Protein AF-0000000080273052 (afdb_homodimer)

Radius of gyration: 24.32 Å; Cα contacts (8 Å, |Δi|>4): 1524; chains: 2; bounding box: 43×72×58 Å

Organism: NCBI:txid1552

Secondary structure (DSSP, 8-state):
----HHHHHTT-SS-EEE---TTT--HHHHHHHHHTTSBEEEE-TT--HHHHHHHHHHHHHH-SS-EEEEEETTSTTHHHHHHHHHHTT-SEEEEESS-THHHHHHHHHTT-EEEEEESSHHHHHHHHHHT-S-EEEE-TTSSEE--SS-HHHHHHHHHHH-SS-EEEESS--SHHHHHHHHHTT-SEEEE-GGGGGBTT--S-HHHHHHHHT--TT-EEEE-GGGT--EEEE-SHHHHHHHHHHHTT--HHHHHHHHTTHHHIIIII--TTTS--B--GGGGG--S-B-HHHHHHHHHHHHHHHHHHT-/----HHHHHTT-SS-EEE---TTT--HHHHHHHHHTTSBEEEE-TT--HHHHHHHHHHHHHH-SS-EEEEEETTSTTHHHHHHHHHHTT-SEEEEESS-THHHHHHHHHTT-EEEEEESSHHHHHHHHHHT-S-EEEE-TTSSEE--SS-HHHHHHHHHHH-SS-EEEESS--SHHHHHHHHHTT-SEEEE-GGGGGBTT--S-HHHHHHHHT--TT-EEEE-GGGT--EEEE-SHHHHHHHHHHHTT--HHHHHHHHTTHHHIIIII---SSS--B--GGGGG--S-B-HHHHHHHHHHHHHHHHHHT-

Nearest PDB structures (foldseek):
  2z6i-assembly1_A  TM=9.873E-01  e=8.878E-44  Streptococcus pneumoniae
  2z6i-assembly1_B  TM=9.823E-01  e=1.501E-43  Streptococcus pneumoniae
  2z6j-assembly1_A  TM=9.842E-01  e=2.850E-43  Streptococcus pneumoniae
  7l00-assembly1_B  TM=9.793E-01  e=3.708E-42  Clostridioides difficile
  5gvh-assembly1_A-2  TM=9.802E-01  e=1.463E-38  Thermotoga maritima MSB8

pLDDT: mean 97.06, std 3.65, range [62.43, 98.93]

InterPro domains:
  IPR004136 Nitronate monooxygenase [cd04730] (13-233)
  IPR013785 Aldolase-type TIM barrel [G3DSA:3.20.20.70] (5-309)
  IPR017569 Enoyl-(acyl-carrier-protein) reductase II, putative [TIGR03151] (10-308)

Solvent-accessible surface area (backbone atoms only — not comparable to full-atom values): 30052 Å² total; per-residue (Å²): 116,75,81,29,72,68,37,48,75,55,68,27,66,44,45,37,31,42,46,56,34,63,97,48,21,36,32,58,31,15,24,42,27,14,71,50,24,22,34,9,16,28,31,38,52,88,52,57,64,67,56,48,53,51,34,54,55,50,20,57,72,67,27,93,54,49,41,28,38,25,42,34,55,70,37,93,56,32,68,60,46,61,51,46,40,56,77,69,64,43,47,33,36,33,35,35,70,68,76,62,55,85,48,34,65,65,39,48,75,65,66,26,44,36,35,37,56,28,56,47,50,70,50,43,44,50,40,49,75,50,62,39,58,29,35,31,38,37,10,35,41,25,41,30,74,43,53,81,39,40,36,61,30,43,40,43,53,36,48,73,64,45,88,56,52,34,22,42,21,34,27,49,65,45,12,34,38,51,38,15,47,46,35,37,62,37,54,34,36,36,36,49,59,63,51,58,37,17,68,54,32,75,50,22,66,53,45,36,49,51,39,48,67,33,48,66,77,37,43,43,74,32,52,59,92,66,74,60,23,30,21,20,45,67,36,57,38,52,52,49,45,50,52,37,56,75,67,62,53,53,59,66,58,53,52,60,69,53,58,65,16,44,56,36,11,35,72,70,30,35,68,48,66,21,47,45,65,26,20,38,30,34,41,72,41,71,71,74,39,43,47,42,55,51,53,52,48,25,53,51,42,15,51,50,48,58,57,65,52,101,116,73,80,32,71,72,38,48,74,55,68,27,68,45,45,38,31,42,46,56,34,63,95,46,20,38,32,58,32,14,23,42,26,17,71,49,23,21,34,8,16,28,31,40,52,87,53,56,65,68,57,47,52,49,34,53,54,51,21,58,74,68,26,94,54,49,41,29,38,23,42,36,55,70,36,94,56,32,69,59,46,61,49,46,40,58,76,70,62,46,47,31,36,33,36,36,71,66,75,61,58,87,48,34,64,64,38,49,77,65,66,28,43,37,35,38,57,27,57,47,51,70,50,43,42,51,41,49,74,49,61,40,59,27,35,31,38,37,11,34,40,25,41,29,73,43,52,81,40,40,35,61,31,43,40,42,52,35,50,74,63,45,89,55,52,34,22,40,21,35,27,49,65,43,11,34,36,52,38,14,48,48,33,37,62,38,55,33,36,36,36,49,58,62,50,58,38,17,68,52,32,76,48,24,67,54,47,36,49,51,40,48,67,33,47,66,77,36,42,44,75,32,51,60,91,67,74,60,23,30,21,20,44,68,36,58,38,49,52,49,45,50,51,38,55,75,67,64,54,54,59,66,57,55,53,59,69,53,59,66,16,45,56,36,12,35,71,70,31,34,68,48,66,21,46,44,65,25,21,38,31,34,41,72,42,73,70,73,39,44,47,44,55,51,53,54,49,24,54,52,42,14,51,49,46,58,57,65,51,100

Structure (mmCIF, N/CA/C/O backbone):
data_AF-0000000080273052-model_v1
#
loop_
_entity.id
_entity.type
_entity.pdbx_description
1 polymer 'Probable nitronate monooxygenase'
#
loop_
_atom_site.group_PDB
_atom_site.id
_atom_site.type_symbol
_atom_site.label_atom_id
_atom_site.label_alt_id
_atom_site.label_comp_id
_atom_site.label_asym_id
_atom_site.label_entity_id
_atom_site.label_seq_id
_atom_site.pdbx_PDB_ins_code
_atom_site.Cartn_x
_atom_site.Cartn_y
_atom_site.Cartn_z
_atom_site.occupancy
_atom_site.B_iso_or_equiv
_atom_site.auth_seq_id
_atom_site.auth_comp_id
_atom_site.auth_asym_id
_atom_site.auth_atom_id
_atom_site.pdbx_PDB_model_num
ATOM 1 N N . MET A 1 1 ? 2.718 1.117 -25.533 1 81.5 1 MET A N 1
ATOM 2 C CA . MET A 1 1 ? 3.193 1.775 -24.32 1 81.5 1 MET A CA 1
ATOM 3 C C . MET A 1 1 ? 3.686 0.75 -23.303 1 81.5 1 MET A C 1
ATOM 5 O O . MET A 1 1 ? 4.758 0.916 -22.718 1 81.5 1 MET A O 1
ATOM 9 N N . PHE A 1 2 ? 3.051 -0.313 -23.123 1 89.74 2 PHE A N 1
ATOM 10 C CA . PHE A 1 2 ? 3.394 -1.327 -22.133 1 89.74 2 PHE A CA 1
ATOM 11 C C . PHE A 1 2 ? 4.191 -2.459 -22.77 1 89.74 2 PHE A C 1
ATOM 13 O O . PHE A 1 2 ? 3.768 -3.617 -22.74 1 89.74 2 PHE A O 1
ATOM 20 N N . ASN A 1 3 ? 5.314 -2.135 -23.306 1 83.7 3 ASN A N 1
ATOM 21 C CA . ASN A 1 3 ? 6.174 -3.117 -23.957 1 83.7 3 ASN A CA 1
ATOM 22 C C . ASN A 1 3 ? 7.228 -3.662 -22.997 1 83.7 3 ASN A C 1
ATOM 24 O O . ASN A 1 3 ? 8.013 -2.899 -22.432 1 83.7 3 ASN A O 1
ATOM 28 N N . SER A 1 4 ? 7.126 -4.88 -22.66 1 89.64 4 SER A N 1
ATOM 29 C CA . SER A 1 4 ? 8.089 -5.594 -21.829 1 89.64 4 SER A CA 1
ATOM 30 C C . SER A 1 4 ? 8.789 -6.696 -22.616 1 89.64 4 SER A C 1
ATOM 32 O O . SER A 1 4 ? 8.141 -7.625 -23.104 1 89.64 4 SER A O 1
ATOM 34 N N . VAL A 1 5 ? 10.112 -6.608 -22.675 1 92.64 5 VAL A N 1
ATOM 35 C CA . VAL A 1 5 ? 10.897 -7.609 -23.389 1 92.64 5 VAL A CA 1
ATOM 36 C C . VAL A 1 5 ? 10.666 -8.985 -22.769 1 92.64 5 VAL A C 1
ATOM 38 O O . VAL A 1 5 ? 10.527 -9.98 -23.485 1 92.64 5 VAL A O 1
ATOM 41 N N . PHE A 1 6 ? 10.553 -8.977 -21.538 1 96.3 6 PHE A N 1
ATOM 42 C CA . PHE A 1 6 ? 10.377 -10.228 -20.811 1 96.3 6 PHE A CA 1
ATOM 43 C C . PHE A 1 6 ? 9.074 -10.908 -21.211 1 96.3 6 PHE A C 1
ATOM 45 O O . PHE A 1 6 ? 9.067 -12.09 -21.563 1 96.3 6 PHE A O 1
ATOM 52 N N . PHE A 1 7 ? 7.972 -10.174 -21.192 1 97.41 7 PHE A N 1
ATOM 53 C CA . PHE A 1 7 ? 6.667 -10.74 -21.512 1 97.41 7 PHE A CA 1
ATOM 54 C C . PHE A 1 7 ? 6.559 -11.043 -23.002 1 97.41 7 PHE A C 1
ATOM 56 O O . PHE A 1 7 ? 5.916 -12.018 -23.397 1 97.41 7 PHE A O 1
ATOM 63 N N . LYS A 1 8 ? 7.198 -10.227 -23.804 1 95.57 8 LYS A N 1
ATOM 64 C CA . LYS A 1 8 ? 7.214 -10.49 -25.24 1 95.57 8 LYS A CA 1
ATOM 65 C C . LYS A 1 8 ? 7.877 -11.83 -25.546 1 95.57 8 LYS A C 1
ATOM 67 O O . LYS A 1 8 ? 7.409 -12.578 -26.407 1 95.57 8 LYS A O 1
ATOM 72 N N . GLU A 1 9 ? 8.897 -12.093 -24.825 1 95.73 9 GLU A N 1
ATOM 73 C CA . GLU A 1 9 ? 9.616 -13.349 -25.018 1 95.73 9 GLU A CA 1
ATOM 74 C C . GLU A 1 9 ? 8.744 -14.547 -24.653 1 95.73 9 GLU A C 1
ATOM 76 O O . GLU A 1 9 ? 8.955 -15.652 -25.157 1 95.73 9 GLU A O 1
ATOM 81 N N . LEU A 1 10 ? 7.778 -14.316 -23.822 1 96.24 10 LEU A N 1
ATOM 82 C CA . LEU A 1 10 ? 6.874 -15.381 -23.402 1 96.24 10 LEU A CA 1
ATOM 83 C C . LEU A 1 10 ? 5.659 -15.456 -24.32 1 96.24 10 LEU A C 1
ATOM 85 O O . LEU A 1 10 ? 4.769 -16.285 -24.114 1 96.24 10 LEU A O 1
ATOM 89 N N . GLY A 1 11 ? 5.596 -14.515 -25.301 1 95.53 11 GLY A N 1
ATOM 90 C CA . GLY A 1 11 ? 4.462 -14.468 -26.211 1 95.53 11 GLY A CA 1
ATOM 91 C C . GLY A 1 11 ? 3.222 -13.855 -25.587 1 95.53 11 GLY A C 1
ATOM 92 O O . GLY A 1 11 ? 2.099 -14.178 -25.98 1 95.53 11 GLY A O 1
ATOM 93 N N . VAL A 1 12 ? 3.354 -13.054 -24.653 1 97.05 12 VAL A N 1
ATOM 94 C CA . VAL A 1 12 ? 2.266 -12.423 -23.912 1 97.05 12 VAL A CA 1
ATOM 95 C C . VAL A 1 12 ? 2.037 -11.008 -24.437 1 97.05 12 VAL A C 1
ATOM 97 O O . VAL A 1 12 ? 2.98 -10.221 -24.551 1 97.05 12 VAL A O 1
ATOM 100 N N . LYS A 1 13 ? 0.857 -10.693 -24.784 1 97.23 13 LYS A N 1
ATOM 101 C CA . LYS A 1 13 ? 0.513 -9.4 -25.368 1 97.23 13 LYS A CA 1
ATOM 102 C C . LYS A 1 13 ? 0.475 -8.308 -24.303 1 97.23 13 LYS A C 1
ATOM 104 O O . LYS A 1 13 ? 1.085 -7.25 -24.469 1 97.23 13 LYS A O 1
ATOM 109 N N . TYR A 1 14 ? -0.314 -8.515 -23.287 1 98.32 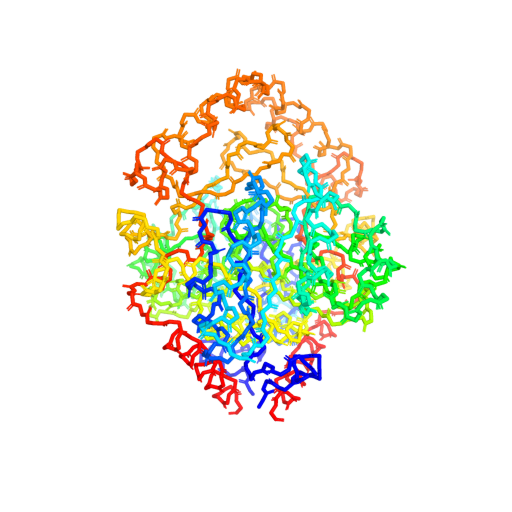14 TYR A N 1
ATOM 110 C CA . TYR A 1 14 ? -0.38 -7.605 -22.149 1 98.32 14 TYR A CA 1
ATOM 111 C C . TYR A 1 14 ? 0.483 -8.109 -20.998 1 98.32 14 TYR A C 1
ATOM 113 O O . TYR A 1 14 ? 0.401 -9.28 -20.618 1 98.32 14 TYR A O 1
ATOM 121 N N . PRO A 1 15 ? 1.35 -7.321 -20.426 1 98.51 15 PRO A N 1
ATOM 122 C CA . PRO A 1 15 ? 2.211 -7.774 -19.331 1 98.51 15 PRO A CA 1
ATOM 123 C C . PRO A 1 15 ? 1.454 -7.946 -18.016 1 98.51 15 PRO A C 1
ATOM 125 O O . PRO A 1 15 ? 1.73 -7.241 -17.043 1 98.51 15 PRO A O 1
ATOM 128 N N . ILE A 1 16 ? 0.56 -8.886 -18.027 1 98.81 16 ILE A N 1
ATOM 129 C CA . ILE A 1 16 ? -0.271 -9.172 -16.862 1 98.81 16 ILE A CA 1
ATOM 130 C C . ILE A 1 16 ? -0.278 -10.674 -16.59 1 98.81 16 ILE A C 1
ATOM 132 O O . ILE A 1 16 ? -0.372 -11.479 -17.519 1 98.81 16 ILE A O 1
ATOM 136 N N . ILE A 1 17 ? -0.093 -10.997 -15.321 1 98.87 17 ILE A N 1
ATOM 137 C CA . ILE A 1 17 ? -0.196 -12.36 -14.811 1 98.87 17 ILE A CA 1
ATOM 138 C C . ILE A 1 17 ? -1.46 -12.501 -13.967 1 98.87 17 ILE A C 1
ATOM 140 O O . ILE A 1 17 ? -1.745 -11.654 -13.118 1 98.87 17 ILE A O 1
ATOM 144 N N . GLN A 1 18 ? -2.248 -13.473 -14.262 1 98.73 18 GLN A N 1
ATOM 145 C CA . GLN A 1 18 ? -3.282 -13.879 -13.316 1 98.73 18 GLN A CA 1
ATOM 146 C C . GLN A 1 18 ? -2.69 -14.697 -12.172 1 98.73 18 GLN A C 1
ATOM 148 O O . GLN A 1 18 ? -2.032 -15.713 -12.404 1 98.73 18 GLN A O 1
ATOM 153 N N . GLY A 1 19 ? -2.791 -14.23 -10.978 1 97.24 19 GLY A N 1
ATOM 154 C CA . GLY A 1 19 ? -2.166 -14.872 -9.832 1 97.24 19 GLY A CA 1
ATOM 155 C C . GLY A 1 19 ? -2.571 -16.325 -9.668 1 97.24 19 GLY A C 1
ATOM 156 O O . GLY A 1 19 ? -3.696 -16.702 -10 1 97.24 19 GLY A O 1
ATOM 157 N N . GLY A 1 20 ? -1.647 -17.173 -9.185 1 96.78 20 GLY A N 1
ATOM 158 C CA . GLY A 1 20 ? -1.974 -18.543 -8.82 1 96.78 20 GLY A CA 1
ATOM 159 C C . GLY A 1 20 ? -2.764 -18.643 -7.528 1 96.78 20 GLY A C 1
ATOM 160 O O . GLY A 1 20 ? -2.203 -18.503 -6.439 1 96.78 20 GLY A O 1
ATOM 161 N N . MET A 1 21 ? -4.051 -18.891 -7.658 1 96.68 21 MET A N 1
ATOM 162 C CA . MET A 1 21 ? -4.959 -18.932 -6.515 1 96.68 21 MET A CA 1
ATOM 163 C C . MET A 1 21 ? -5.478 -20.347 -6.282 1 96.68 21 MET A C 1
ATOM 165 O O . MET A 1 21 ? -6.245 -20.872 -7.092 1 96.68 21 MET A O 1
ATOM 169 N N . ALA A 1 22 ? -5.018 -20.897 -5.186 1 95.05 22 ALA A N 1
ATOM 170 C CA . ALA A 1 22 ? -5.393 -22.273 -4.87 1 95.05 22 ALA A CA 1
ATOM 171 C C . ALA A 1 22 ? -6.907 -22.456 -4.929 1 95.05 22 ALA A C 1
ATOM 173 O O . ALA A 1 22 ? -7.66 -21.599 -4.46 1 95.05 22 ALA A O 1
ATOM 174 N N . TRP A 1 23 ? -7.388 -23.561 -5.522 1 95.72 23 TRP A N 1
ATOM 175 C CA . TRP A 1 23 ? -8.786 -23.952 -5.67 1 95.72 23 TRP A CA 1
ATOM 176 C C . TRP A 1 23 ? -9.483 -23.094 -6.72 1 95.72 23 TRP A C 1
ATOM 178 O O . TRP A 1 23 ? -10.61 -23.391 -7.126 1 95.72 23 TRP A O 1
ATOM 188 N N . VAL A 1 24 ? -8.822 -22.043 -7.164 1 97.86 24 VAL A N 1
ATOM 189 C CA . VAL A 1 24 ? -9.478 -21.06 -8.02 1 97.86 24 VAL A CA 1
ATOM 190 C C . VAL A 1 24 ? -8.882 -21.117 -9.424 1 97.86 24 VAL A C 1
ATOM 192 O O . VAL A 1 24 ? -9.611 -21.265 -10.409 1 97.86 24 VAL A O 1
ATOM 195 N N . ALA A 1 25 ? -7.576 -20.996 -9.502 1 98.27 25 ALA A N 1
ATOM 196 C CA . ALA A 1 25 ? -6.887 -20.9 -10.786 1 98.27 25 ALA A CA 1
ATOM 197 C C . ALA A 1 25 ? -6.704 -22.278 -11.415 1 98.27 25 ALA A C 1
ATOM 199 O O . ALA A 1 25 ? -5.681 -22.933 -11.203 1 98.27 25 ALA A O 1
ATOM 200 N N . ASP A 1 26 ? -7.645 -22.726 -12.134 1 98.21 26 ASP A N 1
ATOM 201 C CA . ASP A 1 26 ? -7.586 -23.975 -12.887 1 98.21 26 ASP A CA 1
ATOM 202 C C . ASP A 1 26 ? -7.39 -23.708 -14.378 1 98.21 26 ASP A C 1
ATOM 204 O O . ASP A 1 26 ? -7.081 -22.584 -14.778 1 98.21 26 ASP A O 1
ATOM 208 N N . SER A 1 27 ? -7.498 -24.765 -15.176 1 98.73 27 SER A N 1
ATOM 209 C CA . SER A 1 27 ? -7.253 -24.668 -16.612 1 98.73 27 SER A CA 1
ATOM 210 C C . SER A 1 27 ? -8.215 -23.685 -17.271 1 98.73 27 SER A C 1
ATOM 212 O O . SER A 1 27 ? -7.85 -22.998 -18.227 1 98.73 27 SER A O 1
ATOM 214 N N . SER A 1 28 ? -9.46 -23.567 -16.755 1 98.69 28 SER A N 1
ATOM 215 C CA . SER A 1 28 ? -10.455 -22.669 -17.334 1 98.69 28 SER A CA 1
ATOM 216 C C . SER A 1 28 ? -10.024 -21.212 -17.208 1 98.69 28 SER A C 1
ATOM 218 O O . SER A 1 28 ? -10.01 -20.475 -18.197 1 98.69 28 SER A O 1
ATOM 220 N N . LEU A 1 29 ? -9.649 -20.817 -16.063 1 98.86 29 LEU A N 1
A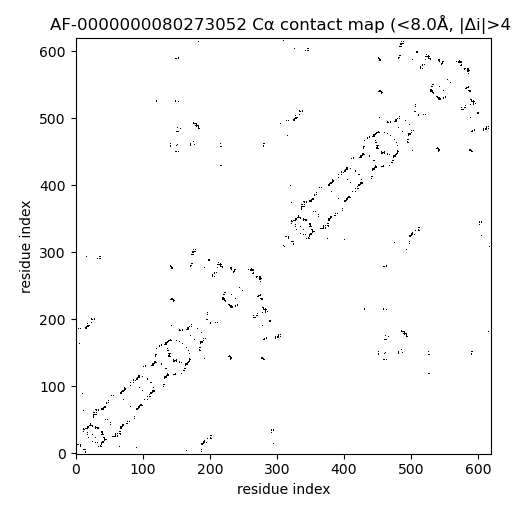TOM 221 C CA . LEU A 1 29 ? -9.229 -19.439 -15.832 1 98.86 29 LEU A CA 1
ATOM 222 C C . LEU A 1 29 ? -7.896 -19.155 -16.517 1 98.86 29 LEU A C 1
ATOM 224 O O . LEU A 1 29 ? -7.752 -18.147 -17.211 1 98.86 29 LEU A O 1
ATOM 228 N N . ALA A 1 30 ? -6.935 -20.019 -16.33 1 98.88 30 ALA A N 1
ATOM 229 C CA . ALA A 1 30 ? -5.592 -19.819 -16.868 1 98.88 30 ALA A CA 1
ATOM 230 C C . ALA A 1 30 ? -5.623 -19.701 -18.389 1 98.88 30 ALA A C 1
ATOM 232 O O . ALA A 1 30 ? -5.006 -18.799 -18.961 1 98.88 30 ALA A O 1
ATOM 233 N N . SER A 1 31 ? -6.348 -20.626 -19.058 1 98.88 31 SER A N 1
ATOM 234 C CA . SER A 1 31 ? -6.414 -20.59 -20.515 1 98.88 31 SER A CA 1
ATOM 235 C C . SER A 1 31 ? -7.128 -19.335 -21.005 1 98.88 31 SER A C 1
ATOM 237 O O . SER A 1 31 ? -6.741 -18.75 -22.019 1 98.88 31 SER A O 1
ATOM 239 N N . ALA A 1 32 ? -8.182 -18.901 -20.267 1 98.93 32 ALA A N 1
ATOM 240 C CA . ALA A 1 32 ? -8.924 -17.702 -20.648 1 98.93 32 ALA A CA 1
ATOM 241 C C . ALA A 1 32 ? -8.039 -16.462 -20.571 1 98.93 32 ALA A C 1
ATOM 243 O O . ALA A 1 32 ? -8.092 -15.598 -21.45 1 98.93 32 ALA A O 1
ATOM 244 N N . VAL A 1 33 ? -7.258 -16.357 -19.568 1 98.93 33 VAL A N 1
ATOM 245 C CA . VAL A 1 33 ? -6.34 -15.234 -19.409 1 98.93 33 VAL A CA 1
ATOM 246 C C . VAL A 1 33 ? -5.297 -15.258 -20.523 1 98.93 33 VAL A C 1
ATOM 248 O O . VAL A 1 33 ? -5.011 -14.227 -21.137 1 98.93 33 VAL A O 1
ATOM 251 N N . SER A 1 34 ? -4.724 -16.43 -20.78 1 98.87 34 SER A N 1
ATOM 252 C CA . SER A 1 34 ? -3.733 -16.561 -21.844 1 98.87 34 SER A CA 1
ATOM 253 C C . SER A 1 34 ? -4.326 -16.191 -23.2 1 98.87 34 SER A C 1
ATOM 255 O O . SER A 1 34 ? -3.703 -15.465 -23.978 1 98.87 34 SER A O 1
ATOM 257 N N . ASN A 1 35 ? -5.533 -16.689 -23.44 1 98.87 35 ASN A N 1
ATOM 258 C CA . ASN A 1 35 ? -6.207 -16.376 -24.696 1 98.87 35 ASN A CA 1
ATOM 259 C C . ASN A 1 35 ? -6.476 -14.88 -24.83 1 98.87 35 ASN A C 1
ATOM 261 O O . ASN A 1 35 ? -6.526 -14.352 -25.942 1 98.87 35 ASN A O 1
ATOM 265 N N . ALA A 1 36 ? -6.648 -14.219 -23.7 1 98.79 36 ALA A N 1
ATOM 266 C CA . ALA A 1 36 ? -6.935 -12.787 -23.689 1 98.79 36 ALA A CA 1
ATOM 267 C C . ALA A 1 36 ? -5.654 -11.969 -23.825 1 98.79 36 ALA A C 1
ATOM 269 O O . ALA A 1 36 ? -5.7 -10.738 -23.889 1 98.79 36 ALA A O 1
ATOM 270 N N . GLY A 1 37 ? -4.512 -12.662 -23.863 1 98.43 37 GLY A N 1
ATOM 271 C CA . GLY A 1 37 ? -3.258 -11.972 -24.122 1 98.43 37 GLY A CA 1
ATOM 272 C C . GLY A 1 37 ? -2.396 -11.817 -22.883 1 98.43 37 GLY A C 1
ATOM 273 O O . GLY A 1 37 ? -1.313 -11.232 -22.944 1 98.43 37 GLY A O 1
ATOM 274 N N . GLY A 1 38 ? -2.881 -12.272 -21.728 1 98.7 38 GLY A N 1
ATOM 275 C CA . GLY A 1 38 ? -2.082 -12.299 -20.514 1 98.7 38 GLY A CA 1
ATOM 276 C C . GLY A 1 38 ? -1.398 -13.633 -20.279 1 98.7 38 GLY A C 1
ATOM 277 O O . GLY A 1 38 ? -1.323 -14.466 -21.185 1 98.7 38 GLY A O 1
ATOM 278 N N . LEU A 1 39 ? -0.82 -13.795 -19.142 1 98.84 39 LEU A N 1
ATOM 279 C CA . LEU A 1 39 ? -0.217 -15.054 -18.72 1 98.84 39 LEU A CA 1
ATOM 280 C C . LEU A 1 39 ? -1.077 -15.741 -17.664 1 98.84 39 LEU A C 1
ATOM 282 O O . LEU A 1 39 ? -1.137 -15.291 -16.518 1 98.84 39 LEU A O 1
ATOM 286 N N . GLY A 1 40 ? -1.716 -16.795 -18.066 1 98.84 40 GLY A N 1
ATOM 287 C CA . GLY A 1 40 ? -2.5 -17.575 -17.122 1 98.84 40 GLY A CA 1
ATOM 288 C C . GLY A 1 40 ? -1.655 -18.49 -16.256 1 98.84 40 GLY A C 1
ATOM 289 O O . GLY A 1 40 ? -0.669 -19.062 -16.727 1 98.84 40 GLY A O 1
ATOM 290 N N . ILE A 1 41 ? -2.062 -18.689 -15.004 1 98.9 41 ILE A N 1
ATOM 291 C CA . ILE A 1 41 ? -1.338 -19.54 -14.065 1 98.9 41 ILE A CA 1
ATOM 292 C C . ILE A 1 41 ? -2.291 -20.571 -13.464 1 98.9 41 ILE A C 1
ATOM 294 O O . ILE A 1 41 ? -3.358 -20.218 -12.956 1 98.9 41 ILE A O 1
ATOM 298 N N . ILE A 1 42 ? -1.936 -21.789 -13.505 1 98.81 42 ILE A N 1
ATOM 299 C CA . ILE A 1 42 ? -2.615 -22.852 -12.773 1 98.81 42 ILE A CA 1
ATOM 300 C C . ILE A 1 42 ? -2.009 -22.987 -11.378 1 98.81 42 ILE A C 1
ATOM 302 O O . ILE A 1 42 ? -0.786 -23.032 -11.228 1 98.81 42 ILE A O 1
ATOM 306 N N . ALA A 1 43 ? -2.812 -23.014 -10.39 1 98.05 43 ALA A N 1
ATOM 307 C CA . ALA A 1 43 ? -2.324 -23.133 -9.019 1 98.05 43 ALA A CA 1
ATOM 308 C C . ALA A 1 43 ? -2.183 -24.597 -8.611 1 98.05 43 ALA A C 1
ATOM 310 O O . ALA A 1 43 ? -3.16 -25.35 -8.63 1 98.05 43 ALA A O 1
ATOM 311 N N . ALA A 1 44 ? -1.025 -24.982 -8.134 1 96.8 44 ALA A N 1
ATOM 312 C CA . ALA A 1 44 ? -0.78 -26.381 -7.793 1 96.8 44 ALA A CA 1
ATOM 313 C C . ALA A 1 44 ? -0.894 -26.606 -6.288 1 96.8 44 ALA A C 1
ATOM 315 O O . ALA A 1 44 ? -0.946 -27.749 -5.827 1 96.8 44 ALA A O 1
ATOM 316 N N . ALA A 1 45 ? -0.946 -25.52 -5.509 1 88.23 45 ALA A N 1
ATOM 317 C CA . ALA A 1 45 ? -0.782 -25.63 -4.061 1 88.23 45 ALA A CA 1
ATOM 318 C C . ALA A 1 45 ? -1.755 -26.65 -3.475 1 88.23 45 ALA A C 1
ATOM 320 O O . ALA A 1 45 ? -2.972 -26.506 -3.613 1 88.23 45 ALA A O 1
ATOM 321 N N . ASN A 1 46 ? -1.19 -27.667 -2.854 1 84.27 46 ASN A N 1
ATOM 322 C CA . ASN A 1 46 ? -1.82 -28.689 -2.026 1 84.27 46 ASN A CA 1
ATOM 323 C C . ASN A 1 46 ? -2.728 -29.597 -2.851 1 84.27 46 ASN A C 1
ATOM 325 O O . ASN A 1 46 ? -3.505 -30.376 -2.295 1 84.27 46 ASN A O 1
ATOM 329 N N . ALA A 1 47 ? -2.783 -29.443 -4.194 1 93.46 47 ALA A N 1
ATOM 330 C CA . ALA A 1 47 ? -3.557 -30.326 -5.063 1 93.46 47 ALA A CA 1
ATOM 331 C C . ALA A 1 47 ? -2.76 -31.576 -5.424 1 93.46 47 ALA A C 1
ATOM 333 O O . ALA A 1 47 ? -1.53 -31.532 -5.512 1 93.46 47 ALA A O 1
ATOM 334 N N . PRO A 1 48 ? -3.445 -32.66 -5.63 1 96.36 48 PRO A N 1
ATOM 335 C CA . PRO A 1 48 ? -2.745 -33.876 -6.049 1 96.36 48 PRO A CA 1
ATOM 336 C C . PRO A 1 48 ? -2.033 -33.715 -7.39 1 96.36 48 PRO A C 1
ATOM 338 O O . PRO A 1 48 ? -2.548 -33.048 -8.291 1 96.36 48 PRO A O 1
ATOM 341 N N . THR A 1 49 ? -0.912 -34.412 -7.494 1 97.74 49 THR A N 1
ATOM 342 C CA . THR A 1 49 ? -0.073 -34.311 -8.683 1 97.74 49 THR A CA 1
ATOM 343 C C . THR A 1 49 ? -0.863 -34.676 -9.936 1 97.74 49 THR A C 1
ATOM 345 O O . THR A 1 49 ? -0.76 -34 -10.961 1 97.74 49 THR A O 1
ATOM 348 N N . ASP A 1 50 ? -1.684 -35.704 -9.839 1 98.14 50 ASP A N 1
ATOM 349 C CA . ASP A 1 50 ? -2.455 -36.147 -10.997 1 98.14 50 ASP A CA 1
ATOM 350 C C . ASP A 1 50 ? -3.481 -35.094 -11.409 1 98.14 50 ASP A C 1
ATOM 352 O O . ASP A 1 50 ? -3.75 -34.914 -12.599 1 98.14 50 ASP A O 1
ATOM 356 N N . TYR A 1 51 ? -4.052 -34.494 -10.49 1 97.96 51 TYR A N 1
ATOM 357 C CA . TYR A 1 51 ? -4.985 -33.412 -10.781 1 97.96 51 TYR A CA 1
ATOM 358 C C . TYR A 1 51 ? -4.297 -32.29 -11.55 1 97.96 51 TYR A C 1
ATOM 360 O O . TYR A 1 51 ? -4.848 -31.767 -12.522 1 97.96 51 TYR A O 1
ATOM 368 N N . ILE A 1 52 ? -3.1 -31.948 -11.114 1 98.53 52 ILE A N 1
ATOM 369 C CA . ILE A 1 52 ? -2.358 -30.868 -11.756 1 98.53 52 ILE A CA 1
ATOM 370 C C . ILE A 1 52 ? -1.969 -31.282 -13.173 1 98.53 52 ILE A C 1
ATOM 372 O O . ILE A 1 52 ? -2.048 -30.478 -14.105 1 98.53 52 ILE A O 1
ATOM 376 N N . ARG A 1 53 ? -1.541 -32.54 -13.325 1 98.56 53 ARG A N 1
ATOM 377 C CA . ARG A 1 53 ? -1.265 -33.05 -14.664 1 98.56 53 ARG A CA 1
ATOM 378 C C . ARG A 1 53 ? -2.473 -32.87 -15.578 1 98.56 53 ARG A C 1
ATOM 380 O O . ARG A 1 53 ? -2.338 -32.393 -16.706 1 98.56 53 ARG A O 1
ATOM 387 N N . ASP A 1 54 ? -3.622 -33.268 -15.078 1 98.72 54 ASP A N 1
ATOM 388 C CA . ASP A 1 54 ? -4.853 -33.165 -15.855 1 98.72 54 ASP A CA 1
ATOM 389 C C . ASP A 1 54 ? -5.164 -31.711 -16.203 1 98.72 54 ASP A C 1
ATOM 391 O O . ASP A 1 54 ? -5.596 -31.413 -17.318 1 98.72 54 ASP A O 1
ATOM 395 N N . GLU A 1 55 ? -5.009 -30.806 -15.285 1 98.72 55 GLU A N 1
ATOM 396 C CA . GLU A 1 55 ? -5.273 -29.39 -15.523 1 98.72 55 GLU A CA 1
ATOM 397 C C . GLU A 1 55 ? -4.33 -28.823 -16.58 1 98.72 55 GLU A C 1
ATOM 399 O O . GLU A 1 55 ? -4.739 -28.013 -17.414 1 98.72 55 GLU A O 1
ATOM 404 N N . ILE A 1 56 ? -3.036 -29.218 -16.526 1 98.83 56 ILE A N 1
ATOM 405 C CA . ILE A 1 56 ? -2.065 -28.772 -17.52 1 98.83 56 ILE A CA 1
ATOM 406 C C . ILE A 1 56 ? -2.488 -29.252 -18.906 1 98.83 56 ILE A C 1
ATOM 408 O O . ILE A 1 56 ? -2.507 -28.471 -19.861 1 98.83 56 ILE A O 1
ATOM 412 N N . ARG A 1 57 ? -2.881 -30.449 -19.032 1 98.8 57 ARG A N 1
ATOM 413 C CA . ARG A 1 57 ? -3.265 -31.03 -20.315 1 98.8 57 ARG A CA 1
ATOM 414 C C . ARG A 1 57 ? -4.563 -30.415 -20.828 1 98.8 57 ARG A C 1
ATOM 416 O O . ARG A 1 57 ? -4.712 -30.179 -22.029 1 98.8 57 ARG A O 1
ATOM 423 N N . LYS A 1 58 ? -5.528 -30.184 -19.925 1 98.79 58 LYS A N 1
ATOM 424 C CA . LYS A 1 58 ? -6.745 -29.471 -20.303 1 98.79 58 LYS A CA 1
ATOM 425 C C . LYS A 1 58 ? -6.423 -28.075 -20.83 1 98.79 58 LYS A C 1
ATOM 427 O O . LYS A 1 58 ? -6.992 -27.638 -21.832 1 98.79 58 LYS A O 1
ATOM 432 N N . ALA A 1 59 ? -5.55 -27.359 -20.149 1 98.79 59 ALA A N 1
ATOM 433 C CA . ALA A 1 59 ? -5.162 -26.018 -20.58 1 98.79 59 ALA A CA 1
ATOM 434 C C . ALA A 1 59 ? -4.564 -26.045 -21.984 1 98.79 59 ALA A C 1
ATOM 436 O O . ALA A 1 59 ? -4.848 -25.169 -22.803 1 98.79 59 ALA A O 1
ATOM 437 N N . LYS A 1 60 ? -3.742 -27.032 -22.287 1 98.56 60 LYS A N 1
ATOM 438 C CA . LYS A 1 60 ? -3.11 -27.162 -23.597 1 98.56 60 LYS A CA 1
ATOM 439 C C . LYS A 1 60 ? -4.153 -27.355 -24.694 1 98.56 60 LYS A C 1
ATOM 441 O O . LYS A 1 60 ? -3.934 -26.963 -25.842 1 98.56 60 LYS A O 1
ATOM 446 N N . LYS A 1 61 ? -5.264 -27.926 -24.308 1 98.66 61 LYS A N 1
ATOM 447 C CA . LYS A 1 61 ? -6.353 -28.105 -25.263 1 98.66 61 LYS A CA 1
ATOM 448 C C . LYS A 1 61 ? -7.138 -26.81 -25.451 1 98.66 61 LYS A C 1
ATOM 450 O O . LYS A 1 61 ? -7.714 -26.576 -26.515 1 98.66 61 LYS A O 1
ATOM 455 N N . LEU A 1 62 ? -7.126 -25.991 -24.484 1 98.65 62 LEU A N 1
ATOM 456 C CA . LEU A 1 62 ? -7.979 -24.807 -24.471 1 98.65 62 LEU A CA 1
ATOM 457 C C . LEU A 1 62 ? -7.238 -23.598 -25.031 1 98.65 62 LEU A C 1
ATOM 459 O O . LEU A 1 62 ? -7.858 -22.587 -25.371 1 98.65 62 LEU A O 1
ATOM 463 N N . THR A 1 63 ? -5.891 -23.682 -25.092 1 98.58 63 THR A N 1
ATOM 464 C CA . THR A 1 63 ? -5.125 -22.541 -25.58 1 98.58 63 THR A CA 1
ATOM 465 C C . THR A 1 63 ? -3.813 -23 -26.211 1 98.58 63 THR A C 1
ATOM 467 O O . THR A 1 63 ? -3.229 -23.998 -25.785 1 98.58 63 THR A O 1
ATOM 470 N N . ASP A 1 64 ? -3.333 -22.299 -27.124 1 97.89 64 ASP A N 1
ATOM 471 C CA . ASP A 1 64 ? -2.014 -22.507 -27.712 1 97.89 64 ASP A CA 1
ATOM 472 C C . ASP A 1 64 ? -1.011 -21.482 -27.187 1 97.89 64 ASP A C 1
ATOM 474 O O . ASP A 1 64 ? 0.148 -21.467 -27.609 1 97.89 64 ASP A O 1
ATOM 478 N N . LYS A 1 65 ? -1.518 -20.631 -26.291 1 98.26 65 LYS A N 1
ATOM 479 C CA . LYS A 1 65 ? -0.676 -19.584 -25.721 1 98.26 65 LYS A CA 1
ATOM 480 C C . LYS A 1 65 ? 0.049 -20.079 -24.473 1 98.26 65 LYS A C 1
ATOM 482 O O . LYS A 1 65 ? -0.315 -21.112 -23.906 1 98.26 65 LYS A O 1
ATOM 487 N N . SER A 1 66 ? 1.019 -19.342 -24.108 1 97.54 66 SER A N 1
ATOM 488 C CA . SER A 1 66 ? 1.806 -19.682 -22.927 1 97.54 66 SER A CA 1
ATOM 489 C C . SER A 1 66 ? 0.97 -19.574 -21.656 1 97.54 66 SER A C 1
ATOM 491 O O . SER A 1 66 ? 0.141 -18.67 -21.527 1 97.54 66 SER A O 1
ATOM 493 N N . PHE A 1 67 ? 1.178 -20.483 -20.781 1 98.66 67 PHE A N 1
ATOM 494 C CA . PHE A 1 67 ? 0.664 -20.421 -19.417 1 98.66 67 PHE A CA 1
ATOM 495 C C . PHE A 1 67 ? 1.67 -21.003 -18.432 1 98.66 67 PHE A C 1
ATOM 497 O O . PHE A 1 67 ? 2.704 -21.54 -18.837 1 98.66 67 PHE A O 1
ATOM 504 N N . GLY A 1 68 ? 1.432 -20.778 -17.113 1 98.78 68 GLY A N 1
ATOM 505 C CA . GLY A 1 68 ? 2.35 -21.252 -16.09 1 98.78 68 GLY A CA 1
ATOM 506 C C . GLY A 1 68 ? 1.662 -22.036 -14.988 1 98.78 68 GLY A C 1
ATOM 507 O O . GLY A 1 68 ? 0.456 -22.285 -15.056 1 98.78 68 GLY A O 1
ATOM 508 N N . VAL A 1 69 ? 2.488 -22.518 -14.095 1 98.83 69 VAL A N 1
ATOM 509 C CA . VAL A 1 69 ? 2.029 -23.223 -12.902 1 98.83 69 VAL A CA 1
ATOM 510 C C . VAL A 1 69 ? 2.665 -22.604 -11.66 1 98.83 69 VAL A C 1
ATOM 512 O O . VAL A 1 69 ? 3.863 -22.312 -11.648 1 98.83 69 VAL A O 1
ATOM 515 N N . ASN A 1 70 ? 1.869 -22.315 -10.709 1 98.63 70 ASN A N 1
ATOM 516 C CA . ASN A 1 70 ? 2.374 -21.868 -9.415 1 98.63 70 ASN A CA 1
ATOM 517 C C . ASN A 1 70 ? 2.63 -23.043 -8.476 1 98.63 70 ASN A C 1
ATOM 519 O O . ASN A 1 70 ? 1.743 -23.867 -8.249 1 98.63 70 ASN A O 1
ATOM 523 N N . ILE A 1 71 ? 3.79 -23.098 -7.921 1 97.77 71 ILE A N 1
ATOM 524 C CA . ILE A 1 71 ? 4.189 -24.195 -7.046 1 97.77 71 ILE A CA 1
ATOM 525 C C . ILE A 1 71 ? 4.505 -23.655 -5.653 1 97.77 71 ILE A C 1
ATOM 527 O O . ILE A 1 71 ? 5.381 -22.801 -5.496 1 97.77 71 ILE A O 1
ATOM 531 N N . MET A 1 72 ? 3.784 -24.104 -4.681 1 94.62 72 MET A N 1
ATOM 532 C CA . MET A 1 72 ? 4.137 -23.848 -3.288 1 94.62 72 MET A CA 1
ATOM 533 C C . MET A 1 72 ? 5.229 -24.804 -2.819 1 94.62 72 MET A C 1
ATOM 535 O O . MET A 1 72 ? 4.988 -26.004 -2.672 1 94.62 72 MET A O 1
ATOM 539 N N . LEU A 1 73 ? 6.309 -24.326 -2.457 1 93.44 73 LEU A N 1
ATOM 540 C CA . LEU A 1 73 ? 7.5 -25.154 -2.309 1 93.44 73 LEU A CA 1
ATOM 541 C C . LEU A 1 73 ? 7.495 -25.879 -0.967 1 93.44 73 LEU A C 1
ATOM 543 O O . LEU A 1 73 ? 8.245 -26.838 -0.772 1 93.44 73 LEU A O 1
ATOM 547 N N . LEU A 1 74 ? 6.613 -25.486 -0.058 1 89.2 74 LEU A N 1
ATOM 548 C CA . LEU A 1 74 ? 6.502 -26.169 1.227 1 89.2 74 LEU A CA 1
ATOM 549 C C . LEU A 1 74 ? 5.472 -27.292 1.158 1 89.2 74 LEU A C 1
ATOM 551 O O . LEU A 1 74 ? 5.297 -28.038 2.124 1 89.2 74 LEU A O 1
ATOM 555 N N . SER A 1 75 ? 4.817 -27.412 0.023 1 90.51 75 SER A N 1
ATOM 556 C CA . SER A 1 75 ? 3.87 -28.509 -0.151 1 90.51 75 SER A CA 1
ATOM 557 C C . SER A 1 75 ? 4.579 -29.859 -0.136 1 90.51 75 SER A C 1
ATOM 559 O O . SER A 1 75 ? 5.715 -29.975 -0.602 1 90.51 75 SER A O 1
ATOM 561 N N . ASP A 1 76 ? 3.853 -30.865 0.279 1 91.86 76 ASP A N 1
ATOM 562 C CA . ASP A 1 76 ? 4.418 -32.205 0.408 1 91.86 76 ASP A CA 1
ATOM 563 C C . ASP A 1 76 ? 4.824 -32.762 -0.955 1 91.86 76 ASP A C 1
ATOM 565 O O . ASP A 1 76 ? 5.776 -33.54 -1.054 1 91.86 76 ASP A O 1
ATOM 569 N N . ASN A 1 77 ? 4.159 -32.394 -1.995 1 94.83 77 ASN A N 1
ATOM 570 C CA . ASN A 1 77 ? 4.422 -32.959 -3.314 1 94.83 77 ASN A CA 1
ATOM 571 C C . ASN A 1 77 ? 5.134 -31.96 -4.22 1 94.83 77 ASN A C 1
ATOM 573 O O . ASN A 1 77 ? 5.054 -32.06 -5.446 1 94.83 77 ASN A O 1
ATOM 577 N N . ALA A 1 78 ? 5.726 -30.944 -3.642 1 95.48 78 ALA A N 1
ATOM 578 C CA . ALA A 1 78 ? 6.409 -29.914 -4.419 1 95.48 78 ALA A CA 1
ATOM 579 C C . ALA A 1 78 ? 7.432 -30.53 -5.368 1 95.48 78 ALA A C 1
ATOM 581 O O . ALA A 1 78 ? 7.582 -30.081 -6.507 1 95.48 78 ALA A O 1
ATOM 582 N N . GLU A 1 79 ? 8.169 -31.526 -4.934 1 96.03 79 GLU A N 1
ATOM 583 C CA . GLU A 1 79 ? 9.174 -32.186 -5.763 1 96.03 79 GLU A CA 1
ATOM 584 C C . GLU A 1 79 ? 8.537 -32.841 -6.985 1 96.03 79 GLU A C 1
ATOM 586 O O . GLU A 1 79 ? 9.044 -32.708 -8.101 1 96.03 79 GLU A O 1
ATOM 591 N N . GLU A 1 80 ? 7.481 -33.531 -6.755 1 97.71 80 GLU A N 1
ATOM 592 C CA . GLU A 1 80 ? 6.781 -34.183 -7.858 1 97.71 80 GLU A CA 1
ATOM 593 C C . GLU A 1 80 ? 6.27 -33.16 -8.868 1 97.71 80 GLU A C 1
ATOM 595 O O . GLU A 1 80 ? 6.382 -33.366 -10.079 1 97.71 80 GLU A O 1
ATOM 600 N N . ILE A 1 81 ? 5.703 -32.098 -8.4 1 98.16 81 ILE A N 1
ATOM 601 C CA . ILE A 1 81 ? 5.171 -31.059 -9.275 1 98.16 81 ILE A CA 1
ATOM 602 C C . ILE A 1 81 ? 6.313 -30.403 -10.049 1 98.16 81 ILE A C 1
ATOM 604 O O . ILE A 1 81 ? 6.159 -30.062 -11.224 1 98.16 81 ILE A O 1
ATOM 608 N N . ALA A 1 82 ? 7.464 -30.214 -9.325 1 98.01 82 ALA A N 1
ATOM 609 C CA . ALA A 1 82 ? 8.63 -29.61 -9.965 1 98.01 82 ALA A CA 1
ATOM 610 C C . ALA A 1 82 ? 9.058 -30.41 -11.192 1 98.01 82 ALA A C 1
ATOM 612 O O . ALA A 1 82 ? 9.445 -29.834 -12.212 1 98.01 82 ALA A O 1
ATOM 613 N N . HIS A 1 83 ? 8.971 -31.681 -11.075 1 98.26 83 HIS A N 1
ATOM 614 C CA . HIS A 1 83 ? 9.335 -32.538 -12.198 1 98.26 83 HIS A CA 1
ATOM 615 C C . HIS A 1 83 ? 8.217 -32.592 -13.234 1 98.26 83 HIS A C 1
ATOM 617 O O . HIS A 1 83 ? 8.482 -32.637 -14.438 1 98.26 83 HIS A O 1
ATOM 623 N N . LEU A 1 84 ? 6.999 -32.616 -12.771 1 98.65 84 LEU A N 1
ATOM 624 C CA . LEU A 1 84 ? 5.83 -32.709 -13.639 1 98.65 84 LEU A CA 1
ATOM 625 C C . LEU A 1 84 ? 5.807 -31.562 -14.644 1 98.65 84 LEU A C 1
ATOM 627 O O . LEU A 1 84 ? 5.49 -31.766 -15.818 1 98.65 84 LEU A O 1
ATOM 631 N N . VAL A 1 85 ? 6.105 -30.343 -14.213 1 98.63 85 VAL A N 1
ATOM 632 C CA . VAL A 1 85 ? 6.042 -29.182 -15.095 1 98.63 85 VAL A CA 1
ATOM 633 C C . VAL A 1 85 ? 7.079 -29.321 -16.207 1 98.63 85 VAL A C 1
ATOM 635 O O . VAL A 1 85 ? 6.869 -28.843 -17.324 1 98.63 85 VAL A O 1
ATOM 638 N N . CYS A 1 86 ? 8.22 -29.942 -15.934 1 98.58 86 CYS A N 1
ATOM 639 C CA . CYS A 1 86 ? 9.222 -30.218 -16.958 1 98.58 86 CYS A CA 1
ATOM 640 C C . CYS A 1 86 ? 8.702 -31.229 -17.972 1 98.58 86 CYS A C 1
ATOM 642 O O . CYS A 1 86 ? 8.798 -31.008 -19.181 1 98.58 86 CYS A O 1
ATOM 644 N N . GLU A 1 87 ? 8.133 -32.275 -17.425 1 98.38 87 GLU A N 1
ATOM 645 C CA . GLU A 1 87 ? 7.601 -33.344 -18.265 1 98.38 87 GLU A CA 1
ATOM 646 C C . GLU A 1 87 ? 6.542 -32.815 -19.227 1 98.38 87 GLU A C 1
ATOM 648 O O . GLU A 1 87 ? 6.483 -33.234 -20.385 1 98.38 87 GLU A O 1
ATOM 653 N N . GLU A 1 88 ? 5.743 -31.913 -18.747 1 98.45 88 GLU A N 1
ATOM 654 C CA . GLU A 1 88 ? 4.593 -31.437 -19.51 1 98.45 88 GLU A CA 1
ATOM 655 C C . GLU A 1 88 ? 4.953 -30.21 -20.343 1 98.45 88 GLU A C 1
ATOM 657 O O . GLU A 1 88 ? 4.112 -29.679 -21.071 1 98.45 88 GLU A O 1
ATOM 662 N N . GLY A 1 89 ? 6.141 -29.718 -20.226 1 97.93 89 GLY A N 1
ATOM 663 C CA . GLY A 1 89 ? 6.608 -28.629 -21.068 1 97.93 89 GLY A CA 1
ATOM 664 C C . GLY A 1 89 ? 5.979 -27.293 -20.719 1 97.93 89 GLY A C 1
ATOM 665 O O . GLY A 1 89 ? 5.654 -26.503 -21.608 1 97.93 89 GLY A O 1
ATOM 666 N N . VAL A 1 90 ? 5.698 -27.08 -19.463 1 98.24 90 VAL A N 1
ATOM 667 C CA . VAL A 1 90 ? 5.197 -25.792 -18.996 1 98.24 90 VAL A CA 1
ATOM 668 C C . VAL A 1 90 ? 6.261 -24.717 -19.202 1 98.24 90 VAL A C 1
ATOM 670 O O . VAL A 1 90 ? 7.454 -24.973 -19.021 1 98.24 90 VAL A O 1
ATOM 673 N N . LYS A 1 91 ? 5.852 -23.535 -19.462 1 97.19 91 LYS A N 1
ATOM 674 C CA . LYS A 1 91 ? 6.805 -22.508 -19.873 1 97.19 91 LYS A CA 1
ATOM 675 C C . LYS A 1 91 ? 7.227 -21.644 -18.687 1 97.19 91 LYS A C 1
ATOM 677 O O . LYS A 1 91 ? 8.336 -21.108 -18.667 1 97.19 91 LYS A O 1
ATOM 682 N N . VAL A 1 92 ? 6.361 -21.495 -17.764 1 98.72 92 VAL A N 1
ATOM 683 C CA . VAL A 1 92 ? 6.6 -20.568 -16.662 1 98.72 92 VAL A CA 1
ATOM 684 C C . VAL A 1 92 ? 6.226 -21.233 -15.338 1 98.72 92 VAL A C 1
ATOM 686 O O . VAL A 1 92 ? 5.21 -21.925 -15.249 1 98.72 92 VAL A O 1
ATOM 689 N N . VAL A 1 93 ? 7.049 -21.022 -14.362 1 98.6 93 VAL A N 1
ATOM 690 C CA . VAL A 1 93 ? 6.74 -21.434 -12.997 1 98.6 93 VAL A CA 1
ATOM 691 C C . VAL A 1 93 ? 6.826 -20.229 -12.062 1 98.6 93 VAL A C 1
ATOM 693 O O . VAL A 1 93 ? 7.8 -19.473 -12.1 1 98.6 93 VAL A O 1
ATOM 696 N N . THR A 1 94 ? 5.777 -19.987 -11.361 1 98.62 94 THR A N 1
ATOM 697 C CA . THR A 1 94 ? 5.841 -19.088 -10.214 1 98.62 94 THR A CA 1
ATOM 698 C C . THR A 1 94 ? 5.942 -19.879 -8.912 1 98.62 94 THR A C 1
ATOM 700 O O . THR A 1 94 ? 5.503 -21.029 -8.843 1 98.62 94 THR A O 1
ATOM 703 N N . THR A 1 95 ? 6.59 -19.283 -7.928 1 97.44 95 THR A N 1
ATOM 704 C CA . THR A 1 95 ? 6.753 -20 -6.668 1 97.44 95 THR A CA 1
ATOM 705 C C . THR A 1 95 ? 6.47 -19.081 -5.483 1 97.44 95 THR A C 1
ATOM 707 O O . THR A 1 95 ? 6.566 -17.857 -5.602 1 97.44 95 THR A O 1
ATOM 710 N N . GLY A 1 96 ? 6.076 -19.725 -4.453 1 90.52 96 GLY A N 1
ATOM 711 C CA . GLY A 1 96 ? 5.921 -19.089 -3.155 1 90.52 96 GLY A CA 1
ATOM 712 C C . GLY A 1 96 ? 6.25 -20.01 -1.995 1 90.52 96 GLY A C 1
ATOM 713 O O . GLY A 1 96 ? 6.466 -21.208 -2.189 1 90.52 96 GLY A O 1
ATOM 714 N N . ALA A 1 97 ? 6.376 -19.475 -0.843 1 81.48 97 ALA A N 1
ATOM 715 C CA . ALA A 1 97 ? 6.519 -20.197 0.419 1 81.48 97 ALA A CA 1
ATOM 716 C C . ALA A 1 97 ? 7.732 -21.121 0.389 1 81.48 97 ALA A C 1
ATOM 718 O O . ALA A 1 97 ? 7.632 -22.299 0.739 1 81.48 97 ALA A O 1
ATOM 719 N N . GLY A 1 98 ? 8.858 -20.543 0.054 1 82.32 98 GLY A N 1
ATOM 720 C CA . GLY A 1 98 ? 10.059 -21.363 0.043 1 82.32 98 GLY A CA 1
ATOM 721 C C . GLY A 1 98 ? 11.111 -20.867 -0.93 1 82.32 98 GLY A C 1
ATOM 722 O O . GLY A 1 98 ? 10.94 -19.819 -1.557 1 82.32 98 GLY A O 1
ATOM 723 N N . ASN A 1 99 ? 12.167 -21.689 -1.008 1 87.78 99 ASN A N 1
ATOM 724 C CA . ASN A 1 99 ? 13.306 -21.352 -1.855 1 87.78 99 ASN A CA 1
ATOM 725 C C . ASN A 1 99 ? 13.35 -22.223 -3.107 1 87.78 99 ASN A C 1
ATOM 727 O O . ASN A 1 99 ? 13.518 -23.441 -3.016 1 87.78 99 ASN A O 1
ATOM 731 N N . PRO A 1 100 ? 13.258 -21.555 -4.216 1 94 100 PRO A N 1
ATOM 732 C CA . PRO A 1 100 ? 13.259 -22.326 -5.461 1 94 100 PRO A CA 1
ATOM 733 C C . PRO A 1 100 ? 14.653 -22.807 -5.857 1 94 100 PRO A C 1
ATOM 735 O O . PRO A 1 100 ? 14.805 -23.514 -6.856 1 94 100 PRO A O 1
ATOM 738 N N . GLY A 1 101 ? 15.68 -22.474 -5.14 1 92.87 101 GLY A N 1
ATOM 739 C CA . GLY A 1 101 ? 17.057 -22.807 -5.468 1 92.87 101 GLY A CA 1
ATOM 740 C C . GLY A 1 101 ? 17.26 -24.281 -5.764 1 92.87 101 GLY A C 1
ATOM 741 O O . GLY A 1 101 ? 17.984 -24.638 -6.696 1 92.87 101 GLY A O 1
ATOM 742 N N . LYS A 1 102 ? 16.563 -25.093 -5.075 1 93.15 102 LYS A N 1
ATOM 743 C CA . LYS A 1 102 ? 16.694 -26.543 -5.189 1 93.15 102 LYS A CA 1
ATOM 744 C C . LYS A 1 102 ? 16.291 -27.023 -6.58 1 93.15 102 LYS A C 1
ATOM 746 O O . LYS A 1 102 ? 16.795 -28.04 -7.062 1 93.15 102 LYS A O 1
ATOM 751 N N . TYR A 1 103 ? 15.403 -26.294 -7.189 1 97.2 103 TYR A N 1
ATOM 752 C CA . TYR A 1 103 ? 14.833 -26.77 -8.444 1 97.2 103 TYR A CA 1
ATOM 753 C C . TYR A 1 103 ? 15.264 -25.886 -9.608 1 97.2 103 TYR A C 1
ATOM 755 O O . TYR A 1 103 ? 14.889 -26.134 -10.757 1 97.2 103 TYR A O 1
ATOM 763 N N . MET A 1 104 ? 16.05 -24.906 -9.398 1 97.99 104 MET A N 1
ATOM 764 C CA . MET A 1 104 ? 16.373 -23.879 -10.385 1 97.99 104 MET A CA 1
ATOM 765 C C . MET A 1 104 ? 17.075 -24.487 -11.594 1 97.99 104 MET A C 1
ATOM 767 O O . MET A 1 104 ? 16.675 -24.249 -12.735 1 97.99 104 MET A O 1
ATOM 771 N N . GLU A 1 105 ? 18.092 -25.265 -11.346 1 97.68 105 GLU A N 1
ATOM 772 C CA . GLU A 1 105 ? 18.831 -25.89 -12.439 1 97.68 105 GLU A CA 1
ATOM 773 C C . GLU A 1 105 ? 17.922 -26.783 -13.28 1 97.68 105 GLU A C 1
ATOM 775 O O . GLU A 1 105 ? 17.993 -26.766 -14.51 1 97.68 105 GLU A O 1
ATOM 780 N N . LEU A 1 106 ? 17.104 -27.556 -12.552 1 98.23 106 LEU A N 1
ATOM 781 C CA . LEU A 1 106 ? 16.153 -28.432 -13.229 1 98.23 106 LEU A CA 1
ATOM 782 C C . LEU A 1 106 ? 15.256 -27.635 -14.17 1 98.23 106 LEU A C 1
ATOM 784 O O . LEU A 1 106 ? 15.134 -27.97 -15.35 1 98.23 106 LEU A O 1
ATOM 788 N N . TRP A 1 107 ? 14.624 -26.555 -13.726 1 98.64 107 TRP A N 1
ATOM 789 C CA . TRP A 1 107 ? 13.681 -25.749 -14.495 1 98.64 107 TRP A CA 1
ATOM 790 C C . TRP A 1 107 ? 14.389 -25.016 -15.629 1 98.64 107 TRP A C 1
ATOM 792 O O . TRP A 1 107 ? 13.904 -24.996 -16.762 1 98.64 107 TRP A O 1
ATOM 802 N N . LYS A 1 108 ? 15.535 -24.511 -15.362 1 97.65 108 LYS A N 1
ATOM 803 C CA . LYS A 1 108 ? 16.284 -23.766 -16.37 1 97.65 108 LYS A CA 1
ATOM 804 C C . LYS A 1 108 ? 16.739 -24.681 -17.504 1 97.65 108 LYS A C 1
ATOM 806 O O . LYS A 1 108 ? 16.71 -24.29 -18.673 1 97.65 108 LYS A O 1
ATOM 811 N N . SER A 1 109 ? 17.185 -25.857 -17.158 1 97.89 109 SER A N 1
ATOM 812 C CA . SER A 1 109 ? 17.643 -26.807 -18.166 1 97.89 109 SER A CA 1
ATOM 813 C C . SER A 1 109 ? 16.504 -27.227 -19.089 1 97.89 109 SER A C 1
ATOM 815 O O . SER A 1 109 ? 16.743 -27.713 -20.197 1 97.89 109 SER A O 1
ATOM 817 N N . HIS A 1 110 ? 15.294 -27.037 -18.69 1 98.31 110 HIS A N 1
ATOM 818 C CA . HIS A 1 110 ? 14.134 -27.375 -19.507 1 98.31 110 HIS A CA 1
ATOM 819 C C . HIS A 1 110 ? 13.526 -26.13 -20.144 1 98.31 110 HIS A C 1
ATOM 821 O O . HIS A 1 110 ? 12.412 -26.177 -20.67 1 98.31 110 HIS A O 1
ATOM 827 N N . GLY A 1 111 ? 14.238 -24.979 -19.962 1 97.57 111 GLY A N 1
ATOM 828 C CA . GLY A 1 111 ? 13.812 -23.75 -20.614 1 97.57 111 GLY A CA 1
ATOM 829 C C . GLY A 1 111 ? 12.656 -23.069 -19.906 1 97.57 111 GLY A C 1
ATOM 830 O O . GLY A 1 111 ? 11.988 -22.21 -20.484 1 97.57 111 GLY A O 1
ATOM 831 N N . ILE A 1 112 ? 12.335 -23.446 -18.697 1 98.49 112 ILE A N 1
ATOM 832 C CA . ILE A 1 112 ? 11.233 -22.878 -17.928 1 98.49 112 ILE A CA 1
ATOM 833 C C . ILE A 1 112 ? 11.663 -21.547 -17.316 1 98.49 112 ILE A C 1
ATOM 835 O O . ILE A 1 112 ? 12.755 -21.439 -16.753 1 98.49 112 ILE A O 1
ATOM 839 N N . LYS A 1 113 ? 10.872 -20.525 -17.478 1 98.62 113 LYS A N 1
ATOM 840 C CA . LYS A 1 113 ? 11.084 -19.26 -16.78 1 98.62 113 LYS A CA 1
ATOM 841 C C . LYS A 1 113 ? 10.567 -19.33 -15.346 1 98.62 113 LYS A C 1
ATOM 843 O O . LYS 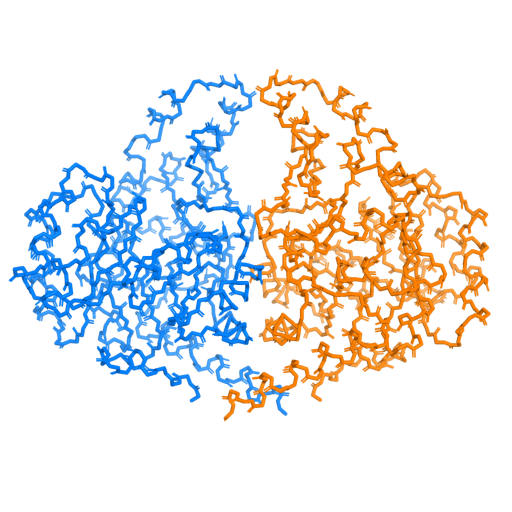A 1 113 ? 9.461 -19.817 -15.103 1 98.62 113 LYS A O 1
ATOM 848 N N . VAL A 1 114 ? 11.376 -18.84 -14.406 1 98.67 114 VAL A N 1
ATOM 849 C CA . VAL A 1 114 ? 11.045 -18.939 -12.989 1 98.67 114 VAL A CA 1
ATOM 850 C C . VAL A 1 114 ? 10.809 -17.545 -12.414 1 98.67 114 VAL A C 1
ATOM 852 O O . VAL A 1 114 ? 11.686 -16.68 -12.485 1 98.67 114 VAL A O 1
ATOM 855 N N . ILE A 1 115 ? 9.634 -17.35 -11.828 1 98.73 115 ILE A N 1
ATOM 856 C CA . ILE A 1 115 ? 9.236 -16.042 -11.318 1 98.73 115 ILE A CA 1
ATOM 857 C C . ILE A 1 115 ? 8.725 -16.181 -9.886 1 98.73 115 ILE A C 1
ATOM 859 O O . ILE A 1 115 ? 7.521 -16.328 -9.661 1 98.73 115 ILE A O 1
ATOM 863 N N . PRO A 1 116 ? 9.562 -16.079 -8.882 1 98.59 116 PRO A N 1
ATOM 864 C CA . PRO A 1 116 ? 9.147 -16.207 -7.483 1 98.59 116 PRO A CA 1
ATOM 865 C C . PRO A 1 116 ? 8.452 -14.954 -6.956 1 98.59 116 PRO A C 1
ATOM 867 O O . PRO A 1 116 ? 8.776 -13.841 -7.377 1 98.59 116 PRO A O 1
ATOM 870 N N . VAL A 1 117 ? 7.53 -15.187 -6.06 1 98.42 117 VAL A N 1
ATOM 871 C CA . VAL A 1 117 ? 6.901 -14.094 -5.326 1 98.42 117 VAL A CA 1
ATOM 872 C C . VAL A 1 117 ? 7.793 -13.673 -4.161 1 98.42 117 VAL A C 1
ATOM 874 O O . VAL A 1 117 ? 8.297 -14.52 -3.419 1 98.42 117 VAL A O 1
ATOM 877 N N . VAL A 1 118 ? 8.026 -12.378 -4.021 1 98.43 118 VAL A N 1
ATOM 878 C CA . VAL A 1 118 ? 8.871 -11.862 -2.95 1 98.43 118 VAL A CA 1
ATOM 879 C C . VAL A 1 118 ? 8.137 -10.752 -2.202 1 98.43 118 VAL A C 1
ATOM 881 O O . VAL A 1 118 ? 7.345 -10.014 -2.793 1 98.43 118 VAL A O 1
ATOM 884 N N . ALA A 1 119 ? 8.472 -10.575 -0.925 1 97.72 119 ALA A N 1
ATOM 885 C CA . ALA A 1 119 ? 7.804 -9.579 -0.091 1 97.72 119 ALA A CA 1
ATOM 886 C C . ALA A 1 119 ? 8.813 -8.622 0.536 1 97.72 119 ALA A C 1
ATOM 888 O O . ALA A 1 119 ? 8.493 -7.91 1.491 1 97.72 119 ALA A O 1
ATOM 889 N N . SER A 1 120 ? 10.083 -8.657 0.064 1 98.13 120 SER A N 1
ATOM 890 C CA . SER A 1 120 ? 11.13 -7.79 0.595 1 98.13 120 SER A CA 1
ATOM 891 C C . SER A 1 120 ? 12.297 -7.673 -0.38 1 98.13 120 SER A C 1
ATOM 893 O O . SER A 1 120 ? 12.417 -8.471 -1.312 1 98.13 120 SER A O 1
ATOM 895 N N . VAL A 1 121 ? 13.076 -6.698 -0.152 1 98.69 121 VAL A N 1
ATOM 896 C CA . VAL A 1 121 ? 14.268 -6.47 -0.963 1 98.69 121 VAL A CA 1
ATOM 897 C C . VAL A 1 121 ? 15.238 -7.637 -0.797 1 98.69 121 VAL A C 1
ATOM 899 O O . VAL A 1 121 ? 15.791 -8.137 -1.779 1 98.69 121 VAL A O 1
ATOM 902 N N . ALA A 1 122 ? 15.441 -8.047 0.415 1 98.38 122 ALA A N 1
ATOM 903 C CA . ALA A 1 122 ? 16.376 -9.135 0.692 1 98.38 122 ALA A CA 1
ATOM 904 C C . ALA A 1 122 ? 15.973 -10.406 -0.049 1 98.38 122 ALA A C 1
ATOM 906 O O . ALA A 1 122 ? 16.822 -11.093 -0.624 1 98.38 122 ALA A O 1
ATOM 907 N N . LEU A 1 123 ? 14.725 -10.716 -0.041 1 98.12 123 LEU A N 1
ATOM 908 C CA . LEU A 1 123 ? 14.237 -11.902 -0.735 1 98.12 123 LEU A CA 1
ATOM 909 C C . LEU A 1 123 ? 14.407 -11.758 -2.244 1 98.12 123 LEU A C 1
ATOM 911 O O . LEU A 1 123 ? 14.763 -12.721 -2.928 1 98.12 123 LEU A O 1
ATOM 915 N N . ALA A 1 124 ? 14.12 -10.598 -2.743 1 98.67 124 ALA A N 1
ATOM 916 C CA . ALA A 1 124 ? 14.297 -10.352 -4.171 1 98.67 124 ALA A CA 1
ATOM 917 C C . ALA A 1 124 ? 15.739 -10.612 -4.598 1 98.67 124 ALA A C 1
ATOM 919 O O . ALA A 1 124 ? 15.984 -11.296 -5.595 1 98.67 124 ALA A O 1
ATOM 920 N N . LYS A 1 125 ? 16.647 -10.04 -3.864 1 98.64 125 LYS A N 1
ATOM 921 C CA . LYS A 1 125 ? 18.062 -10.245 -4.16 1 98.64 125 LYS A CA 1
ATOM 922 C C . LYS A 1 125 ? 18.427 -11.725 -4.103 1 98.64 125 LYS A C 1
ATOM 924 O O . LYS A 1 125 ? 19.185 -12.216 -4.942 1 98.64 125 LYS A O 1
ATOM 929 N N . ARG A 1 126 ? 17.939 -12.398 -3.14 1 97.99 126 ARG A N 1
ATOM 930 C CA . ARG A 1 126 ? 18.201 -13.827 -2.997 1 97.99 126 ARG A CA 1
ATOM 931 C C . ARG A 1 126 ? 17.684 -14.602 -4.204 1 97.99 126 ARG A C 1
ATOM 933 O O . ARG A 1 126 ? 18.352 -15.513 -4.697 1 97.99 126 ARG A O 1
ATOM 940 N N . MET A 1 127 ? 16.475 -14.29 -4.648 1 98.31 127 MET A N 1
ATOM 941 C CA . MET A 1 127 ? 15.894 -14.972 -5.801 1 98.31 127 MET A CA 1
ATOM 942 C C . MET A 1 127 ? 16.707 -14.7 -7.062 1 98.31 127 MET A C 1
ATOM 944 O O . MET A 1 127 ? 16.905 -15.596 -7.884 1 98.31 127 MET A O 1
ATOM 948 N N . GLU A 1 128 ? 17.088 -13.449 -7.205 1 98.36 128 GLU A N 1
ATOM 949 C CA . GLU A 1 128 ? 17.931 -13.134 -8.354 1 98.36 128 GLU A CA 1
ATOM 950 C C . GLU A 1 128 ? 19.21 -13.967 -8.346 1 98.36 128 GLU A C 1
ATOM 952 O O . GLU A 1 128 ? 19.595 -14.532 -9.372 1 98.36 128 GLU A O 1
ATOM 957 N N . ARG A 1 129 ? 19.854 -14.066 -7.169 1 97.69 129 ARG A N 1
ATOM 958 C CA . ARG A 1 129 ? 21.081 -14.845 -7.036 1 97.69 129 ARG A CA 1
ATOM 959 C C . ARG A 1 129 ? 20.828 -16.319 -7.334 1 97.69 129 ARG A C 1
ATOM 961 O O . ARG A 1 129 ? 21.699 -17.008 -7.868 1 97.69 129 ARG A O 1
ATOM 968 N N . ALA A 1 130 ? 19.643 -16.751 -7.078 1 97.29 130 ALA A N 1
ATOM 969 C CA . ALA A 1 130 ? 19.286 -18.153 -7.278 1 97.29 130 ALA A CA 1
ATOM 970 C C . ALA A 1 130 ? 18.999 -18.442 -8.748 1 97.29 130 ALA A C 1
ATOM 972 O O . ALA A 1 130 ? 18.837 -19.6 -9.14 1 97.29 130 ALA A O 1
ATOM 973 N N . GLY A 1 131 ? 18.845 -17.362 -9.533 1 97.61 131 GLY A N 1
ATOM 974 C CA . GLY A 1 131 ? 18.696 -17.575 -10.964 1 97.61 131 GLY A CA 1
ATOM 975 C C . GLY A 1 131 ? 17.299 -17.272 -11.47 1 97.61 131 GLY A C 1
ATOM 976 O O . GLY A 1 131 ? 16.954 -17.621 -12.601 1 97.61 131 GLY A O 1
ATOM 977 N N . ALA A 1 132 ? 16.486 -16.619 -10.698 1 98.41 132 ALA A N 1
ATOM 978 C CA . ALA A 1 132 ? 15.14 -16.253 -11.132 1 98.41 132 ALA A CA 1
ATOM 979 C C . ALA A 1 132 ? 15.186 -15.372 -12.377 1 98.41 132 ALA A C 1
ATOM 981 O O . ALA A 1 132 ? 16.1 -14.561 -12.538 1 98.41 132 ALA A O 1
ATOM 982 N N . ASP A 1 133 ? 14.226 -15.535 -13.224 1 98.61 133 ASP A N 1
ATOM 983 C CA . ASP A 1 133 ? 14.162 -14.752 -14.454 1 98.61 133 ASP A CA 1
ATOM 984 C C . ASP A 1 133 ? 13.482 -13.406 -14.212 1 98.61 133 ASP A C 1
ATOM 986 O O . ASP A 1 133 ? 13.691 -12.454 -14.968 1 98.61 133 ASP A O 1
ATOM 990 N N . ALA A 1 134 ? 12.649 -13.313 -13.27 1 98.75 134 ALA A N 1
ATOM 991 C CA . ALA A 1 134 ? 11.907 -12.156 -12.775 1 98.75 134 ALA A CA 1
ATOM 992 C C . ALA A 1 134 ? 11.404 -12.394 -11.354 1 98.75 134 ALA A C 1
ATOM 994 O O . ALA A 1 134 ? 11.501 -13.507 -10.833 1 98.75 134 ALA A O 1
ATOM 995 N N . VAL A 1 135 ? 10.905 -11.361 -10.701 1 98.82 135 VAL A N 1
ATOM 996 C CA . VAL A 1 135 ? 10.288 -11.533 -9.39 1 98.82 135 VAL A CA 1
ATOM 997 C C . VAL A 1 135 ? 8.949 -10.801 -9.349 1 98.82 135 VAL A C 1
ATOM 999 O O . VAL A 1 135 ? 8.768 -9.786 -10.025 1 98.82 135 VAL A O 1
ATOM 1002 N N . ILE A 1 136 ? 8.028 -11.352 -8.635 1 98.87 136 ILE A N 1
ATOM 1003 C CA . ILE A 1 136 ? 6.76 -10.697 -8.333 1 98.87 136 ILE A CA 1
ATOM 1004 C C . ILE A 1 136 ? 6.83 -10.052 -6.95 1 98.87 136 ILE A C 1
ATOM 1006 O O . ILE A 1 136 ? 6.815 -10.749 -5.932 1 98.87 136 ILE A O 1
ATOM 1010 N N . ALA A 1 137 ? 6.939 -8.763 -6.887 1 98.86 137 ALA A N 1
ATOM 1011 C CA . ALA A 1 137 ? 6.896 -8.034 -5.622 1 98.86 137 ALA A CA 1
ATOM 1012 C C . ALA A 1 137 ? 5.457 -7.8 -5.172 1 98.86 137 ALA A C 1
ATOM 1014 O O . ALA A 1 137 ? 4.747 -6.97 -5.746 1 98.86 137 ALA A O 1
ATOM 1015 N N . GLU A 1 138 ? 5.104 -8.474 -4.143 1 98.69 138 GLU A N 1
ATOM 1016 C CA . GLU A 1 138 ? 3.699 -8.504 -3.748 1 98.69 138 GLU A CA 1
ATOM 1017 C C . GLU A 1 138 ? 3.473 -7.73 -2.452 1 98.69 138 GLU A C 1
ATOM 1019 O O . GLU A 1 138 ? 4.041 -8.072 -1.413 1 98.69 138 GLU A O 1
ATOM 1024 N N . GLY A 1 139 ? 2.638 -6.721 -2.513 1 98.67 139 GLY A N 1
ATOM 1025 C CA . GLY A 1 139 ? 2.295 -5.93 -1.342 1 98.67 139 GLY A CA 1
ATOM 1026 C C . GLY A 1 139 ? 1.3 -6.618 -0.428 1 98.67 139 GLY A C 1
ATOM 1027 O O . GLY A 1 139 ? 0.571 -7.514 -0.858 1 98.67 139 GLY A O 1
ATOM 1028 N N . CYS A 1 140 ? 1.162 -6.087 0.73 1 98.6 140 CYS A N 1
ATOM 1029 C CA . CYS A 1 140 ? 0.375 -6.734 1.774 1 98.6 140 CYS A CA 1
ATOM 1030 C C . CYS A 1 140 ? -1.117 -6.541 1.532 1 98.6 140 CYS A C 1
ATOM 1032 O O . CYS A 1 140 ? -1.945 -7.119 2.238 1 98.6 140 CYS A O 1
ATOM 1034 N N . GLU A 1 141 ? -1.451 -5.663 0.588 1 98.68 141 GLU A N 1
ATOM 1035 C CA . GLU A 1 141 ? -2.865 -5.431 0.308 1 98.68 141 GLU A CA 1
ATOM 1036 C C . GLU A 1 141 ? -3.425 -6.497 -0.629 1 98.68 141 GLU A C 1
ATOM 1038 O O . GLU A 1 141 ? -4.6 -6.45 -1.001 1 98.68 141 GLU A O 1
ATOM 1043 N N . SER A 1 142 ? -2.615 -7.502 -1.019 1 98.6 142 SER A N 1
ATOM 1044 C CA . SER A 1 142 ? -3.086 -8.642 -1.799 1 98.6 142 SER A CA 1
ATOM 1045 C C . SER A 1 142 ? -3.971 -9.558 -0.961 1 98.6 142 SER A C 1
ATOM 1047 O O . SER A 1 142 ? -4.04 -9.415 0.262 1 98.6 142 SER A O 1
ATOM 1049 N N . GLY A 1 143 ? -4.71 -10.397 -1.604 1 98.21 143 GLY A N 1
ATOM 1050 C CA . GLY A 1 143 ? -5.446 -11.451 -0.924 1 98.21 143 GLY A CA 1
ATOM 1051 C C . GLY A 1 143 ? -4.594 -12.666 -0.609 1 98.21 143 GLY A C 1
ATOM 1052 O O . GLY A 1 143 ? -3.637 -12.963 -1.327 1 98.21 143 GLY A O 1
ATOM 1053 N N . GLY A 1 144 ? -4.989 -13.394 0.418 1 97.3 144 GLY A N 1
ATOM 1054 C CA . GLY A 1 144 ? -4.238 -14.583 0.788 1 97.3 144 GLY A CA 1
ATOM 1055 C C . GLY A 1 144 ? -3.083 -14.292 1.727 1 97.3 144 GLY A C 1
ATOM 1056 O O . GLY A 1 144 ? -3.167 -13.389 2.562 1 97.3 144 GLY A O 1
ATOM 1057 N N . HIS A 1 145 ? -2.048 -15.094 1.707 1 96.64 145 HIS A N 1
ATOM 1058 C CA . HIS A 1 145 ? -0.886 -14.888 2.564 1 96.64 145 HIS A CA 1
ATOM 1059 C C . HIS A 1 145 ? -0.145 -13.608 2.19 1 96.64 145 HIS A C 1
ATOM 1061 O O . HIS A 1 145 ? 0.111 -13.357 1.011 1 96.64 145 HIS A O 1
ATOM 1067 N N . ILE A 1 146 ? 0.231 -12.87 3.228 1 97.26 146 ILE A N 1
ATOM 1068 C CA . ILE A 1 146 ? 0.745 -11.543 2.908 1 97.26 146 ILE A CA 1
ATOM 1069 C C . ILE A 1 146 ? 2.001 -11.264 3.732 1 97.26 146 ILE A C 1
ATOM 1071 O O . ILE A 1 146 ? 2.208 -11.871 4.785 1 97.26 146 ILE A O 1
ATOM 1075 N N . GLY A 1 147 ? 2.861 -10.352 3.14 1 96.36 147 GLY A N 1
ATOM 1076 C CA . GLY A 1 147 ? 3.944 -9.749 3.9 1 96.36 147 GLY A CA 1
ATOM 1077 C C . GLY A 1 147 ? 3.53 -8.482 4.625 1 96.36 147 GLY A C 1
ATOM 1078 O O . GLY A 1 147 ? 2.361 -8.315 4.976 1 96.36 147 GLY A O 1
ATOM 1079 N N . GLU A 1 148 ? 4.483 -7.635 4.855 1 97.05 148 GLU A N 1
ATOM 1080 C CA . GLU A 1 148 ? 4.223 -6.446 5.662 1 97.05 148 GLU A CA 1
ATOM 1081 C C . GLU A 1 148 ? 4.281 -5.179 4.813 1 97.05 148 GLU A C 1
ATOM 1083 O O . GLU A 1 148 ? 3.635 -4.18 5.136 1 97.05 148 GLU A O 1
ATOM 1088 N N . LEU A 1 149 ? 5.039 -5.222 3.777 1 98.62 149 LEU A N 1
ATOM 1089 C CA . LEU A 1 149 ? 5.268 -4.019 2.983 1 98.62 149 LEU A CA 1
ATOM 1090 C C . LEU A 1 149 ? 4.14 -3.806 1.98 1 98.62 149 LEU A C 1
ATOM 1092 O O . LEU A 1 149 ? 3.571 -4.772 1.464 1 98.62 149 LEU A O 1
ATOM 1096 N N . THR A 1 150 ? 3.817 -2.589 1.736 1 98.87 150 THR A N 1
ATOM 1097 C CA . THR A 1 150 ? 2.798 -2.242 0.751 1 98.87 150 THR A CA 1
ATOM 1098 C C . THR A 1 150 ? 3.403 -2.158 -0.647 1 98.87 150 THR A C 1
ATOM 1100 O O . THR A 1 150 ? 4.613 -1.97 -0.796 1 98.87 150 THR A O 1
ATOM 1103 N N . THR A 1 151 ? 2.578 -2.252 -1.601 1 98.9 151 THR A N 1
ATOM 1104 C CA . THR A 1 151 ? 3.025 -2.196 -2.988 1 98.9 151 THR A CA 1
ATOM 1105 C C . THR A 1 151 ? 3.732 -0.874 -3.275 1 98.9 151 THR A C 1
ATOM 1107 O O . THR A 1 151 ? 4.816 -0.859 -3.861 1 98.9 151 THR A O 1
ATOM 1110 N N . MET A 1 152 ? 3.193 0.226 -2.813 1 98.84 152 MET A N 1
ATOM 1111 C CA . MET A 1 152 ? 3.749 1.556 -3.047 1 98.84 152 MET A CA 1
ATOM 1112 C C . MET A 1 152 ? 5.17 1.656 -2.503 1 98.84 152 MET A C 1
ATOM 1114 O O . MET A 1 152 ? 6.026 2.306 -3.106 1 98.84 152 MET A O 1
ATOM 1118 N N . ALA A 1 153 ? 5.413 1.05 -1.375 1 98.82 153 ALA A N 1
ATOM 1119 C CA . ALA A 1 153 ? 6.718 1.145 -0.725 1 98.82 153 ALA A CA 1
ATOM 1120 C C . ALA A 1 153 ? 7.658 0.049 -1.217 1 98.82 153 ALA A C 1
ATOM 1122 O O . ALA A 1 153 ? 8.843 0.297 -1.45 1 98.82 153 ALA A O 1
ATOM 1123 N N . LEU A 1 154 ? 7.186 -1.136 -1.443 1 98.85 154 LEU A N 1
ATOM 1124 C CA . LEU A 1 154 ? 7.976 -2.322 -1.754 1 98.85 154 LEU A CA 1
ATOM 1125 C C . LEU A 1 154 ? 8.547 -2.24 -3.165 1 98.85 154 LEU A C 1
ATOM 1127 O O . LEU A 1 154 ? 9.744 -2.456 -3.369 1 98.85 154 LEU A O 1
ATOM 1131 N N . VAL A 1 155 ? 7.765 -1.873 -4.138 1 98.88 155 VAL A N 1
ATOM 1132 C CA . VAL A 1 155 ? 8.07 -2.068 -5.552 1 98.88 155 VAL A CA 1
ATOM 1133 C C . VAL A 1 155 ? 9.278 -1.22 -5.943 1 98.88 155 VAL A C 1
ATOM 1135 O O . VAL A 1 155 ? 10.254 -1.735 -6.494 1 98.88 155 VAL A O 1
ATOM 1138 N N . PRO A 1 156 ? 9.242 0.089 -5.654 1 98.81 156 PRO A N 1
ATOM 1139 C CA . PRO A 1 156 ? 10.411 0.855 -6.091 1 98.81 156 PRO A CA 1
ATOM 1140 C C . PRO A 1 156 ? 11.702 0.4 -5.414 1 98.81 156 PRO A C 1
ATOM 1142 O O . PRO A 1 156 ? 12.772 0.443 -6.025 1 98.81 156 PRO A O 1
ATOM 1145 N N . GLN A 1 157 ? 11.664 -0.033 -4.184 1 98.84 157 GLN A N 1
ATOM 1146 C CA . GLN A 1 157 ? 12.854 -0.494 -3.478 1 98.84 157 GLN A CA 1
ATOM 1147 C C . GLN A 1 157 ? 13.378 -1.797 -4.076 1 98.84 157 GLN A C 1
ATOM 1149 O O . GLN A 1 157 ? 14.59 -1.995 -4.182 1 98.84 157 GLN A O 1
ATOM 1154 N N . VAL A 1 158 ? 12.464 -2.678 -4.486 1 98.91 158 VAL A N 1
ATOM 1155 C CA . VAL A 1 158 ? 12.864 -3.924 -5.132 1 98.91 158 VAL A CA 1
ATOM 1156 C C . VAL A 1 158 ? 13.446 -3.627 -6.512 1 98.91 158 VAL A C 1
ATOM 1158 O O . VAL A 1 158 ? 14.473 -4.192 -6.894 1 98.91 158 VAL A O 1
ATOM 1161 N N . VAL A 1 159 ? 12.804 -2.754 -7.298 1 98.78 159 VAL A N 1
ATOM 1162 C CA . VAL A 1 159 ? 13.272 -2.376 -8.627 1 98.78 159 VAL A CA 1
ATOM 1163 C C . VAL A 1 159 ? 14.71 -1.87 -8.544 1 98.78 159 VAL A C 1
ATOM 1165 O O . VAL A 1 159 ? 15.537 -2.186 -9.402 1 98.78 159 VAL A O 1
ATOM 1168 N N . ASP A 1 160 ? 15.035 -1.087 -7.525 1 98.6 160 ASP A N 1
ATOM 1169 C CA . ASP A 1 160 ? 16.373 -0.532 -7.348 1 98.6 160 ASP A CA 1
ATOM 1170 C C . ASP A 1 160 ? 17.374 -1.621 -6.969 1 98.6 160 ASP A C 1
ATOM 1172 O O . ASP A 1 160 ? 18.581 -1.453 -7.153 1 98.6 160 ASP A O 1
ATOM 1176 N N . ALA A 1 161 ? 16.9 -2.725 -6.439 1 98.73 161 ALA A N 1
ATOM 1177 C CA . ALA A 1 161 ? 17.78 -3.661 -5.744 1 98.73 161 ALA A CA 1
ATOM 1178 C C . ALA A 1 161 ? 18.184 -4.815 -6.658 1 98.73 161 ALA A C 1
ATOM 1180 O O . ALA A 1 161 ? 19.13 -5.548 -6.36 1 98.73 161 ALA A O 1
ATOM 1181 N N . VAL A 1 162 ? 17.445 -5.024 -7.757 1 98.79 162 VAL A N 1
ATOM 1182 C CA . VAL A 1 162 ? 17.722 -6.173 -8.612 1 98.79 162 VAL A CA 1
ATOM 1183 C C . VAL A 1 162 ? 17.838 -5.719 -10.066 1 98.79 162 VAL A C 1
ATOM 1185 O O . VAL A 1 162 ? 17.408 -4.617 -10.415 1 98.79 162 VAL A O 1
ATOM 1188 N N . SER A 1 163 ? 18.358 -6.558 -10.902 1 98.63 163 SER A N 1
ATOM 1189 C CA . SER A 1 163 ? 18.556 -6.245 -12.313 1 98.63 163 SER A CA 1
ATOM 1190 C C . SER A 1 163 ? 17.564 -7 -13.191 1 98.63 163 SER A C 1
ATOM 1192 O O . SER A 1 163 ? 17.428 -6.704 -14.38 1 98.63 163 SER A O 1
ATOM 1194 N N . ILE A 1 164 ? 16.888 -7.979 -12.643 1 98.6 164 ILE A N 1
ATOM 1195 C CA . ILE A 1 164 ? 15.891 -8.745 -13.383 1 98.6 164 ILE A CA 1
ATOM 1196 C C . ILE A 1 164 ? 14.552 -8.011 -13.357 1 98.6 164 ILE A C 1
ATOM 1198 O O . ILE A 1 164 ? 14.336 -7.13 -12.521 1 98.6 164 ILE A O 1
ATOM 1202 N N . PRO A 1 165 ? 13.645 -8.363 -14.262 1 98.73 165 PRO A N 1
ATOM 1203 C CA . PRO A 1 165 ? 12.336 -7.706 -14.3 1 98.73 165 PRO A CA 1
ATOM 1204 C C . PRO A 1 165 ? 11.553 -7.877 -13 1 98.73 165 PRO A C 1
ATOM 1206 O O . PRO A 1 165 ? 11.594 -8.946 -12.386 1 98.73 165 PRO A O 1
ATOM 1209 N N . VAL A 1 166 ? 10.888 -6.817 -12.632 1 98.88 166 VAL A N 1
ATOM 1210 C CA . VAL A 1 166 ? 10.016 -6.831 -11.462 1 98.88 166 VAL A CA 1
ATOM 1211 C C . VAL A 1 166 ? 8.559 -6.707 -11.901 1 98.88 166 VAL A C 1
ATOM 1213 O O . VAL A 1 166 ? 8.231 -5.886 -12.76 1 98.88 166 VAL A O 1
ATOM 1216 N N . ILE A 1 167 ? 7.721 -7.551 -11.397 1 98.9 167 ILE A N 1
ATOM 1217 C CA . ILE A 1 167 ? 6.272 -7.546 -11.566 1 98.9 167 ILE A CA 1
ATOM 1218 C C . ILE A 1 167 ? 5.601 -7.135 -10.258 1 98.9 167 ILE A C 1
ATOM 1220 O O . ILE A 1 167 ? 5.953 -7.636 -9.187 1 98.9 167 ILE A O 1
ATOM 1224 N N . ALA A 1 168 ? 4.715 -6.199 -10.309 1 98.91 168 ALA A N 1
ATOM 1225 C CA . ALA A 1 168 ? 4.037 -5.745 -9.098 1 98.91 168 ALA A CA 1
ATOM 1226 C C . ALA A 1 168 ? 2.753 -6.535 -8.86 1 98.91 168 ALA A C 1
ATOM 1228 O O . ALA A 1 168 ? 2.019 -6.837 -9.804 1 98.91 168 ALA A O 1
ATOM 1229 N N . ALA A 1 169 ? 2.497 -6.812 -7.641 1 98.82 169 ALA A N 1
ATOM 1230 C CA . ALA A 1 169 ? 1.25 -7.45 -7.225 1 98.82 169 ALA A CA 1
ATOM 1231 C C . ALA A 1 169 ? 0.723 -6.833 -5.932 1 98.82 169 ALA A C 1
ATOM 1233 O O . ALA A 1 169 ? 1.503 -6.445 -5.059 1 98.82 169 ALA A O 1
ATOM 1234 N N . GLY A 1 170 ? -0.622 -6.789 -5.813 1 98.58 170 GLY A N 1
ATOM 1235 C CA . GLY A 1 170 ? -1.275 -6.217 -4.646 1 98.58 170 GLY A CA 1
ATOM 1236 C C . GLY A 1 170 ? -1.814 -4.82 -4.89 1 98.58 170 GLY A C 1
ATOM 1237 O O . GLY A 1 170 ? -1.046 -3.885 -5.129 1 98.58 170 GLY A O 1
ATOM 1238 N N . GLY A 1 171 ? -3.124 -4.682 -4.778 1 98.5 171 GLY A N 1
ATOM 1239 C CA . GLY A 1 171 ? -3.717 -3.356 -4.842 1 98.5 171 GLY A CA 1
ATOM 1240 C C . GLY A 1 171 ? -3.999 -2.897 -6.261 1 98.5 171 GLY A C 1
ATOM 1241 O O . GLY A 1 171 ? -4.276 -1.718 -6.494 1 98.5 171 GLY A O 1
ATOM 1242 N N . ILE A 1 172 ? -3.92 -3.787 -7.217 1 98.78 172 ILE A N 1
ATOM 1243 C CA . ILE A 1 172 ? -4.125 -3.436 -8.618 1 98.78 172 ILE A CA 1
ATOM 1244 C C . ILE A 1 172 ? -5.455 -4.008 -9.104 1 98.78 172 ILE A C 1
ATOM 1246 O O . ILE A 1 172 ? -5.6 -5.225 -9.245 1 98.78 172 ILE A O 1
ATOM 1250 N N . GLY A 1 173 ? -6.425 -3.102 -9.365 1 97.67 173 GLY A N 1
ATOM 1251 C CA . GLY A 1 173 ? -7.755 -3.594 -9.688 1 97.67 173 GLY A CA 1
ATOM 1252 C C . GLY A 1 173 ? -8.337 -2.964 -10.939 1 97.67 173 GLY A C 1
ATOM 1253 O O . GLY A 1 173 ? -9.364 -3.418 -11.449 1 97.67 173 GLY A O 1
ATOM 1254 N N . ASP A 1 174 ? -7.716 -1.872 -11.431 1 98.46 174 ASP A N 1
ATOM 1255 C CA . ASP A 1 174 ? -8.154 -1.189 -12.645 1 98.46 174 ASP A CA 1
ATOM 1256 C C . ASP A 1 174 ? -6.974 -0.548 -13.371 1 98.46 174 ASP A C 1
ATOM 1258 O O . ASP A 1 174 ? -5.817 -0.807 -13.036 1 98.46 174 ASP A O 1
ATOM 1262 N N . GLY A 1 175 ? -7.291 0.183 -14.419 1 98.5 175 GLY A N 1
ATOM 1263 C CA . GLY A 1 175 ? -6.249 0.766 -15.25 1 98.5 175 GLY A CA 1
ATOM 1264 C C . GLY A 1 175 ? -5.393 1.777 -14.512 1 98.5 175 GLY A C 1
ATOM 1265 O O . GLY A 1 175 ? -4.21 1.939 -14.82 1 98.5 175 GLY A O 1
ATOM 1266 N N . ARG A 1 176 ? -5.95 2.529 -13.57 1 98.41 176 ARG A N 1
ATOM 1267 C CA . ARG A 1 176 ? -5.182 3.47 -12.762 1 98.41 176 ARG A CA 1
ATOM 1268 C C . ARG A 1 176 ? -4.088 2.753 -11.978 1 98.41 176 ARG A C 1
ATOM 1270 O O . ARG A 1 176 ? -2.952 3.227 -11.912 1 98.41 176 ARG A O 1
ATOM 1277 N N . GLY A 1 177 ? -4.507 1.575 -11.382 1 98.7 177 GLY A N 1
ATOM 1278 C CA . GLY A 1 177 ? -3.514 0.781 -10.675 1 98.7 177 GLY A CA 1
ATOM 1279 C C . GLY A 1 177 ? -2.39 0.296 -11.571 1 98.7 177 GLY A C 1
ATOM 1280 O O . GLY A 1 177 ? -1.222 0.316 -11.176 1 98.7 177 GLY A O 1
ATOM 1281 N N . VAL A 1 178 ? -2.758 -0.165 -12.751 1 98.66 178 VAL A N 1
ATOM 1282 C CA . VAL A 1 178 ? -1.755 -0.611 -13.712 1 98.66 178 VAL A CA 1
ATOM 1283 C C . VAL A 1 178 ? -0.801 0.537 -14.035 1 98.66 178 VAL A C 1
ATOM 1285 O O . VAL A 1 178 ? 0.419 0.384 -13.939 1 98.66 178 VAL A O 1
ATOM 1288 N N . ALA A 1 179 ? -1.35 1.676 -14.372 1 98.16 179 ALA A N 1
ATOM 1289 C CA . ALA A 1 179 ? -0.524 2.836 -14.698 1 98.16 179 ALA A CA 1
ATOM 1290 C C . ALA A 1 179 ? 0.378 3.213 -13.526 1 98.16 179 ALA A C 1
ATOM 1292 O O . ALA A 1 179 ? 1.56 3.509 -13.715 1 98.16 179 ALA A O 1
ATOM 1293 N N . ALA A 1 180 ? -0.146 3.188 -12.386 1 98.6 180 ALA A N 1
ATOM 1294 C CA . ALA A 1 180 ? 0.585 3.595 -11.189 1 98.6 180 ALA A CA 1
ATOM 1295 C C . ALA A 1 180 ? 1.832 2.739 -10.99 1 98.6 180 ALA A C 1
ATOM 1297 O O . ALA A 1 180 ? 2.931 3.265 -10.802 1 98.6 180 ALA A O 1
ATOM 1298 N N . VAL A 1 181 ? 1.67 1.438 -11.069 1 98.55 181 VAL A N 1
ATOM 1299 C CA . VAL A 1 181 ? 2.811 0.595 -10.727 1 98.55 181 VAL A CA 1
ATOM 1300 C C . VAL A 1 181 ? 3.85 0.654 -11.844 1 98.55 181 VAL A C 1
ATOM 1302 O O . VAL A 1 181 ? 5.049 0.511 -11.593 1 98.55 181 VAL A O 1
ATOM 1305 N N . PHE A 1 182 ? 3.474 0.87 -13.021 1 97.98 182 PHE A N 1
ATOM 1306 C CA . PHE A 1 182 ? 4.465 1.052 -14.074 1 97.98 182 PHE A CA 1
ATOM 1307 C C . PHE A 1 182 ? 5.304 2.299 -13.819 1 97.98 182 PHE A C 1
ATOM 1309 O O . PHE A 1 182 ? 6.494 2.329 -14.14 1 97.98 182 PHE A O 1
ATOM 1316 N N . MET A 1 183 ? 4.735 3.325 -13.195 1 97.69 183 MET A N 1
ATOM 1317 C CA . MET A 1 183 ? 5.521 4.494 -12.809 1 97.69 183 MET A CA 1
ATOM 1318 C C . MET A 1 183 ? 6.57 4.125 -11.767 1 97.69 183 MET A C 1
ATOM 1320 O O . MET A 1 183 ? 7.595 4.798 -11.646 1 97.69 183 MET A O 1
ATOM 1324 N N . LEU A 1 184 ? 6.281 3.086 -11.056 1 98.16 184 LEU A N 1
ATOM 1325 C CA . LEU A 1 184 ? 7.201 2.673 -10.002 1 98.16 184 LEU A CA 1
ATOM 1326 C C . LEU A 1 184 ? 8.374 1.89 -10.582 1 98.16 184 LEU A C 1
ATOM 1328 O O . LEU A 1 184 ? 9.314 1.548 -9.86 1 98.16 184 LEU A O 1
ATOM 1332 N N . GLY A 1 185 ? 8.307 1.461 -11.843 1 96.81 185 GLY A N 1
ATOM 1333 C CA . GLY A 1 185 ? 9.474 0.916 -12.518 1 96.81 185 GLY A CA 1
ATOM 1334 C C . GLY A 1 185 ? 9.319 -0.545 -12.893 1 96.81 185 GLY A C 1
ATOM 1335 O O . GLY A 1 185 ? 10.284 -1.192 -13.304 1 96.81 185 GLY A O 1
ATOM 1336 N N . VAL A 1 186 ? 8.107 -1.049 -12.824 1 97.97 186 VAL A N 1
ATOM 1337 C CA . VAL A 1 186 ? 7.93 -2.479 -13.059 1 97.97 186 VAL A CA 1
ATOM 1338 C C . VAL A 1 186 ? 7.798 -2.743 -14.557 1 97.97 186 VAL A C 1
ATOM 1340 O O . VAL A 1 186 ? 7.665 -1.808 -15.35 1 97.97 186 VAL A O 1
ATOM 1343 N N . GLN A 1 187 ? 7.799 -4.095 -14.878 1 97.79 187 GLN A N 1
ATOM 1344 C CA . GLN A 1 187 ? 7.651 -4.51 -16.269 1 97.79 187 GLN A CA 1
ATOM 1345 C C . GLN A 1 187 ? 6.36 -5.298 -16.473 1 97.79 187 GLN A C 1
ATOM 1347 O O . GLN A 1 187 ? 6.117 -5.831 -17.558 1 97.79 187 GLN A O 1
ATOM 1352 N N . GLY A 1 188 ? 5.549 -5.435 -15.467 1 98.35 188 GLY A N 1
ATOM 1353 C CA . GLY A 1 188 ? 4.262 -6.109 -15.528 1 98.35 188 GLY A CA 1
ATOM 1354 C C . GLY A 1 188 ? 3.516 -6.093 -14.207 1 98.35 188 GLY A C 1
ATOM 1355 O O . GLY A 1 188 ? 4 -5.53 -13.222 1 98.35 188 GLY A O 1
ATOM 1356 N N . VAL A 1 189 ? 2.364 -6.71 -14.257 1 98.85 189 VAL A N 1
ATOM 1357 C CA . VAL A 1 189 ? 1.536 -6.748 -13.056 1 98.85 189 VAL A CA 1
ATOM 1358 C C . VAL A 1 189 ? 0.982 -8.157 -12.855 1 98.85 189 VAL A C 1
ATOM 1360 O O . VAL A 1 189 ? 0.781 -8.895 -13.822 1 98.85 189 VAL A O 1
ATOM 1363 N N . GLN A 1 190 ? 0.838 -8.543 -11.624 1 98.91 190 GLN A N 1
ATOM 1364 C CA . GLN A 1 190 ? 0.054 -9.714 -11.244 1 98.91 190 GLN A CA 1
ATOM 1365 C C . GLN A 1 190 ? -1.225 -9.307 -10.517 1 98.91 190 GLN A C 1
ATOM 1367 O O . GLN A 1 190 ? -1.179 -8.537 -9.554 1 98.91 190 GLN A O 1
ATOM 1372 N N . VAL A 1 191 ? -2.337 -9.836 -10.986 1 98.88 191 VAL A N 1
ATOM 1373 C CA . VAL A 1 191 ? -3.653 -9.481 -10.466 1 98.88 191 VAL A CA 1
ATOM 1374 C C . VAL A 1 191 ? -4.391 -10.741 -10.02 1 98.88 191 VAL A C 1
ATOM 1376 O O . VAL A 1 191 ? -4.383 -11.754 -10.724 1 98.88 191 VAL A O 1
ATOM 1379 N N . GLY A 1 192 ? -4.976 -10.683 -8.872 1 98.64 192 GLY A N 1
ATOM 1380 C CA . GLY A 1 192 ? -5.703 -11.821 -8.333 1 98.64 192 GLY A CA 1
ATOM 1381 C C . GLY A 1 192 ? -7.181 -11.545 -8.133 1 98.64 192 GLY A C 1
ATOM 1382 O O . GLY A 1 192 ? -8.013 -11.975 -8.934 1 98.64 192 GLY A O 1
ATOM 1383 N N . THR A 1 193 ? -7.557 -10.622 -7.297 1 98.81 193 THR A N 1
ATOM 1384 C CA . THR A 1 193 ? -8.916 -10.361 -6.835 1 98.81 193 THR A CA 1
ATOM 1385 C C . THR A 1 193 ? -9.825 -10 -8.006 1 98.81 193 THR A C 1
ATOM 1387 O O . THR A 1 193 ? -10.983 -10.42 -8.052 1 98.81 193 THR A O 1
ATOM 1390 N N . ARG A 1 194 ? -9.365 -9.248 -8.926 1 98.66 194 ARG A N 1
ATOM 1391 C CA . ARG A 1 194 ? -10.163 -8.826 -10.073 1 98.66 194 ARG A CA 1
ATOM 1392 C C . ARG A 1 194 ? -10.643 -10.029 -10.878 1 98.66 194 ARG A C 1
ATOM 1394 O O . ARG A 1 194 ? -11.741 -10.01 -11.438 1 98.66 194 ARG A O 1
ATOM 1401 N N . PHE A 1 195 ? -9.855 -11.076 -10.932 1 98.84 195 PHE A N 1
ATOM 1402 C CA . PHE A 1 195 ? -10.168 -12.232 -11.763 1 98.84 195 PHE A CA 1
ATOM 1403 C C . PHE A 1 195 ? -11.117 -13.179 -11.038 1 98.84 195 PHE A C 1
ATOM 1405 O O . PHE A 1 195 ? -11.642 -14.119 -11.637 1 98.84 195 PHE A O 1
ATOM 1412 N N . LEU A 1 196 ? -11.395 -12.958 -9.75 1 98.76 196 LEU A N 1
ATOM 1413 C CA . LEU A 1 196 ? -12.333 -13.794 -9.009 1 98.76 196 LEU A CA 1
ATOM 1414 C C . LEU A 1 196 ? -13.742 -13.668 -9.58 1 98.76 196 LEU A C 1
ATOM 1416 O O . LEU A 1 196 ? -14.551 -14.59 -9.456 1 98.76 196 LEU A O 1
ATOM 1420 N N . VAL A 1 197 ? -13.957 -12.54 -10.234 1 98.42 197 VAL A N 1
ATOM 1421 C CA . VAL A 1 197 ? -15.315 -12.324 -10.724 1 98.42 197 VAL A CA 1
ATOM 1422 C C . VAL A 1 197 ? -15.358 -12.535 -12.236 1 98.42 197 VAL A C 1
ATOM 1424 O O . VAL A 1 197 ? -16.347 -12.193 -12.889 1 98.42 197 VAL A O 1
ATOM 1427 N N . ALA A 1 198 ? -14.236 -12.961 -12.819 1 98.84 198 ALA A N 1
ATOM 1428 C CA . ALA A 1 198 ? -14.234 -13.28 -14.244 1 98.84 198 ALA A CA 1
ATOM 1429 C C . ALA A 1 198 ? -15.252 -14.372 -14.563 1 98.84 198 ALA A C 1
ATOM 1431 O O . ALA A 1 198 ? -15.428 -15.311 -13.784 1 98.84 198 ALA A O 1
ATOM 1432 N N . ASN A 1 199 ? -15.847 -14.308 -15.741 1 98.72 199 ASN A N 1
ATOM 1433 C CA . ASN A 1 199 ? -16.828 -15.3 -16.171 1 98.72 199 ASN A CA 1
ATOM 1434 C C . ASN A 1 199 ? -16.231 -16.704 -16.194 1 98.72 199 ASN A C 1
ATOM 1436 O O . ASN A 1 199 ? -16.93 -17.684 -15.928 1 98.72 199 ASN A O 1
ATOM 1440 N N . GLU A 1 200 ? -14.947 -16.831 -16.438 1 98.75 200 GLU A N 1
ATOM 1441 C CA . GLU A 1 200 ? -14.273 -18.112 -16.631 1 98.75 200 GLU A CA 1
ATOM 1442 C C . GLU A 1 200 ? -13.775 -18.679 -15.305 1 98.75 200 GLU A C 1
ATOM 1444 O O . GLU A 1 200 ? -13.259 -19.797 -15.257 1 98.75 200 GLU A O 1
ATOM 1449 N N . CYS A 1 201 ? -13.85 -17.817 -14.224 1 98.61 201 CYS A N 1
ATOM 1450 C CA . CYS A 1 201 ? -13.515 -18.308 -12.891 1 98.61 201 CYS A CA 1
ATOM 1451 C C . CYS A 1 201 ? -14.633 -19.182 -12.336 1 98.61 201 CYS A C 1
ATOM 1453 O O . CYS A 1 201 ? -15.797 -18.777 -12.324 1 98.61 201 CYS A O 1
ATOM 1455 N N . THR A 1 202 ? -14.35 -20.305 -11.783 1 97.77 202 THR A N 1
ATOM 1456 C CA . THR A 1 202 ? -15.361 -21.32 -11.508 1 97.77 202 THR A CA 1
ATOM 1457 C C . THR A 1 202 ? -15.705 -21.351 -10.021 1 97.77 202 THR A C 1
ATOM 1459 O O . THR A 1 202 ? -16.311 -22.31 -9.539 1 97.77 202 THR A O 1
ATOM 1462 N N . ILE A 1 203 ? -15.329 -20.411 -9.289 1 98.33 203 ILE A N 1
ATOM 1463 C CA . ILE A 1 203 ? -15.647 -20.392 -7.865 1 98.33 203 ILE A CA 1
ATOM 1464 C C . ILE A 1 203 ? -17.157 -20.275 -7.675 1 98.33 203 ILE A C 1
ATOM 1466 O O . ILE A 1 203 ? -17.879 -19.902 -8.602 1 98.33 203 ILE A O 1
ATOM 1470 N N . HIS A 1 204 ? -17.638 -20.643 -6.564 1 98.66 204 HIS A N 1
ATOM 1471 C CA . HIS A 1 204 ? -19.063 -20.581 -6.258 1 98.66 204 HIS A CA 1
ATOM 1472 C C . HIS A 1 204 ? -19.603 -19.166 -6.434 1 98.66 204 HIS A C 1
ATOM 1474 O O . HIS A 1 204 ? -18.923 -18.191 -6.106 1 98.66 204 HIS A O 1
ATOM 1480 N N . GLU A 1 205 ? -20.827 -19.032 -6.831 1 98.43 205 GLU A N 1
ATOM 1481 C CA . GLU A 1 205 ? -21.469 -17.749 -7.104 1 98.43 205 GLU A CA 1
ATOM 1482 C C . GLU A 1 205 ? -21.53 -16.885 -5.848 1 98.43 205 GLU A C 1
ATOM 1484 O O . GLU A 1 205 ? -21.432 -15.658 -5.927 1 98.43 205 GLU A O 1
ATOM 1489 N N . ASN A 1 206 ? -21.691 -17.507 -4.707 1 98.75 206 ASN A N 1
ATOM 1490 C CA . ASN A 1 206 ? -21.729 -16.765 -3.451 1 98.75 206 ASN A CA 1
ATOM 1491 C C . ASN A 1 206 ? -20.419 -16.024 -3.198 1 98.75 206 ASN A C 1
ATOM 1493 O O . ASN A 1 206 ? -20.423 -14.914 -2.663 1 98.75 206 ASN A O 1
ATOM 1497 N N . TYR A 1 207 ? -19.341 -16.697 -3.529 1 98.75 207 TYR A N 1
ATOM 1498 C CA . TYR A 1 207 ? -18.023 -16.081 -3.424 1 98.75 207 TYR A CA 1
ATOM 1499 C C . TYR A 1 207 ? -17.927 -14.844 -4.308 1 98.75 207 TYR A C 1
ATOM 1501 O O . TYR A 1 207 ? -17.503 -13.779 -3.852 1 98.75 207 TYR A O 1
ATOM 1509 N N . LYS A 1 208 ? -18.358 -14.952 -5.521 1 98.58 208 LYS A N 1
ATOM 1510 C CA . LYS A 1 208 ? -18.347 -13.832 -6.458 1 98.58 208 LYS A CA 1
ATOM 1511 C C . LYS A 1 208 ? -19.196 -12.675 -5.941 1 98.58 208 LYS A C 1
ATOM 1513 O O . LYS A 1 208 ? -18.767 -11.519 -5.975 1 98.58 208 LYS A O 1
ATOM 1518 N N . LYS A 1 209 ? -20.324 -13 -5.476 1 98.57 209 LYS A N 1
ATOM 1519 C CA . LYS A 1 209 ? -21.242 -11.978 -4.98 1 98.57 209 LYS A CA 1
ATOM 1520 C C . LYS A 1 209 ? -20.648 -11.238 -3.785 1 98.57 209 LYS A C 1
ATOM 1522 O O . LYS A 1 209 ? -20.851 -10.032 -3.631 1 98.57 209 LYS A O 1
ATOM 1527 N N . LYS A 1 210 ? -19.966 -11.983 -2.962 1 98.7 210 LYS A N 1
ATOM 1528 C CA . LYS A 1 210 ? -19.328 -11.362 -1.806 1 98.7 210 LYS A CA 1
ATOM 1529 C C . LYS A 1 210 ? -18.271 -10.349 -2.239 1 98.7 210 LYS A C 1
ATOM 1531 O O . LYS A 1 210 ? -18.149 -9.278 -1.641 1 98.7 210 LYS A O 1
ATOM 1536 N N . ILE A 1 211 ? -17.545 -10.658 -3.246 1 98.72 211 ILE A N 1
ATOM 1537 C CA . ILE A 1 211 ? -16.55 -9.741 -3.792 1 98.72 211 ILE A CA 1
ATOM 1538 C C . ILE A 1 211 ? -17.243 -8.499 -4.348 1 98.72 211 ILE A C 1
ATOM 1540 O O . ILE A 1 211 ? -16.848 -7.371 -4.044 1 98.72 211 ILE A O 1
ATOM 1544 N N . LEU A 1 212 ? -18.295 -8.702 -5.137 1 98.58 212 LEU A N 1
ATOM 1545 C CA . LEU A 1 212 ? -18.985 -7.626 -5.839 1 98.58 212 LEU A CA 1
ATOM 1546 C C . LEU A 1 212 ? -19.669 -6.683 -4.854 1 98.58 212 LEU A C 1
ATOM 1548 O O . LEU A 1 212 ? -19.915 -5.518 -5.172 1 98.58 212 LEU A O 1
ATOM 1552 N N . GLY A 1 213 ? -19.935 -7.195 -3.639 1 98.35 213 GLY A N 1
ATOM 1553 C CA . GLY A 1 213 ? -20.604 -6.395 -2.625 1 98.35 213 GLY A CA 1
ATOM 1554 C C . GLY A 1 213 ? -19.648 -5.792 -1.614 1 98.35 213 GLY A C 1
ATOM 1555 O O . GLY A 1 213 ? -20.071 -5.084 -0.697 1 98.35 213 GLY A O 1
ATOM 1556 N N . ALA A 1 214 ? -18.41 -5.986 -1.764 1 98.58 214 ALA A N 1
ATOM 1557 C CA . ALA A 1 214 ? -17.41 -5.588 -0.776 1 98.58 214 ALA A CA 1
ATOM 1558 C C . ALA A 1 214 ? -17.195 -4.077 -0.792 1 98.58 214 ALA A C 1
ATOM 1560 O O . ALA A 1 214 ? -17.302 -3.439 -1.842 1 98.58 214 ALA A O 1
ATOM 1561 N N . LYS A 1 215 ? -16.837 -3.55 0.362 1 98.18 215 LYS A N 1
ATOM 1562 C CA . LYS A 1 215 ? -16.411 -2.164 0.53 1 98.18 215 LYS A CA 1
ATOM 1563 C C . LYS A 1 215 ? -14.912 -2.078 0.803 1 98.18 215 LYS A C 1
ATOM 1565 O O . LYS A 1 215 ? -14.243 -3.103 0.949 1 98.18 215 LYS A O 1
ATOM 1570 N N . ASP A 1 216 ? -14.437 -0.878 0.935 1 97.88 216 ASP A N 1
ATOM 1571 C CA . ASP A 1 216 ? -12.999 -0.649 1.038 1 97.88 216 ASP A CA 1
ATOM 1572 C C . ASP A 1 216 ? -12.438 -1.255 2.323 1 97.88 216 ASP A C 1
ATOM 1574 O O . ASP A 1 216 ? -11.291 -1.707 2.353 1 97.88 216 ASP A O 1
ATOM 1578 N N . ILE A 1 217 ? -13.224 -1.367 3.333 1 97.78 217 ILE A N 1
ATOM 1579 C CA . ILE A 1 217 ? -12.711 -1.759 4.642 1 97.78 217 ILE A CA 1
ATOM 1580 C C . ILE A 1 217 ? -13.086 -3.211 4.93 1 97.78 217 ILE A C 1
ATOM 1582 O O . ILE A 1 217 ? -12.971 -3.674 6.067 1 97.78 217 ILE A O 1
ATOM 1586 N N . ASP A 1 218 ? -13.559 -3.924 3.972 1 98.38 218 ASP A N 1
ATOM 1587 C CA . ASP A 1 218 ? -14.15 -5.234 4.225 1 98.38 218 ASP A CA 1
ATOM 1588 C C . ASP A 1 218 ? -13.078 -6.32 4.276 1 98.38 218 ASP A C 1
ATOM 1590 O O . ASP A 1 218 ? -13.368 -7.47 4.614 1 98.38 218 ASP A O 1
ATOM 1594 N N . SER A 1 219 ? -11.876 -6.062 3.92 1 98.05 219 SER A N 1
ATOM 1595 C CA . SER A 1 219 ? -10.797 -7.039 4.021 1 98.05 219 SER A CA 1
ATOM 1596 C C . SER A 1 219 ? -10.05 -6.903 5.343 1 98.05 219 SER A C 1
ATOM 1598 O O . SER A 1 219 ? -9.77 -5.789 5.792 1 98.05 219 SER A O 1
ATOM 1600 N N . VAL A 1 220 ? -9.706 -8.014 5.916 1 97.97 220 VAL A N 1
ATOM 1601 C CA . VAL A 1 220 ? -8.989 -8.023 7.188 1 97.97 220 VAL A CA 1
ATOM 1602 C C . VAL A 1 220 ? -7.896 -9.088 7.157 1 97.97 220 VAL A C 1
ATOM 1604 O O . VAL A 1 220 ? -7.892 -9.957 6.283 1 97.97 220 VAL A O 1
ATOM 1607 N N . VAL A 1 221 ? -6.997 -8.989 8.071 1 97.89 221 VAL A N 1
ATOM 1608 C CA . VAL A 1 221 ? -5.902 -9.948 8.178 1 97.89 221 VAL A CA 1
ATOM 1609 C C . VAL A 1 221 ? -6.115 -10.842 9.397 1 97.89 221 VAL A C 1
ATOM 1611 O O . VAL A 1 221 ? -6.445 -10.356 10.481 1 97.89 221 VAL A O 1
ATOM 1614 N N . THR A 1 222 ? -6.031 -12.094 9.263 1 97.48 222 THR A N 1
ATOM 1615 C CA . THR A 1 222 ? -6.128 -13.087 10.327 1 97.48 222 THR A CA 1
ATOM 1616 C C . THR A 1 222 ? -4.857 -13.93 10.398 1 97.48 222 THR A C 1
ATOM 1618 O O . THR A 1 222 ? -4.028 -13.889 9.487 1 97.48 222 THR A O 1
ATOM 1621 N N . GLY A 1 223 ? -4.634 -14.585 11.456 1 95.88 223 GLY A N 1
ATOM 1622 C CA . GLY A 1 223 ? -3.555 -15.55 11.597 1 95.88 223 GLY A CA 1
ATOM 1623 C C . GLY A 1 223 ? -2.201 -14.903 11.816 1 95.88 223 GLY A C 1
ATOM 1624 O O . GLY A 1 223 ? -1.165 -15.51 11.54 1 95.88 223 GLY A O 1
ATOM 1625 N N . ARG A 1 224 ? -2.128 -13.692 12.272 1 92.72 224 ARG A N 1
ATOM 1626 C CA . ARG A 1 224 ? -0.873 -12.973 12.469 1 92.72 224 ARG A CA 1
ATOM 1627 C C . ARG A 1 224 ? 0.04 -13.721 13.435 1 92.72 224 ARG A C 1
ATOM 1629 O O . ARG A 1 224 ? 1.24 -13.856 13.184 1 92.72 224 ARG A O 1
ATOM 1636 N N . PRO A 1 225 ? -0.473 -14.279 14.527 1 90.62 225 PRO A N 1
ATOM 1637 C CA . PRO A 1 225 ? 0.394 -14.956 15.494 1 90.62 225 PRO A CA 1
ATOM 1638 C C . PRO A 1 225 ? 1.043 -16.216 14.924 1 90.62 225 PRO A C 1
ATOM 1640 O O . PRO A 1 225 ? 2.011 -16.727 15.492 1 90.62 225 PRO A O 1
ATOM 1643 N N . THR A 1 226 ? 0.476 -16.77 13.853 1 91.69 226 THR A N 1
ATOM 1644 C CA . THR A 1 226 ? 0.997 -18.004 13.275 1 91.69 226 THR A CA 1
ATOM 1645 C C . THR A 1 226 ? 2.267 -17.732 12.474 1 91.69 226 THR A C 1
ATOM 1647 O O . THR A 1 226 ? 2.968 -18.664 12.076 1 91.69 226 THR A O 1
ATOM 1650 N N . GLY A 1 227 ? 2.505 -16.466 12.194 1 90.09 227 GLY A N 1
ATOM 1651 C CA . GLY A 1 227 ? 3.614 -16.125 11.318 1 90.09 227 GLY A CA 1
ATOM 1652 C C . GLY A 1 227 ? 3.246 -16.159 9.847 1 90.09 227 GLY A C 1
ATOM 1653 O O . GLY A 1 227 ? 4.056 -15.8 8.99 1 90.09 227 GLY A O 1
ATOM 1654 N N . HIS A 1 228 ? 2.07 -16.563 9.572 1 92.2 228 HIS A N 1
ATOM 1655 C CA . HIS A 1 228 ? 1.576 -16.614 8.201 1 92.2 228 HIS A CA 1
ATOM 1656 C C . HIS A 1 228 ? 0.237 -15.896 8.07 1 92.2 228 HIS A C 1
ATOM 1658 O O . HIS A 1 228 ? -0.784 -16.525 7.784 1 92.2 228 HIS A O 1
ATOM 1664 N N . PRO A 1 229 ? 0.237 -14.636 8.191 1 96.36 229 PRO A N 1
ATOM 1665 C CA . PRO A 1 229 ? -1.014 -13.877 8.122 1 96.36 229 PRO A CA 1
ATOM 1666 C C . PRO A 1 229 ? -1.705 -14.001 6.765 1 96.36 229 PRO A C 1
ATOM 1668 O O . PRO A 1 229 ? -1.035 -14.117 5.736 1 96.36 229 PRO A O 1
ATOM 1671 N N . VAL A 1 230 ? -3.027 -13.988 6.812 1 97.99 230 VAL A N 1
ATOM 1672 C CA . VAL A 1 230 ? -3.847 -14.178 5.62 1 97.99 230 VAL A CA 1
ATOM 1673 C C . VAL A 1 230 ? -4.883 -13.06 5.522 1 97.99 230 VAL A C 1
ATOM 1675 O O . VAL A 1 230 ? -5.551 -12.735 6.506 1 97.99 230 VAL A O 1
ATOM 1678 N N . ARG A 1 231 ? -5.013 -12.515 4.409 1 98.67 231 ARG A N 1
ATOM 1679 C CA . ARG A 1 231 ? -6.04 -11.502 4.191 1 98.67 231 ARG A CA 1
ATOM 1680 C C . ARG A 1 231 ? -7.28 -12.109 3.543 1 98.67 231 ARG A C 1
ATOM 1682 O O . ARG A 1 231 ? -7.182 -12.786 2.517 1 98.67 231 ARG A O 1
ATOM 1689 N N . VAL A 1 232 ? -8.417 -11.765 4.126 1 98.81 232 VAL A N 1
ATOM 1690 C CA . VAL A 1 232 ? -9.708 -12.305 3.711 1 98.81 232 VAL A CA 1
ATOM 1691 C C . VAL A 1 232 ? -10.783 -11.227 3.834 1 98.81 232 VAL A C 1
ATOM 1693 O O . VAL A 1 232 ? -10.566 -10.195 4.473 1 98.81 232 VAL A O 1
ATOM 1696 N N . LEU A 1 233 ? -11.902 -11.436 3.184 1 98.81 233 LEU A N 1
ATOM 1697 C CA . LEU A 1 233 ? -13.055 -10.587 3.46 1 98.81 233 LEU A CA 1
ATOM 1698 C C . LEU A 1 233 ? -13.659 -10.915 4.821 1 98.81 233 LEU A C 1
ATOM 1700 O O . LEU A 1 233 ? -13.744 -12.085 5.202 1 98.81 233 LEU A O 1
ATOM 1704 N N . LYS A 1 234 ? -14.099 -9.917 5.43 1 98.52 234 LYS A N 1
ATOM 1705 C CA . LYS A 1 234 ? -14.69 -10.045 6.759 1 98.52 234 LYS A CA 1
ATOM 1706 C C . LYS A 1 234 ? -15.934 -10.928 6.724 1 98.52 234 LYS A C 1
ATOM 1708 O O . LYS A 1 234 ? -16.76 -10.81 5.817 1 98.52 234 LYS A O 1
ATOM 1713 N N . ASN A 1 235 ? -16.06 -11.805 7.623 1 98.45 235 ASN A N 1
ATOM 1714 C CA . ASN A 1 235 ? -17.24 -12.62 7.89 1 98.45 235 ASN A CA 1
ATOM 1715 C C . ASN A 1 235 ? -17.184 -13.251 9.278 1 98.45 235 ASN A C 1
ATOM 1717 O O . ASN A 1 235 ? -16.407 -12.817 10.131 1 98.45 235 ASN A O 1
ATOM 1721 N N . LYS A 1 236 ? -17.977 -14.245 9.555 1 98.68 236 LYS A N 1
ATOM 1722 C CA . LYS A 1 236 ? -18.019 -14.852 10.882 1 98.68 236 LYS A CA 1
ATOM 1723 C C . LYS A 1 236 ? -16.699 -15.544 11.212 1 98.68 236 LYS A C 1
ATOM 1725 O O . LYS A 1 236 ? -16.227 -15.483 12.349 1 98.68 236 LYS A O 1
ATOM 1730 N N . LEU A 1 237 ? -16.111 -16.179 10.265 1 98.69 237 LEU A N 1
ATOM 1731 C CA . LEU A 1 237 ? -14.842 -16.867 10.471 1 98.69 237 LEU A CA 1
ATOM 1732 C C . LEU A 1 237 ? -13.749 -15.883 10.875 1 98.69 237 LEU A C 1
ATOM 1734 O O . LEU A 1 237 ? -13.028 -16.115 11.848 1 98.69 237 LEU A O 1
ATOM 1738 N N . SER A 1 238 ? -13.577 -14.824 10.063 1 98.55 238 SER A N 1
ATOM 1739 C CA . SER A 1 238 ? -12.521 -13.857 10.347 1 98.55 238 SER A CA 1
ATOM 1740 C C . SER A 1 238 ? -12.703 -13.23 11.725 1 98.55 238 SER A C 1
ATOM 1742 O O . SER A 1 238 ? -11.724 -12.968 12.427 1 98.55 238 SER A O 1
ATOM 1744 N N . ARG A 1 239 ? -13.933 -12.974 12.134 1 98.05 239 ARG A N 1
ATOM 1745 C CA . ARG A 1 239 ? -14.203 -12.444 13.467 1 98.05 239 ARG A CA 1
ATOM 1746 C C . ARG A 1 239 ? -13.773 -13.433 14.546 1 98.05 239 ARG A C 1
ATOM 1748 O O . ARG A 1 239 ? -13.23 -13.035 15.578 1 98.05 239 ARG A O 1
ATOM 1755 N N . LYS A 1 240 ? -14.04 -14.695 14.3 1 98.29 240 LYS A N 1
ATOM 1756 C CA . LYS A 1 240 ? -13.623 -15.732 15.24 1 98.29 240 LYS A CA 1
ATOM 1757 C C . LYS A 1 240 ? -12.103 -15.796 15.349 1 98.29 240 LYS A C 1
ATOM 1759 O O . LYS A 1 240 ? -11.56 -15.952 16.445 1 98.29 240 LYS A O 1
ATOM 1764 N N . PHE A 1 241 ? -11.412 -15.727 14.246 1 97.99 241 PHE A N 1
ATOM 1765 C CA . PHE A 1 241 ? -9.954 -15.677 14.252 1 97.99 241 PHE A CA 1
ATOM 1766 C C . PHE A 1 241 ? -9.455 -14.534 15.128 1 97.99 241 PHE A C 1
ATOM 1768 O O . PHE A 1 241 ? -8.594 -14.734 15.987 1 97.99 241 PHE A O 1
ATOM 1775 N N . GLN A 1 242 ? -9.979 -13.362 14.857 1 95.84 242 GLN A N 1
ATOM 1776 C CA . GLN A 1 242 ? -9.525 -12.171 15.567 1 95.84 242 GLN A CA 1
ATOM 1777 C C . GLN A 1 242 ? -9.791 -12.289 17.065 1 95.84 242 GLN A C 1
ATOM 1779 O O . GLN A 1 242 ? -8.97 -11.865 17.881 1 95.84 242 GLN A O 1
ATOM 1784 N N . LYS A 1 243 ? -10.955 -12.853 17.436 1 96.08 243 LYS A N 1
ATOM 1785 C CA . LYS A 1 243 ? -11.266 -13.087 18.843 1 96.08 243 LYS A CA 1
ATOM 1786 C C . LYS A 1 243 ? -10.25 -14.03 19.481 1 96.08 243 LYS A C 1
ATOM 1788 O O . LYS A 1 243 ? -9.726 -13.747 20.561 1 96.08 243 LYS A O 1
ATOM 1793 N N . LEU A 1 244 ? -9.941 -15.119 18.807 1 96.61 244 LEU A N 1
ATOM 1794 C CA . LEU A 1 244 ? -9 -16.107 19.322 1 96.61 244 LEU A CA 1
ATOM 1795 C C . LEU A 1 244 ? -7.601 -15.513 19.444 1 96.61 244 LEU A C 1
ATOM 1797 O O . LEU A 1 244 ? -6.871 -15.822 20.389 1 96.61 244 LEU A O 1
ATOM 1801 N N . GLU A 1 245 ? -7.25 -14.696 18.494 1 93.87 245 GLU A N 1
ATOM 1802 C CA . GLU A 1 245 ? -5.953 -14.029 18.553 1 93.87 245 GLU A CA 1
ATOM 1803 C C . GLU A 1 245 ? -5.859 -13.11 19.767 1 93.87 245 GLU A C 1
ATOM 1805 O O . GLU A 1 245 ? -4.837 -13.084 20.455 1 93.87 245 GLU A O 1
ATOM 1810 N N . LYS A 1 246 ? -6.873 -12.326 20.029 1 90.45 246 LYS A N 1
ATOM 1811 C CA . LYS A 1 246 ? -6.921 -11.434 21.184 1 90.45 246 LYS A CA 1
ATOM 1812 C C . LYS A 1 246 ? -6.827 -12.219 22.489 1 90.45 246 LYS A C 1
ATOM 1814 O O . LYS A 1 246 ? -6.269 -11.731 23.474 1 90.45 246 LYS A O 1
ATOM 1819 N N . GLU A 1 247 ? -7.341 -13.455 22.44 1 92.75 247 GLU A N 1
ATOM 1820 C CA . GLU A 1 247 ? -7.347 -14.307 23.626 1 92.75 247 GLU A CA 1
ATOM 1821 C C . GLU A 1 247 ? -6.07 -15.139 23.713 1 92.75 247 GLU A C 1
ATOM 1823 O O . GLU A 1 247 ? -5.964 -16.036 24.553 1 92.75 247 GLU A O 1
ATOM 1828 N N . ASN A 1 248 ? -5.112 -14.961 22.77 1 91.87 248 ASN A N 1
ATOM 1829 C CA . ASN A 1 248 ? -3.826 -15.649 22.737 1 91.87 248 ASN A CA 1
ATOM 1830 C C . ASN A 1 248 ? -4 -17.157 22.582 1 91.87 248 ASN A C 1
ATOM 1832 O O . ASN A 1 248 ? -3.364 -17.937 23.294 1 91.87 248 ASN A O 1
ATOM 1836 N N . ALA A 1 249 ? -4.969 -17.481 21.725 1 94.61 249 ALA A N 1
ATOM 1837 C CA . ALA A 1 249 ? -5.141 -18.898 21.414 1 94.61 249 ALA A CA 1
ATOM 1838 C C . ALA A 1 249 ? -3.863 -19.489 20.826 1 94.61 249 ALA A C 1
ATOM 1840 O O . ALA A 1 249 ? -3.015 -18.759 20.307 1 94.61 249 ALA A O 1
ATOM 1841 N N . SER A 1 250 ? -3.753 -20.788 20.924 1 95.45 250 SER A N 1
ATOM 1842 C CA . SER A 1 250 ? -2.568 -21.465 20.404 1 95.45 250 SER A CA 1
ATOM 1843 C C . SER A 1 250 ? -2.55 -21.454 18.88 1 95.45 250 SER A C 1
ATOM 1845 O O . SER A 1 250 ? -3.599 -21.343 18.242 1 95.45 250 SER A O 1
ATOM 1847 N N . ILE A 1 251 ? -1.447 -21.576 18.354 1 95.66 251 ILE A N 1
ATOM 1848 C CA . ILE A 1 251 ? -1.278 -21.678 16.908 1 95.66 251 ILE A CA 1
ATOM 1849 C C . ILE A 1 251 ? -2.085 -22.859 16.376 1 95.66 251 ILE A C 1
ATOM 1851 O O . ILE A 1 251 ? -2.719 -22.761 15.322 1 95.66 251 ILE A O 1
ATOM 1855 N N . GLU A 1 252 ? -2.079 -23.957 17.074 1 96.39 252 GLU A N 1
ATOM 1856 C CA . GLU A 1 252 ? -2.813 -25.156 16.678 1 96.39 252 GLU A CA 1
ATOM 1857 C C . GLU A 1 252 ? -4.31 -24.879 16.58 1 96.39 252 GLU A C 1
ATOM 1859 O O . GLU A 1 252 ? -4.971 -25.338 15.646 1 96.39 252 GLU A O 1
ATOM 1864 N N . ASP A 1 253 ? -4.797 -24.123 17.536 1 97.24 253 ASP A N 1
ATOM 1865 C CA . ASP A 1 253 ? -6.214 -23.771 17.525 1 97.24 253 ASP A CA 1
ATOM 1866 C C . ASP A 1 253 ? -6.564 -22.94 16.293 1 97.24 253 ASP A C 1
ATOM 1868 O O . ASP A 1 253 ? -7.602 -23.158 15.665 1 97.24 253 ASP A O 1
ATOM 1872 N N . LEU A 1 254 ? -5.718 -22.029 16.002 1 97.33 254 LEU A N 1
ATOM 1873 C CA . LEU A 1 254 ? -5.942 -21.168 14.846 1 97.33 254 LEU A CA 1
ATOM 1874 C C . LEU A 1 254 ? -5.865 -21.967 13.549 1 97.33 254 LEU A C 1
ATOM 1876 O O . LEU A 1 254 ? -6.693 -21.785 12.653 1 97.33 254 LEU A O 1
ATOM 1880 N N . GLU A 1 255 ? -4.895 -22.834 13.469 1 95.63 255 GLU A N 1
ATOM 1881 C CA . GLU A 1 255 ? -4.753 -23.667 12.279 1 95.63 255 GLU A CA 1
ATOM 1882 C C . GLU A 1 255 ? -5.958 -24.586 12.101 1 95.63 255 GLU A C 1
ATOM 1884 O O . GLU A 1 255 ? -6.435 -24.784 10.981 1 95.63 255 GLU A O 1
ATOM 1889 N N . GLU A 1 256 ? -6.414 -25.144 13.187 1 96.88 256 GLU A N 1
ATOM 1890 C CA . GLU A 1 256 ? -7.581 -26.02 13.141 1 96.88 256 GLU A CA 1
ATOM 1891 C C . GLU A 1 256 ? -8.824 -25.258 12.69 1 96.88 256 GLU A C 1
ATOM 1893 O O . GLU A 1 256 ? -9.624 -25.774 11.907 1 96.88 256 GLU A O 1
ATOM 1898 N N . LEU A 1 257 ? -8.972 -24.052 13.148 1 97.38 257 LEU A N 1
ATOM 1899 C CA . LEU A 1 257 ? -10.118 -23.221 12.793 1 97.38 257 LEU A CA 1
ATOM 1900 C C . LEU A 1 257 ? -10.151 -22.953 11.292 1 97.38 257 LEU A C 1
ATOM 1902 O O . LEU A 1 257 ? -11.226 -22.907 10.69 1 97.38 257 LEU A O 1
ATOM 1906 N N . GLY A 1 258 ? -9.006 -22.77 10.666 1 96.75 258 GLY A N 1
ATOM 1907 C CA . GLY A 1 258 ? -8.92 -22.381 9.268 1 96.75 258 GLY A CA 1
ATOM 1908 C C . GLY A 1 258 ? -8.908 -23.565 8.319 1 96.75 258 GLY A C 1
ATOM 1909 O O . GLY A 1 258 ? -9.008 -23.392 7.102 1 96.75 258 GLY A O 1
ATOM 1910 N N . ARG A 1 259 ? -8.786 -24.78 8.854 1 95.59 259 ARG A N 1
ATOM 1911 C CA . ARG A 1 259 ? -8.62 -25.969 8.024 1 95.59 259 ARG A CA 1
ATOM 1912 C C . ARG A 1 259 ? -9.834 -26.184 7.126 1 95.59 259 ARG A C 1
ATOM 1914 O O . ARG A 1 259 ? -10.967 -26.238 7.609 1 95.59 259 ARG A O 1
ATOM 1921 N N . GLY A 1 260 ? -9.555 -26.2 5.842 1 95.96 260 GLY A N 1
ATOM 1922 C CA . GLY A 1 260 ? -10.586 -26.545 4.876 1 95.96 260 GLY A CA 1
ATOM 1923 C C . GLY A 1 260 ? -11.52 -25.392 4.562 1 95.96 260 GLY A C 1
ATOM 1924 O O . GLY A 1 260 ? -12.429 -25.528 3.74 1 95.96 260 GLY A O 1
ATOM 1925 N N . CYS A 1 261 ? -11.337 -24.254 5.155 1 97.73 261 CYS A N 1
ATOM 1926 C CA . CYS A 1 261 ? -12.286 -23.151 5.048 1 97.73 261 CYS A CA 1
ATOM 1927 C C . CYS A 1 261 ? -12.224 -22.51 3.667 1 97.73 261 CYS A C 1
ATOM 1929 O O . CYS A 1 261 ? -13.226 -21.987 3.175 1 97.73 261 CYS A O 1
ATOM 1931 N N . LEU A 1 262 ? -11.047 -22.531 3.066 1 97.65 262 LEU A N 1
ATOM 1932 C CA . LEU A 1 262 ? -10.949 -21.994 1.713 1 97.65 262 LEU A CA 1
ATOM 1933 C C . LEU A 1 262 ? -11.751 -22.841 0.732 1 97.65 262 LEU A C 1
ATOM 1935 O O . LEU A 1 262 ? -12.536 -22.31 -0.058 1 97.65 262 LEU A O 1
ATOM 1939 N N . GLN A 1 263 ? -11.55 -24.107 0.784 1 96.91 263 GLN A N 1
ATOM 1940 C CA . GLN A 1 263 ? -12.281 -25.015 -0.093 1 96.91 263 GLN A CA 1
ATOM 1941 C C . GLN A 1 263 ? -13.788 -24.852 0.079 1 96.91 263 GLN A C 1
ATOM 1943 O O . GLN A 1 263 ? -14.532 -24.829 -0.904 1 96.91 263 GLN A O 1
ATOM 1948 N N . ARG A 1 264 ? -14.236 -24.715 1.294 1 98.17 264 ARG A N 1
ATOM 1949 C CA . ARG A 1 264 ? -15.657 -24.554 1.583 1 98.17 264 ARG A CA 1
ATOM 1950 C C . ARG A 1 264 ? -16.202 -23.276 0.954 1 98.17 264 ARG A C 1
ATOM 1952 O O . ARG A 1 264 ? -17.315 -23.264 0.424 1 98.17 264 ARG A O 1
ATOM 1959 N N . ALA A 1 265 ? -15.412 -22.221 0.992 1 98.58 265 ALA A N 1
ATOM 1960 C CA . ALA A 1 265 ? -15.842 -20.963 0.388 1 98.58 265 ALA A CA 1
ATOM 1961 C C . ALA A 1 265 ? -15.893 -21.074 -1.134 1 98.58 265 ALA A C 1
ATOM 1963 O O . ALA A 1 265 ? -16.872 -20.661 -1.76 1 98.58 265 ALA A O 1
ATOM 1964 N N . VAL A 1 266 ? -14.895 -21.68 -1.705 1 98.32 266 VAL A N 1
ATOM 1965 C CA . VAL A 1 266 ? -14.702 -21.688 -3.151 1 98.32 266 VAL A CA 1
ATOM 1966 C C . VAL A 1 266 ? -15.682 -22.665 -3.797 1 98.32 266 VAL A C 1
ATOM 1968 O O . VAL A 1 266 ? -16.296 -22.352 -4.82 1 98.32 266 VAL A O 1
ATOM 1971 N N . GLN A 1 267 ? -15.862 -23.832 -3.198 1 97.56 267 GLN A N 1
ATOM 1972 C CA . GLN A 1 267 ? -16.607 -24.907 -3.846 1 97.56 267 GLN A CA 1
ATOM 1973 C C . GLN A 1 267 ? -18.044 -24.964 -3.337 1 97.56 267 GLN A C 1
ATOM 1975 O O . GLN A 1 267 ? -18.968 -25.247 -4.103 1 97.56 267 GLN A O 1
ATOM 1980 N N . GLU A 1 268 ? -18.229 -24.669 -2.042 1 98.18 268 GLU A N 1
ATOM 1981 C CA . GLU A 1 268 ? -19.547 -24.854 -1.442 1 98.18 268 GLU A CA 1
ATOM 1982 C C . GLU A 1 268 ? -20.258 -23.517 -1.249 1 98.18 268 GLU A C 1
ATOM 1984 O O . GLU A 1 268 ? -21.445 -23.481 -0.917 1 98.18 268 GLU A O 1
ATOM 1989 N N . GLY A 1 269 ? -19.537 -22.483 -1.382 1 98.47 269 GLY A N 1
ATOM 1990 C CA . GLY A 1 269 ? -20.148 -21.166 -1.302 1 98.47 269 GLY A CA 1
ATOM 1991 C C . GLY A 1 269 ? -20.397 -20.709 0.123 1 98.47 269 GLY A C 1
ATOM 1992 O O . GLY A 1 269 ? -21.268 -19.872 0.369 1 98.47 269 GLY A O 1
ATOM 1993 N N . ASP A 1 270 ? -19.702 -21.279 1.037 1 98.62 270 ASP A N 1
ATOM 1994 C CA . ASP A 1 270 ? -19.826 -20.861 2.43 1 98.62 270 ASP A CA 1
ATOM 1995 C C . ASP A 1 270 ? -19.211 -19.48 2.645 1 98.62 270 ASP A C 1
ATOM 1997 O O . ASP A 1 270 ? -18 -19.358 2.841 1 98.62 270 ASP A O 1
ATOM 2001 N N . ILE A 1 271 ? -19.99 -18.504 2.772 1 98.41 271 ILE A N 1
ATOM 2002 C CA . ILE A 1 271 ? -19.502 -17.134 2.896 1 98.41 271 ILE A CA 1
ATOM 2003 C C . ILE A 1 271 ? -19.522 -16.71 4.362 1 98.41 271 ILE A C 1
ATOM 2005 O O . ILE A 1 271 ? -19.087 -15.607 4.702 1 98.41 271 ILE A O 1
ATOM 2009 N N . GLU A 1 272 ? -20.047 -17.546 5.226 1 98.41 272 GLU A N 1
ATOM 2010 C CA . GLU A 1 272 ? -20.136 -17.229 6.648 1 98.41 272 GLU A CA 1
ATOM 2011 C C . GLU A 1 272 ? -18.912 -17.736 7.404 1 98.41 272 GLU A C 1
ATOM 2013 O O . GLU A 1 272 ? -18.318 -17.003 8.198 1 98.41 272 GLU A O 1
ATOM 2018 N N . MET A 1 273 ? -18.585 -19.053 7.103 1 98.44 273 MET A N 1
ATOM 2019 C CA . MET A 1 273 ? -17.48 -19.669 7.831 1 98.44 273 MET A CA 1
ATOM 2020 C C . MET A 1 273 ? -16.38 -20.116 6.874 1 98.44 273 MET A C 1
ATOM 2022 O O . MET A 1 273 ? -15.503 -20.896 7.251 1 98.44 273 MET A O 1
ATOM 2026 N N . GLY A 1 274 ? -16.461 -19.698 5.646 1 98.63 274 GLY A N 1
ATOM 2027 C CA . GLY A 1 274 ? -15.404 -19.949 4.68 1 98.63 274 GLY A CA 1
ATOM 2028 C C . GLY A 1 274 ? -14.369 -18.842 4.625 1 98.63 274 GLY A C 1
ATOM 2029 O O . GLY A 1 274 ? -14.632 -17.717 5.057 1 98.63 274 GLY A O 1
ATOM 2030 N N . SER A 1 275 ? -13.192 -19.163 4.192 1 98.55 275 SER A N 1
ATOM 2031 C CA . SER A 1 275 ? -12.128 -18.185 3.991 1 98.55 275 SER A CA 1
ATOM 2032 C C . SER A 1 275 ? -12.215 -17.55 2.607 1 98.55 275 SER A C 1
ATOM 2034 O O . SER A 1 275 ? -11.901 -18.193 1.603 1 98.55 275 SER A O 1
ATOM 2036 N N . ILE A 1 276 ? -12.629 -16.345 2.52 1 98.72 276 ILE A N 1
ATOM 2037 C CA . ILE A 1 276 ? -12.806 -15.636 1.258 1 98.72 276 ILE A CA 1
ATOM 2038 C C . ILE A 1 276 ? -11.587 -14.757 0.985 1 98.72 276 ILE A C 1
ATOM 2040 O O . ILE A 1 276 ? -11.577 -13.574 1.33 1 98.72 276 ILE A O 1
ATOM 2044 N N . LEU A 1 277 ? -10.584 -15.367 0.366 1 98.68 277 LEU A N 1
ATOM 2045 C CA . LEU A 1 277 ? -9.335 -14.667 0.087 1 98.68 277 LEU A CA 1
ATOM 2046 C C . LEU A 1 277 ? -9.543 -13.583 -0.965 1 98.68 277 LEU A C 1
ATOM 2048 O O . LEU A 1 277 ? -9.997 -13.868 -2.076 1 98.68 277 LEU A O 1
ATOM 2052 N N . ALA A 1 278 ? -9.283 -12.331 -0.617 1 98.72 278 ALA A N 1
ATOM 2053 C CA . ALA A 1 278 ? -9.379 -11.179 -1.51 1 98.72 278 ALA A CA 1
ATOM 2054 C C . ALA A 1 278 ? -8.558 -10.006 -0.982 1 98.72 278 ALA A C 1
ATOM 2056 O O . ALA A 1 278 ? -8.372 -9.865 0.229 1 98.72 278 ALA A O 1
ATOM 2057 N N . GLY A 1 279 ? -8.054 -9.274 -1.871 1 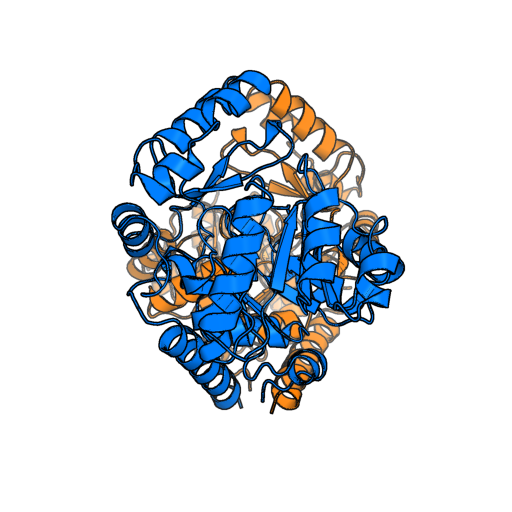98.71 279 GLY A N 1
ATOM 2058 C CA . GLY A 1 279 ? -7.274 -8.108 -1.489 1 98.71 279 GLY A CA 1
ATOM 2059 C C . GLY A 1 279 ? -8.129 -6.9 -1.158 1 98.71 279 GLY A C 1
ATOM 2060 O O . GLY A 1 279 ? -9.357 -6.96 -1.243 1 98.71 279 GLY A O 1
ATOM 2061 N N . GLN A 1 280 ? -7.461 -5.784 -0.846 1 98.81 280 GLN A N 1
ATOM 2062 C CA . GLN A 1 280 ? -8.114 -4.56 -0.393 1 98.81 280 GLN A CA 1
ATOM 2063 C C . GLN A 1 280 ? -8.82 -3.854 -1.547 1 98.81 280 GLN A C 1
ATOM 2065 O O . GLN A 1 280 ? -9.62 -2.942 -1.328 1 98.81 280 GLN A O 1
ATOM 2070 N N . ILE A 1 281 ? -8.589 -4.26 -2.753 1 98.53 281 ILE A N 1
ATOM 2071 C CA . ILE A 1 281 ? -9.205 -3.6 -3.899 1 98.53 281 ILE A CA 1
ATOM 2072 C C . ILE A 1 281 ? -10.571 -4.223 -4.18 1 98.53 281 ILE A C 1
ATOM 2074 O O . ILE A 1 281 ? -11.205 -3.913 -5.192 1 98.53 281 ILE A O 1
ATOM 2078 N N . ALA A 1 282 ? -11.005 -5.182 -3.348 1 98.68 282 ALA A N 1
ATOM 2079 C CA . ALA A 1 282 ? -12.313 -5.798 -3.556 1 98.68 282 ALA A CA 1
ATOM 2080 C C . ALA A 1 282 ? -13.4 -4.738 -3.711 1 98.68 282 ALA A C 1
ATOM 2082 O O . ALA A 1 282 ? -14.336 -4.91 -4.495 1 98.68 282 ALA A O 1
ATOM 2083 N N . GLY A 1 283 ? -13.259 -3.632 -3.061 1 97.82 283 GLY A N 1
ATOM 2084 C CA . GLY A 1 283 ? -14.218 -2.54 -3.119 1 97.82 283 GLY A CA 1
ATOM 2085 C C . GLY A 1 283 ? -14.259 -1.853 -4.471 1 97.82 283 GLY A C 1
ATOM 2086 O O . GLY A 1 283 ? -15.19 -1.1 -4.763 1 97.82 283 GLY A O 1
ATOM 2087 N N . LEU A 1 284 ? -13.259 -2.099 -5.346 1 97.54 284 LEU A N 1
ATOM 2088 C CA . LEU A 1 284 ? -13.19 -1.521 -6.683 1 97.54 284 LEU A CA 1
ATOM 2089 C C . LEU A 1 284 ? -13.88 -2.422 -7.701 1 97.54 284 LEU A C 1
ATOM 2091 O O . LEU A 1 284 ? -14.14 -2.004 -8.832 1 97.54 284 LEU A O 1
ATOM 2095 N N . VAL A 1 285 ? -14.059 -3.693 -7.357 1 98.13 285 VAL A N 1
ATOM 2096 C CA . VAL A 1 285 ? -14.604 -4.68 -8.284 1 98.13 285 VAL A CA 1
ATOM 2097 C C . VAL A 1 285 ? -16.13 -4.644 -8.24 1 98.13 285 VAL A C 1
ATOM 2099 O O . VAL A 1 285 ? -16.738 -5.032 -7.239 1 98.13 285 VAL A O 1
ATOM 2102 N N . LYS A 1 286 ? -16.762 -4.242 -9.373 1 97.27 286 LYS A N 1
ATOM 2103 C CA . LYS A 1 286 ? -18.182 -3.923 -9.25 1 97.27 286 LYS A CA 1
ATOM 2104 C C . LYS A 1 286 ? -19.014 -4.727 -10.245 1 97.27 286 LYS A C 1
ATOM 2106 O O . LYS A 1 286 ? -20.245 -4.712 -10.188 1 97.27 286 LYS A O 1
ATOM 2111 N N . ARG A 1 287 ? -18.36 -5.44 -11.137 1 97.55 287 ARG A N 1
ATOM 2112 C CA . ARG A 1 287 ? -19.151 -6.189 -12.107 1 97.55 287 ARG A CA 1
ATOM 2113 C C . ARG A 1 287 ? -18.389 -7.412 -12.607 1 97.55 287 ARG A C 1
ATOM 2115 O O . ARG A 1 287 ? -17.157 -7.442 -12.567 1 97.55 287 ARG A O 1
ATOM 2122 N N . GLU A 1 288 ? -19.108 -8.4 -13.033 1 98.28 288 GLU A N 1
ATOM 2123 C CA . GLU A 1 288 ? -18.547 -9.571 -13.702 1 98.28 288 GLU A CA 1
ATOM 2124 C C . GLU A 1 288 ? -18.198 -9.261 -15.155 1 98.28 288 GLU A C 1
ATOM 2126 O O . GLU A 1 288 ? -18.912 -8.511 -15.824 1 98.28 288 GLU A O 1
ATOM 2131 N N . GLN A 1 289 ? -17.139 -9.81 -15.605 1 98.56 289 GLN A N 1
ATOM 2132 C CA . GLN A 1 289 ? -16.643 -9.644 -16.967 1 98.56 289 GLN A CA 1
ATOM 2133 C C . GLN A 1 289 ? -15.862 -10.873 -17.421 1 98.56 289 GLN A C 1
ATOM 2135 O O . GLN A 1 289 ? -15.475 -11.708 -16.601 1 98.56 289 GLN A O 1
ATOM 2140 N N . SER A 1 290 ? -15.669 -11.002 -18.707 1 98.87 290 SER A N 1
ATOM 2141 C CA . SER A 1 290 ? -14.736 -12.012 -19.195 1 98.87 290 SER A CA 1
ATOM 2142 C C . SER A 1 290 ? -13.292 -11.622 -18.896 1 98.87 290 SER A C 1
ATOM 2144 O O . SER A 1 290 ? -12.996 -10.448 -18.667 1 98.87 290 SER A O 1
ATOM 2146 N N . CYS A 1 291 ? -12.423 -12.589 -18.914 1 98.88 291 CYS A N 1
ATOM 2147 C CA . CYS A 1 291 ? -11.001 -12.303 -18.761 1 98.88 291 CYS A CA 1
ATOM 2148 C C . CYS A 1 291 ? -10.53 -11.305 -19.812 1 98.88 291 CYS A C 1
ATOM 2150 O O . CYS A 1 291 ? -9.76 -10.392 -19.506 1 98.88 291 CYS A O 1
ATOM 2152 N N . LYS A 1 292 ? -10.989 -11.47 -21.033 1 98.88 292 LYS A N 1
ATOM 2153 C CA . LYS A 1 292 ? -10.621 -10.572 -22.124 1 98.88 292 LYS A CA 1
ATOM 2154 C C . LYS A 1 292 ? -11.052 -9.139 -21.827 1 98.88 292 LYS A C 1
ATOM 2156 O O . LYS A 1 292 ? -10.261 -8.205 -21.969 1 98.88 292 LYS A O 1
ATOM 2161 N N . GLU A 1 293 ? -12.281 -8.957 -21.416 1 98.87 293 GLU A N 1
ATOM 2162 C CA . GLU A 1 293 ? -12.79 -7.627 -21.094 1 98.87 293 GLU A CA 1
ATOM 2163 C C . GLU A 1 293 ? -11.993 -6.991 -19.958 1 98.87 293 GLU A C 1
ATOM 2165 O O . GLU A 1 293 ? -11.671 -5.802 -20.009 1 98.87 293 GLU A O 1
ATOM 2170 N N . ILE A 1 294 ? -11.697 -7.748 -18.922 1 98.86 294 ILE A N 1
ATOM 2171 C CA . ILE A 1 294 ? -10.958 -7.255 -17.765 1 98.86 294 ILE A CA 1
ATOM 2172 C C . ILE A 1 294 ? -9.59 -6.741 -18.206 1 98.86 294 ILE A C 1
ATOM 2174 O O . ILE A 1 294 ? -9.218 -5.605 -17.901 1 98.86 294 ILE A O 1
ATOM 2178 N N . ILE A 1 295 ? -8.894 -7.562 -18.957 1 98.86 295 ILE A N 1
ATOM 2179 C CA . ILE A 1 295 ? -7.524 -7.242 -19.343 1 98.86 295 ILE A CA 1
ATOM 2180 C C . ILE A 1 295 ? -7.522 -6.045 -20.292 1 98.86 295 ILE A C 1
ATOM 2182 O O . ILE A 1 295 ? -6.768 -5.089 -20.093 1 98.86 295 ILE A O 1
ATOM 2186 N N . GLU A 1 296 ? -8.359 -6.029 -21.283 1 98.76 296 GLU A N 1
ATOM 2187 C CA . GLU A 1 296 ? -8.415 -4.931 -22.244 1 98.76 296 GLU A CA 1
ATOM 2188 C C . GLU A 1 296 ? -8.815 -3.624 -21.566 1 98.76 296 GLU A C 1
ATOM 2190 O O . GLU A 1 296 ? -8.246 -2.569 -21.855 1 98.76 296 GLU A O 1
ATOM 2195 N N . GLU A 1 297 ? -9.773 -3.708 -20.712 1 98.65 297 GLU A N 1
ATOM 2196 C CA . GLU A 1 297 ? -10.211 -2.518 -19.989 1 98.65 297 GLU A CA 1
ATOM 2197 C C . GLU A 1 297 ? -9.081 -1.942 -19.139 1 98.65 297 GLU A C 1
ATOM 2199 O O . GLU A 1 297 ? -8.852 -0.731 -19.141 1 98.65 297 GLU A O 1
ATOM 2204 N N . MET A 1 298 ? -8.355 -2.748 -18.405 1 98.55 298 MET A N 1
ATOM 2205 C CA . MET A 1 298 ? -7.284 -2.304 -17.518 1 98.55 298 MET A CA 1
ATOM 2206 C C . MET A 1 298 ? -6.179 -1.607 -18.305 1 98.55 298 MET A C 1
ATOM 2208 O O . MET A 1 298 ? -5.706 -0.541 -17.907 1 98.55 298 MET A O 1
ATOM 2212 N N . PHE A 1 299 ? -5.819 -2.127 -19.405 1 98.21 299 PHE A N 1
ATOM 2213 C CA . PHE A 1 299 ? -4.691 -1.56 -20.135 1 98.21 299 PHE A CA 1
ATOM 2214 C C . PHE A 1 299 ? -5.133 -0.364 -20.97 1 98.21 299 PHE A C 1
ATOM 2216 O O . PHE A 1 299 ? -4.367 0.584 -21.16 1 98.21 299 PHE A O 1
ATOM 2223 N N . THR A 1 300 ? -6.413 -0.364 -21.463 1 98.1 300 THR A N 1
ATOM 2224 C CA . THR A 1 300 ? -6.944 0.824 -22.123 1 98.1 300 THR A CA 1
ATOM 2225 C C . THR A 1 300 ? -7.02 1.996 -21.149 1 98.1 300 THR A C 1
ATOM 2227 O O . THR A 1 300 ? -6.574 3.101 -21.464 1 98.1 300 THR A O 1
ATOM 2230 N N . GLN A 1 301 ? -7.555 1.716 -20.002 1 97.92 301 GLN A N 1
ATOM 2231 C CA . GLN A 1 301 ? -7.659 2.75 -18.978 1 97.92 301 GLN A CA 1
ATOM 2232 C C . GLN A 1 301 ? -6.28 3.255 -18.564 1 97.92 301 GLN A C 1
ATOM 2234 O O . GLN A 1 301 ? -6.1 4.448 -18.313 1 97.92 301 GLN A O 1
ATOM 2239 N N . ALA A 1 302 ? -5.344 2.321 -18.412 1 97.4 302 ALA A N 1
ATOM 2240 C CA . ALA A 1 302 ? -3.987 2.708 -18.035 1 97.4 302 ALA A CA 1
ATOM 2241 C C . ALA A 1 302 ? -3.374 3.641 -19.076 1 97.4 302 ALA A C 1
ATOM 2243 O O . ALA A 1 302 ? -2.777 4.662 -18.728 1 97.4 302 ALA A O 1
ATOM 2244 N N . GLU A 1 303 ? -3.499 3.292 -20.318 1 95.59 303 GLU A N 1
ATOM 2245 C CA . GLU A 1 303 ? -2.99 4.126 -21.403 1 95.59 303 GLU A CA 1
ATOM 2246 C C . GLU A 1 303 ? -3.626 5.513 -21.378 1 95.59 303 GLU A C 1
ATOM 2248 O O . GLU A 1 303 ? -2.935 6.521 -21.534 1 95.59 303 GLU A O 1
ATOM 2253 N N . GLU A 1 304 ? -4.896 5.549 -21.188 1 95.11 304 GLU A N 1
ATOM 2254 C CA . GLU A 1 304 ? -5.621 6.816 -21.155 1 95.11 304 GLU A CA 1
ATOM 2255 C C . GLU A 1 304 ? -5.156 7.688 -19.992 1 95.11 304 GLU A C 1
ATOM 2257 O O . GLU A 1 304 ? -5.01 8.903 -20.141 1 95.11 304 GLU A O 1
ATOM 2262 N N . ALA A 1 305 ? -4.951 7.024 -18.87 1 92.75 305 ALA A N 1
ATOM 2263 C CA . ALA A 1 305 ? -4.502 7.763 -17.693 1 92.75 305 ALA A CA 1
ATOM 2264 C C . ALA A 1 305 ? -3.145 8.416 -17.941 1 92.75 305 ALA A C 1
ATOM 2266 O O . ALA A 1 305 ? -2.917 9.56 -17.538 1 92.75 305 ALA A O 1
ATOM 2267 N N . ILE A 1 306 ? -2.293 7.73 -18.599 1 93.2 306 ILE A N 1
ATOM 2268 C CA . ILE A 1 306 ? -0.939 8.215 -18.839 1 93.2 306 ILE A CA 1
ATOM 2269 C C . ILE A 1 306 ? -0.967 9.321 -19.892 1 93.2 306 ILE A C 1
ATOM 2271 O O . ILE A 1 306 ? -0.31 10.353 -19.734 1 93.2 306 ILE A O 1
ATOM 2275 N N . ILE A 1 307 ? -1.766 9.148 -20.925 1 90.17 307 ILE A N 1
ATOM 2276 C CA . ILE A 1 307 ? -1.843 10.106 -22.023 1 90.17 307 ILE A CA 1
ATOM 2277 C C . ILE A 1 307 ? -2.466 11.409 -21.528 1 90.17 307 ILE A C 1
ATOM 2279 O O . ILE A 1 307 ? -2.042 12.497 -21.925 1 90.17 307 ILE A O 1
ATOM 2283 N N . LYS A 1 308 ? -3.41 11.307 -20.693 1 83.84 308 LYS A N 1
ATOM 2284 C CA . LYS A 1 308 ? -4.096 12.488 -20.177 1 83.84 308 LYS A CA 1
ATOM 2285 C C . LYS A 1 308 ? -3.167 13.325 -19.302 1 83.84 308 LYS A C 1
ATOM 2287 O O . LYS A 1 308 ? -3.349 14.538 -19.178 1 83.84 308 LYS A O 1
ATOM 2292 N N . PHE A 1 309 ? -2.327 12.73 -18.636 1 79.25 309 PHE A N 1
ATOM 2293 C CA . PHE A 1 309 ? -1.435 13.473 -17.752 1 79.25 309 PHE A CA 1
ATOM 2294 C C . PHE A 1 309 ? -0.361 14.199 -18.553 1 79.25 309 PHE A C 1
ATOM 2296 O O . PHE A 1 309 ? 0.311 15.092 -18.033 1 79.25 309 PHE A O 1
ATOM 2303 N N . ARG A 1 310 ? -0.25 14.102 -19.877 1 63.17 310 ARG A N 1
ATOM 2304 C CA . ARG A 1 310 ? 0.68 14.826 -20.737 1 63.17 310 ARG A CA 1
ATOM 2305 C C . ARG A 1 310 ? 0.094 16.166 -21.17 1 63.17 310 ARG A C 1
ATOM 2307 O O . ARG A 1 310 ? -1.111 16.275 -21.407 1 63.17 310 ARG A O 1
ATOM 2314 N N . MET B 1 1 ? 2.731 19.737 -16.183 1 82.06 1 MET B N 1
ATOM 2315 C CA . MET B 1 1 ? 2.087 18.43 -16.096 1 82.06 1 MET B CA 1
ATOM 2316 C C . MET B 1 1 ? 1.304 18.295 -14.794 1 82.06 1 MET B C 1
ATOM 2318 O O . MET B 1 1 ? 0.16 17.837 -14.798 1 82.06 1 MET B O 1
ATOM 2322 N N . PHE B 1 2 ? 1.786 18.734 -13.723 1 90.11 2 PHE B N 1
ATOM 2323 C CA . PHE B 1 2 ? 1.157 18.598 -12.414 1 90.11 2 PHE B CA 1
ATOM 2324 C C . PHE B 1 2 ? 0.391 19.863 -12.047 1 90.11 2 PHE B C 1
ATOM 2326 O O . PHE B 1 2 ? 0.682 20.498 -11.032 1 90.11 2 PHE B O 1
ATOM 2333 N N . ASN B 1 3 ? -0.574 20.203 -12.832 1 84.13 3 ASN B N 1
ATOM 2334 C CA . ASN B 1 3 ? -1.381 21.397 -12.607 1 84.13 3 ASN B CA 1
ATOM 2335 C C . ASN B 1 3 ? -2.651 21.076 -11.826 1 84.13 3 ASN B C 1
ATOM 2337 O O . ASN B 1 3 ? -3.472 20.272 -12.271 1 84.13 3 ASN B O 1
ATOM 2341 N N . SER B 1 4 ? -2.721 21.504 -10.646 1 89.77 4 SER B N 1
ATOM 2342 C CA . SER B 1 4 ? -3.891 21.37 -9.784 1 89.77 4 SER B CA 1
ATOM 2343 C C . SER B 1 4 ? -4.531 22.727 -9.506 1 89.77 4 SER B C 1
ATOM 2345 O O . SER B 1 4 ? -3.895 23.612 -8.931 1 89.77 4 SER B O 1
ATOM 2347 N N . VAL B 1 5 ? -5.799 22.848 -9.847 1 92.7 5 VAL B N 1
ATOM 2348 C CA . VAL B 1 5 ? -6.526 24.093 -9.621 1 92.7 5 VAL B CA 1
ATOM 2349 C C . VAL B 1 5 ? -6.553 24.412 -8.128 1 92.7 5 VAL B C 1
ATOM 2351 O O . VAL B 1 5 ? -6.37 25.565 -7.729 1 92.7 5 VAL B O 1
ATOM 2354 N N . PHE B 1 6 ? -6.688 23.417 -7.397 1 96.33 6 PHE B N 1
ATOM 2355 C CA . PHE B 1 6 ? -6.776 23.579 -5.95 1 96.33 6 PHE B CA 1
ATOM 2356 C C . PHE B 1 6 ? -5.491 24.182 -5.394 1 96.33 6 PHE B C 1
ATOM 2358 O O . PHE B 1 6 ? -5.53 25.172 -4.662 1 96.33 6 PHE B O 1
ATOM 2365 N N . PHE B 1 7 ? -4.344 23.621 -5.758 1 97.42 7 PHE B N 1
ATOM 2366 C CA . PHE B 1 7 ? -3.063 24.092 -5.246 1 97.42 7 PHE B CA 1
ATOM 2367 C C . PHE B 1 7 ? -2.702 25.444 -5.849 1 97.42 7 PHE B C 1
ATOM 2369 O O . PHE B 1 7 ? -2.093 26.284 -5.183 1 97.42 7 PHE B O 1
ATOM 2376 N N . LYS B 1 8 ? -3.091 25.647 -7.076 1 95.57 8 LYS B N 1
ATOM 2377 C CA . LYS B 1 8 ? -2.858 26.945 -7.703 1 95.57 8 LYS B CA 1
ATOM 2378 C C . LYS B 1 8 ? -3.576 28.059 -6.947 1 95.57 8 LYS B C 1
ATOM 2380 O O . LYS B 1 8 ? -3.026 29.147 -6.765 1 95.57 8 LYS B O 1
ATOM 2385 N N . GLU B 1 9 ? -4.733 27.747 -6.52 1 95.73 9 GLU B N 1
ATOM 2386 C CA . GLU B 1 9 ? -5.521 28.725 -5.777 1 95.73 9 GLU B CA 1
ATOM 2387 C C . GLU B 1 9 ? -4.855 29.076 -4.449 1 95.73 9 GLU B C 1
ATOM 2389 O O . GLU B 1 9 ? -5.074 30.161 -3.906 1 95.73 9 GLU B O 1
ATOM 2394 N N . LEU B 1 10 ? -4.05 28.184 -3.968 1 96.26 10 LEU B N 1
ATOM 2395 C CA . LEU B 1 10 ? -3.351 28.408 -2.708 1 96.26 10 LEU B CA 1
ATOM 2396 C C . LEU B 1 10 ? -1.994 29.06 -2.947 1 96.26 10 LEU B C 1
ATOM 2398 O O . LEU B 1 10 ? -1.245 29.311 -2 1 96.26 10 LEU B O 1
ATOM 2402 N N . GLY B 1 11 ? -1.657 29.266 -4.248 1 95.56 11 GLY B N 1
ATOM 2403 C CA . GLY B 1 11 ? -0.37 29.847 -4.594 1 95.56 11 GLY B CA 1
ATOM 2404 C C . GLY B 1 11 ? 0.779 28.863 -4.479 1 95.56 11 GLY B C 1
ATOM 2405 O O . GLY B 1 11 ? 1.92 29.26 -4.231 1 95.56 11 GLY B O 1
ATOM 2406 N N . VAL B 1 12 ? 0.548 27.655 -4.597 1 97.11 12 VAL B N 1
ATOM 2407 C CA . VAL B 1 12 ? 1.528 26.583 -4.456 1 97.11 12 VAL B CA 1
ATOM 2408 C C . VAL B 1 12 ? 1.988 26.12 -5.836 1 97.11 12 VAL B C 1
ATOM 2410 O O . VAL B 1 12 ? 1.165 25.821 -6.704 1 97.11 12 VAL B O 1
ATOM 2413 N N . LYS B 1 13 ? 3.241 26.092 -6.057 1 97.24 13 LYS B N 1
ATOM 2414 C CA . LYS B 1 13 ? 3.812 25.739 -7.354 1 97.24 13 LYS B CA 1
ATOM 2415 C C . LYS B 1 13 ? 3.747 24.233 -7.592 1 97.24 13 LYS B C 1
ATOM 2417 O O . LYS B 1 13 ? 3.28 23.785 -8.641 1 97.24 13 LYS B O 1
ATOM 2422 N N . TYR B 1 14 ? 4.31 23.472 -6.691 1 98.33 14 TYR B N 1
ATOM 2423 C CA . TYR B 1 14 ? 4.241 22.016 -6.738 1 98.33 14 TYR B CA 1
ATOM 2424 C C . TYR B 1 14 ? 3.127 21.493 -5.839 1 98.33 14 TYR B C 1
ATOM 2426 O O . TYR B 1 14 ? 3.021 21.892 -4.676 1 98.33 14 TYR B O 1
ATOM 2434 N N . PRO B 1 15 ? 2.248 20.647 -6.295 1 98.53 15 PRO B N 1
ATOM 2435 C CA . PRO B 1 15 ? 1.151 20.138 -5.469 1 98.53 15 PRO B CA 1
ATOM 2436 C C . PRO B 1 15 ? 1.619 19.127 -4.424 1 98.53 15 PRO B C 1
ATOM 2438 O O . PRO B 1 15 ? 1.232 17.957 -4.475 1 98.53 15 PRO B O 1
ATOM 2441 N N . ILE B 1 16 ? 2.402 19.611 -3.514 1 98.82 16 ILE B N 1
ATOM 2442 C CA . ILE B 1 16 ? 2.959 18.782 -2.451 1 98.82 16 ILE B CA 1
ATOM 2443 C C . ILE B 1 16 ? 2.768 19.472 -1.103 1 98.82 16 ILE B C 1
ATOM 2445 O O . ILE B 1 16 ? 2.958 20.685 -0.987 1 98.82 16 ILE B O 1
ATOM 2449 N N . ILE B 1 17 ? 2.317 18.683 -0.15 1 98.87 17 ILE B N 1
ATOM 2450 C CA . ILE B 1 17 ? 2.186 19.094 1.244 1 98.87 17 ILE B CA 1
ATOM 2451 C C . ILE B 1 17 ? 3.243 18.389 2.091 1 98.87 17 ILE B C 1
ATOM 2453 O O . ILE B 1 17 ? 3.437 17.177 1.971 1 98.87 17 ILE B O 1
ATOM 2457 N N . GLN B 1 18 ? 3.98 19.131 2.838 1 98.73 18 GLN B N 1
ATOM 2458 C CA . GLN B 1 18 ? 4.766 18.529 3.91 1 98.73 18 GLN B CA 1
ATOM 2459 C C . GLN B 1 18 ? 3.887 18.174 5.105 1 98.73 18 GLN B C 1
ATOM 2461 O O . GLN B 1 18 ? 3.199 19.037 5.654 1 98.73 18 GLN B O 1
ATOM 2466 N N . GLY B 1 19 ? 3.8 16.935 5.441 1 97.24 19 GLY B N 1
ATOM 2467 C CA . GLY B 1 19 ? 2.907 16.478 6.494 1 97.24 19 GLY B CA 1
ATOM 2468 C C . GLY B 1 19 ? 3.137 17.18 7.819 1 97.24 19 GLY B C 1
ATOM 2469 O O . GLY B 1 19 ? 4.266 17.555 8.141 1 97.24 19 GLY B O 1
ATOM 2470 N N . GLY B 1 20 ? 2.059 17.406 8.592 1 96.73 20 GLY B N 1
ATOM 2471 C CA . GLY B 1 20 ? 2.18 17.912 9.95 1 96.73 20 GLY B CA 1
ATOM 2472 C C . GLY B 1 20 ? 2.691 16.873 10.93 1 96.73 20 GLY B C 1
ATOM 2473 O O . GLY B 1 20 ? 1.949 15.976 11.335 1 96.73 20 GLY B O 1
ATOM 2474 N N . MET B 1 21 ? 3.948 17.004 11.304 1 96.64 21 MET B N 1
ATOM 2475 C CA . MET B 1 21 ? 4.61 16.035 12.174 1 96.64 21 MET B CA 1
ATOM 2476 C C . MET B 1 21 ? 4.935 16.654 13.529 1 96.64 21 MET B C 1
ATOM 2478 O O . MET B 1 21 ? 5.786 17.54 13.624 1 96.64 21 MET B O 1
ATOM 2482 N N . ALA B 1 22 ? 4.228 16.161 14.508 1 95.03 22 ALA B N 1
ATOM 2483 C CA . ALA B 1 22 ? 4.402 16.704 15.853 1 95.03 22 ALA B CA 1
ATOM 2484 C C . ALA B 1 22 ? 5.875 16.712 16.254 1 95.03 22 ALA B C 1
ATOM 2486 O O . ALA B 1 22 ? 6.601 15.751 15.992 1 95.03 22 ALA B O 1
ATOM 2487 N N . TRP B 1 23 ? 6.354 17.802 16.887 1 95.65 23 TRP B N 1
ATOM 2488 C CA . TRP B 1 23 ? 7.711 18.019 17.377 1 95.65 23 TRP B CA 1
ATOM 2489 C C . TRP B 1 23 ? 8.675 18.267 16.222 1 95.65 23 TRP B C 1
ATOM 2491 O O . TRP B 1 23 ? 9.823 18.662 16.437 1 95.65 23 TRP B O 1
ATOM 2501 N N . VAL B 1 24 ? 8.215 18.05 15.006 1 97.83 24 VAL B N 1
ATOM 2502 C CA . VAL B 1 24 ? 9.116 18.072 13.859 1 97.83 24 VAL B CA 1
ATOM 2503 C C . VAL B 1 24 ? 8.801 19.278 12.977 1 97.83 24 VAL B C 1
ATOM 2505 O O . VAL B 1 24 ? 9.688 20.076 12.665 1 97.83 24 VAL B O 1
ATOM 2508 N N . ALA B 1 25 ? 7.546 19.393 12.584 1 98.24 25 ALA B N 1
ATOM 2509 C CA . ALA B 1 25 ? 7.131 20.42 11.633 1 98.24 25 ALA B CA 1
ATOM 2510 C C . ALA B 1 25 ? 6.941 21.766 12.328 1 98.24 25 ALA B C 1
ATOM 2512 O O . ALA B 1 25 ? 5.839 22.091 12.776 1 98.24 25 ALA B O 1
ATOM 2513 N N . ASP B 1 26 ? 7.955 22.515 12.442 1 98.2 26 ASP B N 1
ATOM 2514 C CA . ASP B 1 26 ? 7.922 23.87 12.983 1 98.2 26 ASP B CA 1
ATOM 2515 C C . ASP B 1 26 ? 8.044 24.909 11.871 1 98.2 26 ASP B C 1
ATOM 2517 O O . ASP B 1 26 ? 7.927 24.578 10.689 1 98.2 26 ASP B O 1
ATOM 2521 N N . SER B 1 27 ? 8.201 26.167 12.258 1 98.72 27 SER B N 1
ATOM 2522 C CA . SER B 1 27 ? 8.247 27.269 11.302 1 98.72 27 SER B CA 1
ATOM 2523 C C . SER B 1 27 ? 9.407 27.105 10.326 1 98.72 27 SER B C 1
ATOM 2525 O O . SER B 1 27 ? 9.299 27.481 9.157 1 98.72 27 SER B O 1
ATOM 2527 N N . SER B 1 28 ? 10.538 26.507 10.771 1 98.69 28 SER B N 1
ATOM 2528 C CA . SER B 1 28 ? 11.707 26.328 9.915 1 98.69 28 SER B CA 1
ATOM 2529 C C . SER B 1 28 ? 11.402 25.391 8.751 1 98.69 28 SER B C 1
ATOM 2531 O O . SER B 1 28 ? 11.646 25.733 7.592 1 98.69 28 SER B O 1
ATOM 2533 N N . LEU B 1 29 ? 10.852 24.282 9.036 1 98.86 29 LEU B N 1
ATOM 2534 C CA . LEU B 1 29 ? 10.529 23.308 7.998 1 98.86 29 LEU B CA 1
ATOM 2535 C C . LEU B 1 29 ? 9.385 23.806 7.122 1 98.86 29 LEU B C 1
ATOM 2537 O O . LEU B 1 29 ? 9.474 23.761 5.893 1 98.86 29 LEU B O 1
ATOM 2541 N N . ALA B 1 30 ? 8.329 24.274 7.727 1 98.88 30 ALA B N 1
ATOM 2542 C CA . ALA B 1 30 ? 7.139 24.708 6.999 1 98.88 30 ALA B CA 1
ATOM 2543 C C . ALA B 1 30 ? 7.472 25.838 6.029 1 98.88 30 ALA B C 1
ATOM 2545 O O . ALA B 1 30 ? 7.065 25.805 4.865 1 98.88 30 ALA B O 1
ATOM 2546 N N . SER B 1 31 ? 8.224 26.858 6.516 1 98.88 31 SER B N 1
ATOM 2547 C CA . SER B 1 31 ? 8.571 27.983 5.654 1 98.88 31 SER B CA 1
ATOM 2548 C C . SER B 1 31 ? 9.484 27.546 4.514 1 98.88 31 SER B C 1
ATOM 2550 O O . SER B 1 31 ? 9.356 28.032 3.388 1 98.88 31 SER B O 1
ATOM 2552 N N . ALA B 1 32 ? 10.417 26.593 4.795 1 98.93 32 ALA B N 1
ATOM 2553 C CA . ALA B 1 32 ? 11.33 26.1 3.767 1 98.93 32 ALA B CA 1
ATOM 2554 C C . ALA B 1 32 ? 10.571 25.374 2.66 1 98.93 32 ALA B C 1
ATOM 2556 O O . ALA B 1 32 ? 10.876 25.541 1.477 1 98.93 32 ALA B O 1
ATOM 2557 N N . VAL B 1 33 ? 9.625 24.586 3.015 1 98.93 33 VAL B N 1
ATOM 2558 C CA . VAL B 1 33 ? 8.806 23.871 2.043 1 98.93 33 VAL B CA 1
ATOM 2559 C C . VAL B 1 33 ? 8 24.868 1.213 1 98.93 33 VAL B C 1
ATOM 2561 O O . VAL B 1 33 ? 7.94 24.758 -0.014 1 98.93 33 VAL B O 1
ATOM 2564 N N . SER B 1 34 ? 7.37 25.84 1.883 1 98.87 34 SER B N 1
ATOM 2565 C CA . SER B 1 34 ? 6.595 26.855 1.179 1 98.87 34 SER B CA 1
ATOM 2566 C C . SER B 1 34 ? 7.47 27.649 0.214 1 98.87 34 SER B C 1
ATOM 2568 O O . SER B 1 34 ? 7.082 27.887 -0.932 1 98.87 34 SER B O 1
ATOM 2570 N N . ASN B 1 35 ? 8.651 28.022 0.7 1 98.86 35 ASN B N 1
ATOM 2571 C CA . ASN B 1 35 ? 9.58 28.764 -0.146 1 98.86 35 ASN B CA 1
ATOM 2572 C C . ASN B 1 35 ? 10.014 27.942 -1.357 1 98.86 35 ASN B C 1
ATOM 2574 O O . ASN B 1 35 ? 10.328 28.499 -2.41 1 98.86 35 ASN B O 1
ATOM 2578 N N . ALA B 1 36 ? 10.025 26.629 -1.191 1 98.79 36 ALA B N 1
ATOM 2579 C CA . ALA B 1 36 ? 10.44 25.729 -2.264 1 98.79 36 ALA B CA 1
ATOM 2580 C C . ALA B 1 36 ? 9.293 25.467 -3.235 1 98.79 36 ALA B C 1
ATOM 2582 O O . ALA B 1 36 ? 9.467 24.771 -4.239 1 98.79 36 ALA B O 1
ATOM 2583 N N . GLY B 1 37 ? 8.129 26.028 -2.93 1 98.43 37 GLY B N 1
ATOM 2584 C CA . GLY B 1 37 ? 7.02 25.938 -3.867 1 98.43 37 GLY B CA 1
ATOM 2585 C C . GLY B 1 37 ? 5.953 24.95 -3.437 1 98.43 37 GLY B C 1
ATOM 2586 O O . GLY B 1 37 ? 4.96 24.755 -4.141 1 98.43 37 GLY B O 1
ATOM 2587 N N . GLY B 1 38 ? 6.15 24.261 -2.315 1 98.7 38 GLY B N 1
ATOM 2588 C CA . GLY B 1 38 ? 5.132 23.394 -1.743 1 98.7 38 GLY B CA 1
ATOM 2589 C C . GLY B 1 38 ? 4.292 24.08 -0.683 1 98.7 38 GLY B C 1
ATOM 2590 O O . GLY B 1 38 ? 4.314 25.307 -0.562 1 98.7 38 GLY B O 1
ATOM 2591 N N . LEU B 1 39 ? 3.491 23.337 -0.006 1 98.84 39 LEU B N 1
ATOM 2592 C CA . LEU B 1 39 ? 2.7 23.822 1.12 1 98.84 39 LEU B CA 1
ATOM 2593 C C . LEU B 1 39 ? 3.27 23.316 2.441 1 98.84 39 LEU B C 1
ATOM 2595 O O . LEU B 1 39 ? 3.148 22.132 2.762 1 98.84 39 LEU B O 1
ATOM 2599 N N . GLY B 1 40 ? 3.874 24.198 3.164 1 98.84 40 GLY B N 1
ATOM 2600 C CA . GLY B 1 40 ? 4.383 23.844 4.48 1 98.84 40 GLY B CA 1
ATOM 2601 C C . GLY B 1 40 ? 3.303 23.795 5.544 1 98.84 40 GLY B C 1
ATOM 2602 O O . GLY B 1 40 ? 2.375 24.607 5.532 1 98.84 40 GLY B O 1
ATOM 2603 N N . ILE B 1 41 ? 3.437 22.885 6.504 1 98.89 41 ILE B N 1
ATOM 2604 C CA . ILE B 1 41 ? 2.468 22.727 7.583 1 98.89 41 ILE B CA 1
ATOM 2605 C C . ILE B 1 41 ? 3.184 22.78 8.931 1 98.89 41 ILE B C 1
ATOM 2607 O O . ILE B 1 41 ? 4.158 22.057 9.152 1 98.89 41 ILE B O 1
ATOM 2611 N N . ILE B 1 42 ? 2.726 23.589 9.799 1 98.8 42 ILE B N 1
ATOM 2612 C CA . ILE B 1 42 ? 3.147 23.583 11.196 1 98.8 42 ILE B CA 1
ATOM 2613 C C . ILE B 1 42 ? 2.274 22.618 11.994 1 98.8 42 ILE B C 1
ATOM 2615 O O . ILE B 1 42 ? 1.046 22.646 11.884 1 98.8 42 ILE B O 1
ATOM 2619 N N . ALA B 1 43 ? 2.878 21.773 12.744 1 98.03 43 ALA B N 1
ATOM 2620 C CA . ALA B 1 43 ? 2.124 20.808 13.54 1 98.03 43 ALA B CA 1
ATOM 2621 C C . ALA B 1 43 ? 1.771 21.383 14.909 1 98.03 43 ALA B C 1
ATOM 2623 O O . ALA B 1 43 ? 2.658 21.752 15.682 1 98.03 43 ALA B O 1
ATOM 2624 N N . ALA B 1 44 ? 0.514 21.36 15.266 1 96.75 44 ALA B N 1
ATOM 2625 C CA . ALA B 1 44 ? 0.076 21.953 16.527 1 96.75 44 ALA B CA 1
ATOM 2626 C C . ALA B 1 44 ? -0.108 20.884 17.601 1 96.75 44 ALA B C 1
ATOM 2628 O O . ALA B 1 44 ? -0.235 21.202 18.786 1 96.75 44 ALA B O 1
ATOM 2629 N N . ALA B 1 45 ? -0.114 19.598 17.2 1 88.04 45 ALA B N 1
ATOM 2630 C CA . ALA B 1 45 ? -0.565 18.533 18.093 1 88.04 45 ALA B CA 1
ATOM 2631 C C . ALA B 1 45 ? 0.168 18.593 19.43 1 88.04 45 ALA B C 1
ATOM 2633 O O . ALA B 1 45 ? 1.396 18.486 19.478 1 88.04 45 ALA B O 1
ATOM 2634 N N . ASN B 1 46 ? -0.607 18.779 20.494 1 84.37 46 ASN B N 1
ATOM 2635 C CA . ASN B 1 46 ? -0.261 18.684 21.908 1 84.37 46 ASN B CA 1
ATOM 2636 C C . ASN B 1 46 ? 0.686 19.804 22.33 1 84.37 46 ASN B C 1
ATOM 2638 O O . ASN B 1 46 ? 1.231 19.779 23.434 1 84.37 46 ASN B O 1
ATOM 2642 N N . ALA B 1 47 ? 1.035 20.75 21.427 1 93.56 47 ALA B N 1
ATOM 2643 C CA . ALA B 1 47 ? 1.869 21.898 21.774 1 93.56 47 ALA B CA 1
ATOM 2644 C C . ALA B 1 47 ? 1.036 23.013 22.398 1 93.56 47 ALA B C 1
ATOM 2646 O O . ALA B 1 47 ? -0.142 23.174 22.07 1 93.56 47 ALA B O 1
ATOM 2647 N N . PRO B 1 48 ? 1.639 23.763 23.27 1 96.42 48 PRO B N 1
ATOM 2648 C CA . PRO B 1 48 ? 0.915 24.894 23.854 1 96.42 48 PRO B CA 1
ATOM 2649 C C . PRO B 1 48 ? 0.496 25.928 22.811 1 96.42 48 PRO B C 1
ATOM 2651 O O . PRO B 1 48 ? 1.24 26.19 21.862 1 96.42 48 PRO B O 1
ATOM 2654 N N . TH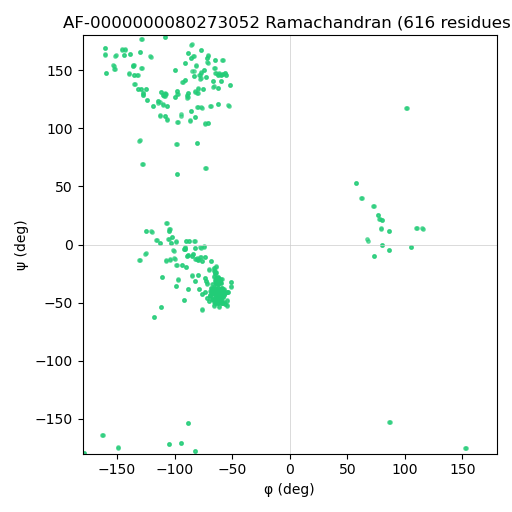R B 1 49 ? -0.643 26.542 23.089 1 97.76 49 THR B N 1
ATOM 2655 C CA . THR B 1 49 ? -1.222 27.505 22.158 1 97.76 49 THR B CA 1
ATOM 2656 C C . THR B 1 49 ? -0.242 28.639 21.874 1 97.76 49 THR B C 1
ATOM 2658 O O . THR B 1 49 ? -0.08 29.053 20.724 1 97.76 49 THR B O 1
ATOM 2661 N N . ASP B 1 50 ? 0.443 29.105 22.901 1 98.15 50 ASP B N 1
ATOM 2662 C CA . ASP B 1 50 ? 1.376 30.214 22.729 1 98.15 50 ASP B CA 1
ATOM 2663 C C . ASP B 1 50 ? 2.559 29.806 21.854 1 98.15 50 ASP B C 1
ATOM 2665 O O . ASP B 1 50 ? 3.07 30.614 21.075 1 98.15 50 ASP B O 1
ATOM 2669 N N . TYR B 1 51 ? 2.999 28.651 22.019 1 97.97 51 TYR B N 1
ATOM 2670 C CA . TYR B 1 51 ? 4.07 28.138 21.172 1 97.97 51 TYR B CA 1
ATOM 2671 C C . TYR B 1 51 ? 3.653 28.139 19.706 1 97.97 51 TYR B C 1
ATOM 2673 O O . TYR B 1 51 ? 4.429 28.538 18.834 1 97.97 51 TYR B O 1
ATOM 2681 N N . ILE B 1 52 ? 2.432 27.712 19.452 1 98.53 52 ILE B N 1
ATOM 2682 C CA . ILE B 1 52 ? 1.935 27.64 18.083 1 98.53 52 ILE B CA 1
ATOM 2683 C C . ILE B 1 52 ? 1.787 29.05 17.513 1 98.53 52 ILE B C 1
ATOM 2685 O O . ILE B 1 52 ? 2.119 29.294 16.351 1 98.53 52 ILE B O 1
ATOM 2689 N N . ARG B 1 53 ? 1.273 29.973 18.347 1 98.56 53 ARG B N 1
ATOM 2690 C CA . ARG B 1 53 ? 1.212 31.368 17.923 1 98.56 53 ARG B CA 1
ATOM 2691 C C . ARG B 1 53 ? 2.584 31.866 17.482 1 98.56 53 ARG B C 1
ATOM 2693 O O . ARG B 1 53 ? 2.715 32.484 16.423 1 98.56 53 ARG B O 1
ATOM 2700 N N . ASP B 1 54 ? 3.575 31.593 18.306 1 98.73 54 ASP B N 1
ATOM 2701 C CA . ASP B 1 54 ? 4.937 32.029 18.01 1 98.73 54 ASP B CA 1
ATOM 2702 C C . ASP B 1 54 ? 5.447 31.396 16.717 1 98.73 54 ASP B C 1
ATOM 2704 O O . ASP B 1 54 ? 6.113 32.057 15.918 1 98.73 54 ASP B O 1
ATOM 2708 N N . GLU B 1 55 ? 5.205 30.136 16.501 1 98.72 55 GLU B N 1
ATOM 2709 C CA . GLU B 1 55 ? 5.646 29.443 15.294 1 98.72 55 GLU B CA 1
ATOM 2710 C C . GLU B 1 55 ? 4.984 30.028 14.049 1 98.72 55 GLU B C 1
ATOM 2712 O O . GLU B 1 55 ? 5.623 30.157 13.003 1 98.72 55 GLU B O 1
ATOM 2717 N N . ILE B 1 56 ? 3.674 30.347 14.145 1 98.83 56 ILE B N 1
ATOM 2718 C CA . ILE B 1 56 ? 2.961 30.958 13.029 1 98.83 56 ILE B CA 1
ATOM 2719 C C . ILE B 1 56 ? 3.596 32.304 12.685 1 98.83 56 ILE B C 1
ATOM 2721 O O . ILE B 1 56 ? 3.874 32.585 11.517 1 98.83 56 ILE B O 1
ATOM 2725 N N . ARG B 1 57 ? 3.884 33.095 13.639 1 98.79 57 ARG B N 1
ATOM 2726 C CA . ARG B 1 57 ? 4.45 34.423 13.428 1 98.79 57 ARG B CA 1
ATOM 2727 C C . ARG B 1 57 ? 5.876 34.332 12.895 1 98.79 57 ARG B C 1
ATOM 2729 O O . ARG B 1 57 ? 6.277 35.125 12.04 1 98.79 57 ARG B O 1
ATOM 2736 N N . LYS B 1 58 ? 6.669 33.382 13.421 1 98.79 58 LYS B N 1
ATOM 2737 C CA . LYS B 1 58 ? 7.999 33.133 12.874 1 98.79 58 LYS B CA 1
ATOM 2738 C C . LYS B 1 58 ? 7.923 32.74 11.401 1 98.79 58 LYS B C 1
ATOM 2740 O O . LYS B 1 58 ? 8.716 33.213 10.585 1 98.79 58 LYS B O 1
ATOM 2745 N N . ALA B 1 59 ? 7.006 31.859 11.059 1 98.79 59 ALA B N 1
ATOM 2746 C CA . ALA B 1 59 ? 6.842 31.429 9.673 1 98.79 59 ALA B CA 1
ATOM 2747 C C . ALA B 1 59 ? 6.526 32.614 8.765 1 98.79 59 ALA B C 1
ATOM 2749 O O . ALA B 1 59 ? 7.045 32.705 7.65 1 98.79 59 ALA B O 1
ATOM 2750 N N . LYS B 1 60 ? 5.684 33.525 9.211 1 98.57 60 LYS B N 1
ATOM 2751 C CA . LYS B 1 60 ? 5.307 34.701 8.432 1 98.57 60 LYS B CA 1
ATOM 2752 C C . LYS B 1 60 ? 6.517 35.586 8.15 1 98.57 60 LYS B C 1
ATOM 2754 O O . LYS B 1 60 ? 6.56 36.284 7.135 1 98.57 60 LYS B O 1
ATOM 2759 N N . LYS B 1 61 ? 7.481 35.521 9.034 1 98.66 61 LYS B N 1
ATOM 2760 C CA . LYS B 1 61 ? 8.712 36.279 8.829 1 98.66 61 LYS B CA 1
ATOM 2761 C C . LYS B 1 61 ? 9.638 35.569 7.846 1 98.66 61 LYS B C 1
ATOM 2763 O O . LYS B 1 61 ? 10.424 36.214 7.149 1 98.66 61 LYS B O 1
ATOM 2768 N N . LEU B 1 62 ? 9.515 34.301 7.762 1 98.65 62 LEU B N 1
ATOM 2769 C CA . LEU B 1 62 ? 10.457 33.492 6.996 1 98.65 62 LEU B CA 1
ATOM 2770 C C . LEU B 1 62 ? 9.957 33.279 5.572 1 98.65 62 LEU B C 1
ATOM 2772 O O . LEU B 1 62 ? 10.725 32.88 4.693 1 98.65 62 LEU B O 1
ATOM 2776 N N . THR B 1 63 ? 8.643 33.515 5.349 1 98.58 63 THR B N 1
ATOM 2777 C CA . THR B 1 63 ? 8.098 33.288 4.015 1 98.58 63 THR B CA 1
ATOM 2778 C C . THR B 1 63 ? 6.895 34.192 3.762 1 98.58 63 THR B C 1
ATOM 2780 O O . THR B 1 63 ? 6.149 34.516 4.688 1 98.58 63 THR B O 1
ATOM 2783 N N . ASP B 1 64 ? 6.668 34.537 2.582 1 97.91 64 ASP B N 1
ATOM 2784 C CA . ASP B 1 64 ? 5.472 35.256 2.152 1 97.91 64 ASP B CA 1
ATOM 2785 C C . ASP B 1 64 ? 4.49 34.319 1.452 1 97.91 64 ASP B C 1
ATOM 2787 O O . ASP B 1 64 ? 3.44 34.755 0.976 1 97.91 64 ASP B O 1
ATOM 2791 N N . LYS B 1 65 ? 4.894 33.046 1.391 1 98.27 65 LYS B N 1
ATOM 2792 C CA . LYS B 1 65 ? 4.063 32.043 0.732 1 98.27 65 LYS B CA 1
ATOM 2793 C C . LYS B 1 65 ? 3.068 31.425 1.71 1 98.27 65 LYS B C 1
ATOM 2795 O O . LYS B 1 65 ? 3.214 31.568 2.926 1 98.27 65 LYS B O 1
ATOM 2800 N N . SER B 1 66 ? 2.128 30.788 1.152 1 97.54 66 SER B N 1
ATOM 2801 C CA . SER B 1 66 ? 1.099 30.134 1.954 1 97.54 66 SER B CA 1
ATOM 2802 C C . SER B 1 66 ? 1.681 28.982 2.767 1 97.54 66 SER B C 1
ATOM 2804 O O . SER B 1 66 ? 2.553 28.255 2.287 1 97.54 66 SER B O 1
ATOM 2806 N N . PHE B 1 67 ? 1.219 28.855 3.954 1 98.66 67 PHE B N 1
ATOM 2807 C CA . PHE B 1 67 ? 1.466 27.688 4.794 1 98.66 67 PHE B CA 1
ATOM 2808 C C . PHE B 1 67 ? 0.237 27.354 5.63 1 98.66 67 PHE B C 1
ATOM 2810 O O . PHE B 1 67 ? -0.747 28.098 5.623 1 98.66 67 PHE B O 1
ATOM 2817 N N . GLY B 1 68 ? 0.239 26.15 6.255 1 98.78 68 GLY B N 1
ATOM 2818 C CA . GLY B 1 68 ? -0.899 25.711 7.046 1 98.78 68 GLY B CA 1
ATOM 2819 C C . GLY B 1 68 ? -0.515 25.248 8.439 1 98.78 68 GLY B C 1
ATOM 2820 O O . GLY B 1 68 ? 0.651 25.336 8.828 1 98.78 68 GLY B O 1
ATOM 2821 N N . VAL B 1 69 ? -1.54 24.918 9.189 1 98.83 69 VAL B N 1
ATOM 2822 C CA . VAL B 1 69 ? -1.39 24.353 10.526 1 98.83 69 VAL B CA 1
ATOM 2823 C C . VAL B 1 69 ? -2.192 23.059 10.634 1 98.83 69 VAL B C 1
ATOM 2825 O O . VAL B 1 69 ? -3.336 22.99 10.178 1 98.83 69 VAL B O 1
ATOM 2828 N N . ASN B 1 70 ? -1.571 22.056 11.106 1 98.63 70 ASN B N 1
ATOM 2829 C CA . ASN B 1 70 ? -2.271 20.811 11.403 1 98.63 70 ASN B CA 1
ATOM 2830 C C . ASN B 1 70 ? -2.814 20.799 12.829 1 98.63 70 ASN B C 1
ATOM 2832 O O . ASN B 1 70 ? -2.067 21.022 13.784 1 98.63 70 ASN B O 1
ATOM 2836 N N . ILE B 1 71 ? -4.054 20.516 12.974 1 97.77 71 ILE B N 1
ATOM 2837 C CA . ILE B 1 71 ? -4.716 20.522 14.273 1 97.77 71 ILE B CA 1
ATOM 2838 C C . ILE B 1 71 ? -5.242 19.124 14.591 1 97.77 71 ILE B C 1
ATOM 2840 O O . ILE B 1 71 ? -6.044 18.57 13.836 1 97.77 71 ILE B O 1
ATOM 2844 N N . MET B 1 72 ? -4.775 18.557 15.646 1 94.57 72 MET B N 1
ATOM 2845 C CA . MET B 1 72 ? -5.363 17.332 16.181 1 94.57 72 MET B CA 1
ATOM 2846 C C . MET B 1 72 ? -6.612 17.642 17 1 94.57 72 MET B C 1
ATOM 2848 O O . MET B 1 72 ? -6.523 18.228 18.08 1 94.57 72 MET B O 1
ATOM 2852 N N . LEU B 1 73 ? -7.685 17.172 16.627 1 93.41 73 LEU B N 1
ATOM 2853 C CA . LEU B 1 73 ? -8.957 17.669 17.14 1 93.41 73 LEU B CA 1
ATOM 2854 C C . LEU B 1 73 ? -9.281 17.04 18.491 1 93.41 73 LEU B C 1
ATOM 2856 O O . LEU B 1 73 ? -10.146 17.533 19.218 1 93.41 73 LEU B O 1
ATOM 2860 N N . LEU B 1 74 ? -8.554 16.004 18.874 1 89.18 74 LEU B N 1
ATOM 2861 C CA . LEU B 1 74 ? -8.759 15.387 20.18 1 89.18 74 LEU B CA 1
ATOM 2862 C C . LEU B 1 74 ? -7.849 16.018 21.228 1 89.18 74 LEU B C 1
ATOM 2864 O O . LEU B 1 74 ? -7.932 15.682 22.411 1 89.18 74 LEU B O 1
ATOM 2868 N N . SER B 1 75 ? -7.005 16.928 20.791 1 90.54 75 SER B N 1
ATOM 2869 C CA . SER B 1 75 ? -6.153 17.636 21.741 1 90.54 75 SER B CA 1
ATOM 2870 C C . SER B 1 75 ? -6.979 18.505 22.683 1 90.54 75 SER B C 1
ATOM 2872 O O . SER B 1 75 ? -8.01 19.053 22.287 1 90.54 75 SER B O 1
ATOM 2874 N N . ASP B 1 76 ? -6.445 18.716 23.865 1 91.89 76 ASP B N 1
ATOM 2875 C CA . ASP B 1 76 ? -7.15 19.476 24.892 1 91.89 76 ASP B CA 1
ATOM 2876 C C . ASP B 1 76 ? -7.341 20.93 24.466 1 91.89 76 ASP B C 1
ATOM 2878 O O . ASP B 1 76 ? -8.325 21.569 24.843 1 91.89 76 ASP B O 1
ATOM 2882 N N . ASN B 1 77 ? -6.453 21.47 23.704 1 94.9 77 ASN B N 1
ATOM 2883 C CA . ASN B 1 77 ? -6.512 22.881 23.338 1 94.9 77 ASN B CA 1
ATOM 2884 C C . ASN B 1 77 ? -6.939 23.066 21.884 1 94.9 77 ASN B C 1
ATOM 2886 O O . ASN B 1 77 ? -6.635 24.089 21.269 1 94.9 77 ASN B O 1
ATOM 2890 N N . ALA B 1 78 ? -7.535 22.046 21.3 1 95.51 78 ALA B N 1
ATOM 2891 C CA . ALA B 1 78 ? -7.953 22.105 19.902 1 95.51 78 ALA B CA 1
ATOM 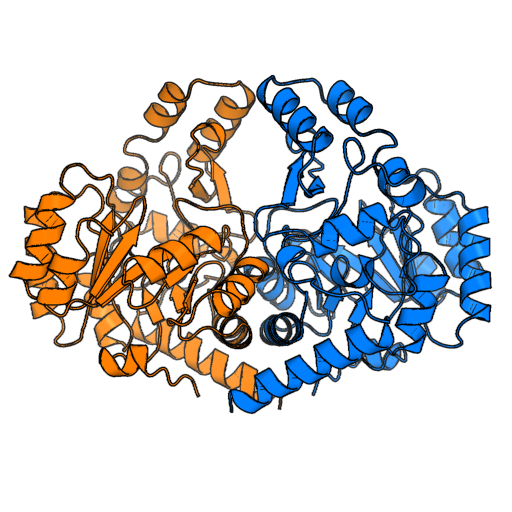2892 C C . ALA B 1 78 ? -8.83 23.327 19.642 1 95.51 78 ALA B C 1
ATOM 2894 O O . ALA B 1 78 ? -8.712 23.973 18.598 1 95.51 78 ALA B O 1
ATOM 2895 N N . GLU B 1 79 ? -9.724 23.651 20.538 1 96.04 79 GLU B N 1
ATOM 2896 C CA . GLU B 1 79 ? -10.609 24.802 20.387 1 96.04 79 GLU B CA 1
ATOM 2897 C C . GLU B 1 79 ? -9.816 26.104 20.319 1 96.04 79 GLU B C 1
ATOM 2899 O O . GLU B 1 79 ? -10.083 26.956 19.47 1 96.04 79 GLU B O 1
ATOM 2904 N N . GLU B 1 80 ? -8.895 26.24 21.2 1 97.72 80 GLU B N 1
ATOM 2905 C CA . GLU B 1 80 ? -8.062 27.438 21.21 1 97.72 80 GLU B CA 1
ATOM 2906 C C . GLU B 1 80 ? -7.271 27.573 19.912 1 97.72 80 GLU B C 1
ATOM 2908 O O . GLU B 1 80 ? -7.169 28.666 19.352 1 97.72 80 GLU B O 1
ATOM 2913 N N . ILE B 1 81 ? -6.705 26.504 19.452 1 98.17 81 ILE B N 1
ATOM 2914 C CA . ILE B 1 81 ? -5.917 26.52 18.224 1 98.17 81 ILE B CA 1
ATOM 2915 C C . ILE B 1 81 ? -6.818 26.847 17.036 1 98.17 81 ILE B C 1
ATOM 2917 O O . ILE B 1 81 ? -6.408 27.556 16.114 1 98.17 81 ILE B O 1
ATOM 2921 N N . ALA B 1 82 ? -8.065 26.273 17.091 1 98.01 82 ALA B N 1
ATOM 2922 C CA . ALA B 1 82 ? -9.021 26.527 16.017 1 98.01 82 ALA B CA 1
ATOM 2923 C C . ALA B 1 82 ? -9.28 28.022 15.855 1 98.01 82 ALA B C 1
ATOM 2925 O O . ALA B 1 82 ? -9.409 28.519 14.734 1 98.01 82 ALA B O 1
ATOM 2926 N N . HIS B 1 83 ? -9.345 28.689 16.942 1 98.28 83 HIS B N 1
ATOM 2927 C CA . HIS B 1 83 ? -9.565 30.13 16.899 1 98.28 83 HIS B CA 1
ATOM 2928 C C . HIS B 1 83 ? -8.278 30.874 16.555 1 98.28 83 HIS B C 1
ATOM 2930 O O . HIS B 1 83 ? -8.309 31.879 15.842 1 98.28 83 HIS B O 1
ATOM 2936 N N . LEU B 1 84 ? -7.182 30.412 17.081 1 98.65 84 LEU B N 1
ATOM 2937 C CA . LEU B 1 84 ? -5.883 31.042 16.876 1 98.65 84 LEU B CA 1
ATOM 2938 C C . LEU B 1 84 ? -5.555 31.142 15.39 1 98.65 84 LEU B C 1
ATOM 2940 O O . LEU B 1 84 ? -5.039 32.164 14.931 1 98.65 84 LEU B O 1
ATOM 2944 N N . VAL B 1 85 ? -5.809 30.088 14.62 1 98.64 85 VAL B N 1
ATOM 2945 C CA . VAL B 1 85 ? -5.463 30.079 13.202 1 98.64 85 VAL B CA 1
ATOM 2946 C C . VAL B 1 85 ? -6.274 31.143 12.466 1 98.64 85 VAL B C 1
ATOM 2948 O O . VAL B 1 85 ? -5.806 31.717 11.48 1 98.64 85 VAL B O 1
ATOM 2951 N N . CYS B 1 86 ? -7.499 31.412 12.889 1 98.59 86 CYS B N 1
ATOM 2952 C CA . CYS B 1 86 ? -8.306 32.485 12.319 1 98.59 86 CYS B CA 1
ATOM 2953 C C . CYS B 1 86 ? -7.699 33.848 12.63 1 98.59 86 CYS B C 1
ATOM 2955 O O . CYS B 1 86 ? -7.541 34.681 11.736 1 98.59 86 CYS B O 1
ATOM 2957 N N . GLU B 1 87 ? -7.355 33.994 13.888 1 98.39 87 GLU B N 1
ATOM 2958 C CA . GLU B 1 87 ? -6.775 35.252 14.349 1 98.39 87 GLU B CA 1
ATOM 2959 C C . GLU B 1 87 ? -5.504 35.59 13.575 1 98.39 87 GLU B C 1
ATOM 2961 O O . GLU B 1 87 ? -5.264 36.753 13.243 1 98.39 87 GLU B O 1
ATOM 2966 N N . GLU B 1 88 ? -4.724 34.592 13.296 1 98.45 88 GLU B N 1
ATOM 2967 C CA . GLU B 1 88 ? -3.407 34.795 12.699 1 98.45 88 GLU B CA 1
ATOM 2968 C C . GLU B 1 88 ? -3.479 34.749 11.175 1 98.45 88 GLU B C 1
ATOM 2970 O O . GLU B 1 88 ? -2.466 34.924 10.495 1 98.45 88 GLU B O 1
ATOM 2975 N N . GLY B 1 89 ? -4.617 34.472 10.624 1 97.97 89 GLY B N 1
ATOM 2976 C CA . GLY B 1 89 ? -4.806 34.528 9.183 1 97.97 89 GLY B CA 1
ATOM 2977 C C . GLY B 1 89 ? -4.133 33.383 8.449 1 97.97 89 GLY B C 1
ATOM 2978 O O . GLY B 1 89 ? -3.575 33.576 7.367 1 97.97 89 GLY B O 1
ATOM 2979 N N . VAL B 1 90 ? -4.083 32.234 9.07 1 98.26 90 VAL B N 1
ATOM 2980 C CA . VAL B 1 90 ? -3.562 31.037 8.419 1 98.26 90 VAL B CA 1
ATOM 2981 C C . VAL B 1 90 ? -4.458 30.657 7.242 1 98.26 90 VAL B C 1
ATOM 2983 O O . VAL B 1 90 ? -5.682 30.789 7.318 1 98.26 90 VAL B O 1
ATOM 2986 N N . LYS B 1 91 ? -3.894 30.099 6.23 1 97.22 91 LYS B N 1
ATOM 2987 C CA . LYS B 1 91 ? -4.647 29.897 4.995 1 97.22 91 LYS B CA 1
ATOM 2988 C C . LYS B 1 91 ? -5.202 28.478 4.915 1 97.22 91 LYS B C 1
ATOM 2990 O O . LYS B 1 91 ? -6.237 28.244 4.288 1 97.22 91 LYS B O 1
ATOM 2995 N N . VAL B 1 92 ? -4.52 27.581 5.499 1 98.72 92 VAL B N 1
ATOM 2996 C CA . VAL B 1 92 ? -4.875 26.173 5.358 1 98.72 92 VAL B CA 1
ATOM 2997 C C . VAL B 1 92 ? -4.829 25.489 6.722 1 98.72 92 VAL B C 1
ATOM 2999 O O . VAL B 1 92 ? -3.919 25.736 7.517 1 98.72 92 VAL B O 1
ATOM 3002 N N . VAL B 1 93 ? -5.799 24.67 6.964 1 98.61 93 VAL B N 1
ATOM 3003 C CA . VAL B 1 93 ? -5.798 23.808 8.141 1 98.61 93 VAL B CA 1
ATOM 3004 C C . VAL B 1 93 ? -5.946 22.35 7.714 1 98.61 93 VAL B C 1
ATOM 3006 O O . VAL B 1 93 ? -6.82 22.017 6.91 1 98.61 93 VAL B O 1
ATOM 3009 N N . THR B 1 94 ? -5.036 21.546 8.126 1 98.62 94 THR B N 1
ATOM 3010 C CA . THR B 1 94 ? -5.232 20.101 8.071 1 98.62 94 THR B CA 1
ATOM 3011 C C . THR B 1 94 ? -5.657 19.561 9.433 1 98.62 94 THR B C 1
ATOM 3013 O O . THR B 1 94 ? -5.352 20.159 10.467 1 98.62 94 THR B O 1
ATOM 3016 N N . THR B 1 95 ? -6.423 18.489 9.413 1 97.4 95 THR B N 1
ATOM 3017 C CA . THR B 1 95 ? -6.892 17.937 10.68 1 97.4 95 THR B CA 1
ATOM 3018 C C . THR B 1 95 ? -6.759 16.417 10.689 1 97.4 95 THR B C 1
ATOM 3020 O O . THR B 1 95 ? -6.723 15.785 9.631 1 97.4 95 THR B O 1
ATOM 3023 N N . GLY B 1 96 ? -6.632 15.954 11.87 1 90.31 96 GLY B N 1
ATOM 3024 C CA . GLY B 1 96 ? -6.671 14.527 12.148 1 90.31 96 GLY B CA 1
ATOM 3025 C C . GLY B 1 96 ? -7.303 14.197 13.487 1 90.31 96 GLY B C 1
ATOM 3026 O O . GLY B 1 96 ? -7.595 15.095 14.28 1 90.31 96 GLY B O 1
ATOM 3027 N N . ALA B 1 97 ? -7.585 12.977 13.717 1 81.38 97 ALA B N 1
ATOM 3028 C CA . ALA B 1 97 ? -8.036 12.428 14.993 1 81.38 97 ALA B CA 1
ATOM 3029 C C . ALA B 1 97 ? -9.308 13.123 15.47 1 81.38 97 ALA B C 1
ATOM 3031 O O . ALA B 1 97 ? -9.395 13.549 16.624 1 81.38 97 ALA B O 1
ATOM 3032 N N . GLY B 1 98 ? -10.281 13.152 14.604 1 82.17 98 GLY B N 1
ATOM 3033 C CA . GLY B 1 98 ? -11.533 13.769 15.012 1 82.17 98 GLY B CA 1
ATOM 3034 C C . GLY B 1 98 ? -12.323 14.341 13.85 1 82.17 98 GLY B C 1
ATOM 3035 O O . GLY B 1 98 ? -11.936 14.181 12.69 1 82.17 98 GLY B O 1
ATOM 3036 N N . ASN B 1 99 ? -13.425 14.997 14.249 1 87.87 99 ASN B N 1
ATOM 3037 C CA . ASN B 1 99 ? -14.34 15.574 13.27 1 87.87 99 ASN B CA 1
ATOM 3038 C C . ASN B 1 99 ? -14.231 17.096 13.23 1 87.87 99 ASN B C 1
ATOM 3040 O O . ASN B 1 99 ? -14.53 17.77 14.217 1 87.87 99 ASN B O 1
ATOM 3044 N N . PRO B 1 100 ? -13.868 17.561 12.074 1 93.93 100 PRO B N 1
ATOM 3045 C CA . PRO B 1 100 ? -13.706 19.013 11.967 1 93.93 100 PRO B CA 1
ATOM 3046 C C . PRO B 1 100 ? -15.039 19.748 11.848 1 93.93 100 PRO B C 1
ATOM 3048 O O . PRO B 1 100 ? -15.066 20.981 11.793 1 93.93 100 PRO B O 1
ATOM 3051 N N . GLY B 1 101 ? -16.144 19.077 11.806 1 92.84 101 GLY B N 1
ATOM 3052 C CA . GLY B 1 101 ? -17.458 19.669 11.61 1 92.84 101 GLY B CA 1
ATOM 3053 C C . GLY B 1 101 ? -17.743 20.817 12.56 1 92.84 101 GLY B C 1
ATOM 3054 O O . GLY B 1 101 ? -18.301 21.839 12.156 1 92.84 101 GLY B O 1
ATOM 3055 N N . LYS B 1 102 ? -17.283 20.702 13.736 1 93.08 102 LYS B N 1
ATOM 3056 C CA . LYS B 1 102 ? -17.536 21.685 14.786 1 93.08 102 LYS B CA 1
ATOM 3057 C C . LYS B 1 102 ? -16.914 23.034 14.438 1 93.08 102 LYS B C 1
ATOM 3059 O O . LYS B 1 102 ? -17.412 24.08 14.859 1 93.08 102 LYS B O 1
ATOM 3064 N N . TYR B 1 103 ? -15.853 22.992 13.687 1 97.2 103 TYR B N 1
ATOM 3065 C CA . TYR B 1 103 ? -15.099 24.217 13.446 1 97.2 103 TYR B CA 1
ATOM 3066 C C . TYR B 1 103 ? -15.209 24.647 11.988 1 97.2 103 TYR B C 1
ATOM 3068 O O . TYR B 1 103 ? -14.644 25.669 11.591 1 97.2 103 TYR B O 1
ATOM 3076 N N . MET B 1 104 ? -15.915 23.963 11.18 1 97.99 104 MET B N 1
ATOM 3077 C CA . MET B 1 104 ? -15.941 24.155 9.733 1 97.99 104 MET B CA 1
ATOM 3078 C C . MET B 1 104 ? -16.453 25.548 9.378 1 97.99 104 MET B C 1
ATOM 3080 O O . MET B 1 104 ? -15.818 26.269 8.607 1 97.99 104 MET B O 1
ATOM 3084 N N . GLU B 1 105 ? -17.567 25.915 9.945 1 97.67 105 GLU B N 1
ATOM 3085 C CA . GLU B 1 105 ? -18.137 27.229 9.664 1 97.67 105 GLU B CA 1
ATOM 3086 C C . GLU B 1 105 ? -17.174 28.344 10.06 1 97.67 105 GLU B C 1
ATOM 3088 O O . GLU B 1 105 ? -17.006 29.317 9.321 1 97.67 105 GLU B O 1
ATOM 3093 N N . LEU B 1 106 ? -16.595 28.16 11.25 1 98.23 106 LEU B N 1
ATOM 3094 C CA . LEU B 1 106 ? -15.621 29.131 11.734 1 98.23 106 LEU B CA 1
ATOM 3095 C C . LEU B 1 106 ? -14.485 29.308 10.732 1 98.23 106 LEU B C 1
ATOM 3097 O O . LEU B 1 106 ? -14.171 30.433 10.336 1 98.23 106 LEU B O 1
ATOM 3101 N N . TRP B 1 107 ? -13.851 28.24 10.259 1 98.64 107 TRP B N 1
ATOM 3102 C CA . TRP B 1 107 ? -12.702 28.272 9.36 1 98.64 107 TRP B CA 1
ATOM 3103 C C . TRP B 1 107 ? -13.102 28.795 7.984 1 98.64 107 TRP B C 1
ATOM 3105 O O . TRP B 1 107 ? -12.406 29.634 7.406 1 98.64 107 TRP B O 1
ATOM 3115 N N . LYS B 1 108 ? -14.224 28.396 7.518 1 97.66 108 LYS B N 1
ATOM 3116 C CA . LYS B 1 108 ? -14.687 28.817 6.199 1 97.66 108 LYS B CA 1
ATOM 3117 C C . LYS B 1 108 ? -14.997 30.311 6.177 1 97.66 108 LYS B C 1
ATOM 3119 O O . LYS B 1 108 ? -14.702 30.997 5.195 1 97.66 108 LYS B O 1
ATOM 3124 N N . SER B 1 109 ? -15.612 30.793 7.217 1 97.91 109 SER B N 1
ATOM 3125 C CA . SER B 1 109 ? -15.955 32.209 7.297 1 97.91 109 SER B CA 1
ATOM 3126 C C . SER B 1 109 ? -14.703 33.08 7.314 1 97.91 109 SER B C 1
ATOM 3128 O O . SER B 1 109 ? -14.767 34.273 7.009 1 97.91 109 SER B O 1
ATOM 3130 N N . HIS B 1 110 ? -13.585 32.532 7.637 1 98.33 110 HIS B N 1
ATOM 3131 C CA . HIS B 1 110 ? -12.326 33.267 7.657 1 98.33 110 HIS B CA 1
ATOM 3132 C C . HIS B 1 110 ? -11.488 32.959 6.42 1 98.33 110 HIS B C 1
ATOM 3134 O O . HIS B 1 110 ? -10.302 33.293 6.369 1 98.33 110 HIS B O 1
ATOM 3140 N N . GLY B 1 111 ? -12.104 32.192 5.484 1 97.6 111 GLY B N 1
ATOM 3141 C CA . GLY B 1 111 ? -11.445 31.925 4.215 1 97.6 111 GLY B CA 1
ATOM 3142 C C . GLY B 1 111 ? -10.39 30.839 4.307 1 97.6 111 GLY B C 1
ATOM 3143 O O . GLY B 1 111 ? -9.54 30.715 3.423 1 97.6 111 GLY B O 1
ATOM 3144 N N . ILE B 1 112 ? -10.355 30.073 5.362 1 98.5 112 ILE B N 1
ATOM 3145 C CA . ILE B 1 112 ? -9.374 29.013 5.568 1 98.5 112 ILE B CA 1
ATOM 3146 C C . ILE B 1 112 ? -9.787 27.769 4.785 1 98.5 112 ILE B C 1
ATOM 3148 O O . ILE B 1 112 ? -10.951 27.365 4.818 1 98.5 112 ILE B O 1
ATOM 3152 N N . LYS B 1 113 ? -8.884 27.203 4.032 1 98.62 113 LYS B N 1
ATOM 3153 C CA . LYS B 1 113 ? -9.105 25.908 3.395 1 98.62 113 LYS B CA 1
ATOM 3154 C C . LYS B 1 113 ? -8.883 24.765 4.382 1 98.62 113 LYS B C 1
ATOM 3156 O O . LYS B 1 113 ? -7.898 24.76 5.122 1 98.62 113 LYS B O 1
ATOM 3161 N N . VAL B 1 114 ? -9.809 23.809 4.381 1 98.67 114 VAL B N 1
ATOM 3162 C CA . VAL B 1 114 ? -9.77 22.714 5.345 1 98.67 114 VAL B CA 1
ATOM 3163 C C . VAL B 1 114 ? -9.516 21.395 4.62 1 98.67 114 VAL B C 1
ATOM 3165 O O . VAL B 1 114 ? -10.277 21.014 3.727 1 98.67 114 VAL B O 1
ATOM 3168 N N . ILE B 1 115 ? -8.463 20.697 5.031 1 98.74 115 ILE B N 1
ATOM 3169 C CA . ILE B 1 115 ? -8.045 19.467 4.367 1 98.74 115 ILE B CA 1
ATOM 3170 C C . ILE B 1 115 ? -7.834 18.366 5.405 1 98.74 115 ILE B C 1
ATOM 3172 O O . ILE B 1 115 ? -6.714 18.157 5.877 1 98.74 115 ILE B O 1
ATOM 3176 N N . PRO B 1 116 ? -8.838 17.595 5.752 1 98.59 116 PRO B N 1
ATOM 3177 C CA . PRO B 1 116 ? -8.714 16.525 6.744 1 98.59 116 PRO B CA 1
ATOM 3178 C C . PRO B 1 116 ? -8.018 15.284 6.189 1 98.59 116 PRO B C 1
ATOM 3180 O O . PRO B 1 116 ? -8.146 14.979 5 1 98.59 116 PRO B O 1
ATOM 3183 N N . VAL B 1 117 ? -7.315 14.62 7.065 1 98.41 117 VAL B N 1
ATOM 3184 C CA . VAL B 1 117 ? -6.739 13.319 6.744 1 98.41 117 VAL B CA 1
ATOM 3185 C C . VAL B 1 117 ? -7.796 12.229 6.911 1 98.41 117 VAL B C 1
ATOM 3187 O O . VAL B 1 117 ? -8.514 12.201 7.914 1 98.41 117 VAL B O 1
ATOM 3190 N N . VAL B 1 118 ? -7.921 11.362 5.921 1 98.42 118 VAL B N 1
ATOM 3191 C CA . VAL B 1 118 ? -8.904 10.284 5.969 1 98.42 118 VAL B CA 1
ATOM 3192 C C . VAL B 1 118 ? -8.224 8.951 5.664 1 98.42 118 VAL B C 1
ATOM 3194 O O . VAL B 1 118 ? -7.268 8.898 4.887 1 98.42 118 VAL B O 1
ATOM 3197 N N . ALA B 1 119 ? -8.782 7.866 6.199 1 97.69 119 ALA B N 1
ATOM 3198 C CA . ALA B 1 119 ? -8.193 6.541 6.021 1 97.69 119 ALA B CA 1
ATOM 3199 C C . ALA B 1 119 ? -9.207 5.565 5.433 1 97.69 119 ALA B C 1
ATOM 3201 O O . ALA B 1 119 ? -9.009 4.349 5.484 1 97.69 119 ALA B O 1
ATOM 3202 N N . SER B 1 120 ? -10.357 6.086 4.944 1 98.11 120 SER B N 1
ATOM 3203 C CA . SER B 1 120 ? -11.398 5.245 4.364 1 98.11 120 SER B CA 1
ATOM 3204 C C . SER B 1 120 ? -12.339 6.059 3.482 1 98.11 120 SER B C 1
ATOM 3206 O O . SER B 1 120 ? -12.354 7.29 3.551 1 98.11 120 SER B O 1
ATOM 3208 N N . VAL B 1 121 ? -13.061 5.364 2.695 1 98.69 121 VAL B N 1
ATOM 3209 C CA . VAL B 1 121 ? -14.047 5.982 1.815 1 98.69 121 VAL B CA 1
ATOM 3210 C C . VAL B 1 121 ? -15.137 6.651 2.65 1 98.69 121 VAL B C 1
ATOM 3212 O O . VAL B 1 121 ? -15.535 7.784 2.369 1 98.69 121 VAL B O 1
ATOM 3215 N N . ALA B 1 122 ? -15.603 5.966 3.638 1 98.37 122 ALA B N 1
ATOM 3216 C CA . ALA B 1 122 ? -16.672 6.495 4.48 1 98.37 122 ALA B CA 1
ATOM 3217 C C . ALA B 1 122 ? -16.255 7.809 5.135 1 98.37 122 ALA B C 1
ATOM 3219 O O . ALA B 1 122 ? -17.037 8.762 5.182 1 98.37 122 ALA B O 1
ATOM 3220 N N . LEU B 1 123 ? -15.07 7.863 5.628 1 98.1 123 LEU B N 1
ATOM 3221 C CA . LEU B 1 123 ? -14.571 9.08 6.26 1 98.1 123 LEU B CA 1
ATOM 3222 C C . LEU B 1 123 ? -14.428 10.203 5.238 1 98.1 123 LEU B C 1
ATOM 3224 O O . LEU B 1 123 ? -14.731 11.361 5.536 1 98.1 123 LEU B O 1
ATOM 3228 N N . ALA B 1 124 ? -13.947 9.865 4.09 1 98.68 124 ALA B N 1
ATOM 3229 C CA . ALA B 1 124 ? -13.819 10.864 3.032 1 98.68 124 ALA B CA 1
ATOM 3230 C C . ALA B 1 124 ? -15.169 11.502 2.714 1 98.68 124 ALA B C 1
ATOM 3232 O O . ALA B 1 124 ? -15.279 12.727 2.631 1 98.68 124 ALA B O 1
ATOM 3233 N N . LYS B 1 125 ? -16.146 10.672 2.514 1 98.64 125 LYS B N 1
ATOM 3234 C CA . LYS B 1 125 ? -17.49 11.169 2.233 1 98.64 125 LYS B CA 1
ATOM 3235 C C . LYS B 1 125 ? -17.998 12.052 3.369 1 98.64 125 LYS B C 1
ATOM 3237 O O . LYS B 1 125 ? -18.623 13.086 3.127 1 98.64 125 LYS B O 1
ATOM 3242 N N . ARG B 1 126 ? -17.773 11.644 4.552 1 97.96 126 ARG B N 1
ATOM 3243 C CA . ARG B 1 126 ? -18.191 12.419 5.716 1 97.96 126 ARG B CA 1
ATOM 3244 C C . ARG B 1 126 ? -17.527 13.791 5.728 1 97.96 126 ARG B C 1
ATOM 3246 O O . ARG B 1 126 ? -18.171 14.796 6.035 1 97.96 126 ARG B O 1
ATOM 3253 N N . MET B 1 127 ? -16.229 13.836 5.457 1 98.3 127 MET B N 1
ATOM 3254 C CA . MET B 1 127 ? -15.504 15.103 5.439 1 98.3 127 MET B CA 1
ATOM 3255 C C . MET B 1 127 ? -16.029 16.015 4.336 1 98.3 127 MET B C 1
ATOM 3257 O O . MET B 1 127 ? -16.148 17.226 4.53 1 98.3 127 MET B O 1
ATOM 3261 N N . GLU B 1 128 ? -16.256 15.415 3.188 1 98.35 128 GLU B N 1
ATOM 3262 C CA . GLU B 1 128 ? -16.826 16.215 2.108 1 98.35 128 GLU B CA 1
ATOM 3263 C C . GLU B 1 128 ? -18.155 16.837 2.525 1 98.35 128 GLU B C 1
ATOM 3265 O O . GLU B 1 128 ? -18.387 18.027 2.303 1 98.35 128 GLU B O 1
ATOM 3270 N N . ARG B 1 129 ? -19.021 16.021 3.164 1 97.69 129 ARG B N 1
ATOM 3271 C CA . ARG B 1 129 ? -20.32 16.506 3.62 1 97.69 129 ARG B CA 1
ATOM 3272 C C . ARG B 1 129 ? -20.158 17.607 4.662 1 97.69 129 ARG B C 1
ATOM 3274 O O . ARG B 1 129 ? -20.972 18.53 4.728 1 97.69 129 ARG B O 1
ATOM 3281 N N . ALA B 1 130 ? -19.096 17.553 5.387 1 97.3 130 ALA B N 1
ATOM 3282 C CA . ALA B 1 130 ? -18.845 18.523 6.45 1 97.3 130 ALA B CA 1
ATOM 3283 C C . ALA B 1 130 ? -18.308 19.833 5.881 1 97.3 130 ALA B C 1
ATOM 3285 O O . ALA B 1 130 ? -18.186 20.827 6.602 1 97.3 130 ALA B O 1
ATOM 3286 N N . GLY B 1 131 ? -17.894 19.791 4.601 1 97.59 131 GLY B N 1
ATOM 3287 C CA . GLY B 1 131 ? -17.493 21.037 3.967 1 97.59 131 GLY B CA 1
ATOM 3288 C C . GLY B 1 131 ? -16.002 21.118 3.701 1 97.59 131 GLY B C 1
ATOM 3289 O O . GLY B 1 131 ? -15.48 22.19 3.387 1 97.59 131 GLY B O 1
ATOM 3290 N N . ALA B 1 132 ? -15.302 20.035 3.786 1 98.42 132 ALA B N 1
ATOM 3291 C CA . ALA B 1 132 ? -13.869 20.026 3.504 1 98.42 132 ALA B CA 1
ATOM 3292 C C . ALA B 1 132 ? -13.588 20.483 2.075 1 98.42 132 ALA B C 1
ATOM 3294 O O . ALA B 1 132 ? -14.374 20.212 1.164 1 98.42 132 ALA B O 1
ATOM 3295 N N . ASP B 1 133 ? -12.497 21.158 1.899 1 98.61 133 ASP B N 1
ATOM 3296 C CA . ASP B 1 133 ? -12.121 21.652 0.578 1 98.61 133 ASP B CA 1
ATOM 3297 C C . ASP B 1 133 ? -11.375 20.582 -0.216 1 98.61 133 ASP B C 1
ATOM 3299 O O . ASP B 1 133 ? -11.341 20.627 -1.448 1 98.61 133 ASP B O 1
ATOM 3303 N N . ALA B 1 134 ? -10.736 19.694 0.417 1 98.75 134 ALA B N 1
ATOM 3304 C CA . ALA B 1 134 ? -9.997 18.531 -0.068 1 98.75 134 ALA B CA 1
ATOM 3305 C C . ALA B 1 134 ? -9.804 17.502 1.042 1 98.75 134 ALA B C 1
ATOM 3307 O O . ALA B 1 134 ? -10.107 17.771 2.206 1 98.75 134 ALA B O 1
ATOM 3308 N N . VAL B 1 135 ? -9.35 16.311 0.694 1 98.81 135 VAL B N 1
ATOM 3309 C CA . VAL B 1 135 ? -9.017 15.318 1.709 1 98.81 135 VAL B CA 1
ATOM 3310 C C . VAL B 1 135 ? -7.646 14.714 1.411 1 98.81 135 VAL B C 1
ATOM 3312 O O . VAL B 1 135 ? -7.241 14.619 0.25 1 98.81 135 VAL B O 1
ATOM 3315 N N . ILE B 1 136 ? -6.933 14.394 2.434 1 98.87 136 ILE B N 1
ATOM 3316 C CA . ILE B 1 136 ? -5.69 13.637 2.335 1 98.87 136 ILE B CA 1
ATOM 3317 C C . ILE B 1 136 ? -5.962 12.16 2.612 1 98.87 136 ILE B C 1
ATOM 3319 O O . ILE B 1 136 ? -6.208 11.772 3.757 1 98.87 136 ILE B O 1
ATOM 3323 N N . ALA B 1 137 ? -5.957 11.34 1.611 1 98.86 137 ALA B N 1
ATOM 3324 C CA . ALA B 1 137 ? -6.089 9.894 1.774 1 98.86 137 ALA B CA 1
ATOM 3325 C C . ALA B 1 137 ? -4.747 9.257 2.123 1 98.86 137 ALA B C 1
ATOM 3327 O O . ALA B 1 137 ? -3.865 9.146 1.269 1 98.86 137 ALA B O 1
ATOM 3328 N N . GLU B 1 138 ? -4.664 8.815 3.322 1 98.7 138 GLU B N 1
ATOM 3329 C CA . GLU B 1 138 ? -3.369 8.385 3.842 1 98.7 138 GLU B CA 1
ATOM 3330 C C . GLU B 1 138 ? -3.324 6.871 4.026 1 98.7 138 GLU B C 1
ATOM 3332 O O . GLU B 1 138 ? -4.109 6.311 4.794 1 98.7 138 GLU B O 1
ATOM 3337 N N . GLY B 1 139 ? -2.403 6.227 3.357 1 98.67 139 GLY B N 1
ATOM 3338 C CA . GLY B 1 139 ? -2.22 4.789 3.475 1 98.67 139 GLY B CA 1
ATOM 3339 C C . GLY B 1 139 ? -1.493 4.382 4.743 1 98.67 139 GLY B C 1
ATOM 3340 O O . GLY B 1 139 ? -0.788 5.192 5.347 1 98.67 139 GLY B O 1
ATOM 3341 N N . CYS B 1 140 ? -1.531 3.13 5.016 1 98.59 140 CYS B N 1
ATOM 3342 C CA . CYS B 1 140 ? -1.032 2.613 6.285 1 98.59 140 CYS B CA 1
ATOM 3343 C C . CYS B 1 140 ? 0.49 2.543 6.285 1 98.59 140 CYS B C 1
ATOM 3345 O O . CYS B 1 140 ? 1.102 2.251 7.314 1 98.59 140 CYS B O 1
ATOM 3347 N N . GLU B 1 141 ? 1.093 2.737 5.111 1 98.67 141 GLU B N 1
ATOM 3348 C CA . GLU B 1 141 ? 2.55 2.678 5.042 1 98.67 141 GLU B CA 1
ATOM 3349 C C . GLU B 1 141 ? 3.175 4.009 5.451 1 98.67 141 GLU B C 1
ATOM 3351 O O . GLU B 1 141 ? 4.399 4.159 5.427 1 98.67 141 GLU B O 1
ATOM 3356 N N . SER B 1 142 ? 2.359 4.999 5.859 1 98.59 142 SER B N 1
ATOM 3357 C CA . SER B 1 142 ? 2.858 6.259 6.398 1 98.59 142 SER B CA 1
ATOM 3358 C C . SER B 1 142 ? 3.472 6.065 7.78 1 98.59 142 SER B C 1
ATOM 3360 O O . SER B 1 142 ? 3.316 5.005 8.391 1 98.59 142 SER B O 1
ATOM 3362 N N . GLY B 1 143 ? 4.245 7.003 8.216 1 98.19 143 GLY B N 1
ATOM 3363 C CA . GLY B 1 143 ? 4.729 7.031 9.587 1 98.19 143 GLY B CA 1
ATOM 3364 C C . GLY B 1 143 ? 3.717 7.596 10.565 1 98.19 143 GLY B C 1
ATOM 3365 O O . GLY B 1 143 ? 2.885 8.427 10.195 1 98.19 143 GLY B O 1
ATOM 3366 N N . GLY B 1 144 ? 3.836 7.188 11.809 1 97.24 144 GLY B N 1
ATOM 3367 C CA . GLY B 1 144 ? 2.917 7.688 12.819 1 97.24 144 GLY B CA 1
ATOM 3368 C C . GLY B 1 144 ? 1.635 6.882 12.91 1 97.24 144 GLY B C 1
ATOM 3369 O O . GLY B 1 144 ? 1.642 5.668 12.695 1 97.24 144 GLY B O 1
ATOM 3370 N N . HIS B 1 145 ? 0.55 7.485 13.336 1 96.59 145 HIS B N 1
ATOM 3371 C CA . HIS B 1 145 ? -0.731 6.795 13.449 1 96.59 145 HIS B CA 1
ATOM 3372 C C . HIS B 1 145 ? -1.262 6.393 12.077 1 96.59 145 HIS B C 1
ATOM 3374 O O . HIS B 1 145 ? -1.269 7.204 11.147 1 96.59 145 HIS B O 1
ATOM 3380 N N . ILE B 1 146 ? -1.748 5.159 12.02 1 97.25 146 ILE B N 1
ATOM 3381 C CA . ILE B 1 146 ? -2.058 4.661 10.685 1 97.25 146 ILE B CA 1
ATOM 3382 C C . ILE B 1 146 ? -3.416 3.963 10.697 1 97.25 146 ILE B C 1
ATOM 3384 O O . ILE B 1 146 ? -3.885 3.522 11.749 1 97.25 146 ILE B O 1
ATOM 3388 N N . GLY B 1 147 ? -4.048 3.96 9.463 1 96.34 147 GLY B N 1
ATOM 3389 C CA . GLY B 1 147 ? -5.194 3.101 9.215 1 96.34 147 GLY B CA 1
ATOM 3390 C C . GLY B 1 147 ? -4.809 1.723 8.711 1 96.34 147 GLY B C 1
ATOM 3391 O O . GLY B 1 147 ? -3.721 1.228 9.012 1 96.34 147 GLY B O 1
ATOM 3392 N N . GLU B 1 148 ? -5.7 1.122 7.998 1 97.03 148 GLU B N 1
ATOM 3393 C CA . GLU B 1 148 ? -5.488 -0.26 7.577 1 97.03 148 GLU B CA 1
ATOM 3394 C C . GLU B 1 148 ? -5.264 -0.35 6.07 1 97.03 148 GLU B C 1
ATOM 3396 O O . GLU B 1 148 ? -4.603 -1.273 5.59 1 97.03 148 GLU B O 1
ATOM 3401 N N . LEU B 1 149 ? -5.811 0.567 5.353 1 98.63 149 LEU B N 1
ATOM 3402 C CA . LEU B 1 149 ? -5.766 0.493 3.897 1 98.63 149 LEU B CA 1
ATOM 3403 C C . LEU B 1 149 ? -4.452 1.053 3.364 1 98.63 149 LEU B C 1
ATOM 3405 O O . LEU B 1 149 ? -3.89 1.987 3.942 1 98.63 149 LEU B O 1
ATOM 3409 N N . THR B 1 150 ? -3.975 0.48 2.317 1 98.87 150 THR B N 1
ATOM 3410 C CA . THR B 1 150 ? -2.757 0.955 1.67 1 98.87 150 THR B CA 1
ATOM 3411 C C . THR B 1 150 ? -3.072 2.073 0.679 1 98.87 150 THR B C 1
ATOM 3413 O O . THR B 1 150 ? -4.206 2.195 0.213 1 98.87 150 THR B O 1
ATOM 3416 N N . THR B 1 151 ? -2.092 2.808 0.366 1 98.9 151 THR B N 1
ATOM 3417 C CA . THR B 1 151 ? -2.258 3.915 -0.568 1 98.9 151 THR B CA 1
ATOM 3418 C C . THR B 1 151 ? -2.765 3.414 -1.917 1 98.9 151 THR B C 1
ATOM 3420 O O . THR B 1 151 ? -3.71 3.973 -2.478 1 98.9 151 THR B O 1
ATOM 3423 N N . MET B 1 152 ? -2.22 2.33 -2.414 1 98.84 152 MET B N 1
ATOM 3424 C CA . MET B 1 152 ? -2.588 1.767 -3.71 1 98.84 152 MET B CA 1
ATOM 3425 C C . MET B 1 152 ? -4.071 1.413 -3.748 1 98.84 152 MET B C 1
ATOM 3427 O O . MET B 1 152 ? -4.728 1.581 -4.777 1 98.84 152 MET B O 1
ATOM 3431 N N . ALA B 1 153 ? -4.586 0.908 -2.667 1 98.82 153 ALA B N 1
ATOM 3432 C CA . ALA B 1 153 ? -5.976 0.463 -2.617 1 98.82 153 ALA B CA 1
ATOM 3433 C C . ALA B 1 153 ? -6.905 1.606 -2.218 1 98.82 153 ALA B C 1
ATOM 3435 O O . ALA B 1 153 ? -7.992 1.756 -2.78 1 98.82 153 ALA B O 1
ATOM 3436 N N . LEU B 1 154 ? -6.518 2.452 -1.319 1 98.85 154 LEU B N 1
ATOM 3437 C CA . LEU B 1 154 ? -7.344 3.49 -0.713 1 98.85 154 LEU B CA 1
ATOM 3438 C C . LEU B 1 154 ? -7.623 4.612 -1.708 1 98.85 154 LEU B C 1
ATOM 3440 O O . LEU B 1 154 ? -8.774 5.018 -1.886 1 98.85 154 LEU B O 1
ATOM 3444 N N . VAL B 1 155 ? -6.638 5.084 -2.409 1 98.89 155 VAL B N 1
ATOM 3445 C CA . VAL B 1 155 ? -6.683 6.352 -3.13 1 98.89 155 VAL B CA 1
ATOM 3446 C C . VAL B 1 155 ? -7.704 6.268 -4.262 1 98.89 155 VAL B C 1
ATOM 3448 O O . VAL B 1 155 ? -8.598 7.111 -4.363 1 98.89 155 VAL B O 1
ATOM 3451 N N . PRO B 1 156 ? -7.601 5.246 -5.118 1 98.81 156 PRO B N 1
ATOM 3452 C CA . PRO B 1 156 ? -8.583 5.244 -6.204 1 98.81 156 PRO B CA 1
ATOM 3453 C C . PRO B 1 156 ? -10.018 5.107 -5.702 1 98.81 156 PRO B C 1
ATOM 3455 O O . PRO B 1 156 ? -10.941 5.67 -6.298 1 98.81 156 PRO B O 1
ATOM 3458 N N . GLN B 1 157 ? -10.261 4.396 -4.639 1 98.83 157 GLN B N 1
ATOM 3459 C CA . GLN B 1 157 ? -11.605 4.231 -4.096 1 98.83 157 GLN B CA 1
ATOM 3460 C C . GLN B 1 157 ? -12.126 5.54 -3.509 1 98.83 157 GLN B C 1
ATOM 3462 O O . GLN B 1 157 ? -13.308 5.861 -3.645 1 98.83 157 GLN B O 1
ATOM 3467 N N . VAL B 1 158 ? -11.24 6.305 -2.874 1 98.91 158 VAL B N 1
ATOM 3468 C CA . VAL B 1 158 ? -11.625 7.607 -2.338 1 98.91 158 VAL B CA 1
ATOM 3469 C C . VAL B 1 158 ? -11.899 8.578 -3.484 1 98.91 158 VAL B C 1
ATOM 3471 O O . VAL B 1 158 ? -12.883 9.321 -3.455 1 98.91 158 VAL B O 1
ATOM 3474 N N . VAL B 1 159 ? -11.037 8.613 -4.509 1 98.79 159 VAL B N 1
ATOM 3475 C CA . VAL B 1 159 ? -11.202 9.483 -5.669 1 98.79 159 VAL B CA 1
ATOM 3476 C C . VAL B 1 159 ? -12.573 9.25 -6.298 1 98.79 159 VAL B C 1
ATOM 3478 O O . VAL B 1 159 ? -13.245 10.2 -6.707 1 98.79 159 VAL B O 1
ATOM 3481 N N . ASP B 1 160 ? -13.011 8 -6.386 1 98.61 160 ASP B N 1
ATOM 3482 C CA . ASP B 1 160 ? -14.298 7.653 -6.982 1 98.61 160 ASP B CA 1
ATOM 3483 C C . ASP B 1 160 ? -15.454 8.107 -6.094 1 98.61 160 ASP B C 1
ATOM 3485 O O . ASP B 1 160 ? -16.583 8.259 -6.565 1 98.61 160 ASP B O 1
ATOM 3489 N N . ALA B 1 161 ? -15.192 8.315 -4.82 1 98.73 161 ALA B N 1
ATOM 3490 C CA . ALA B 1 161 ? -16.276 8.415 -3.846 1 98.73 161 ALA B CA 1
ATOM 3491 C C . ALA B 1 161 ? -16.602 9.873 -3.536 1 98.73 161 ALA B C 1
ATOM 3493 O O . ALA B 1 161 ? -17.652 10.172 -2.961 1 98.73 161 ALA B O 1
ATOM 3494 N N . VAL B 1 162 ? -15.694 10.801 -3.867 1 98.79 162 VAL B N 1
ATOM 3495 C CA . VAL B 1 162 ? -15.909 12.199 -3.508 1 98.79 162 VAL B CA 1
ATOM 3496 C C . VAL B 1 162 ? -15.694 13.086 -4.732 1 98.79 162 VAL B C 1
ATOM 3498 O O . VAL B 1 162 ? -15.098 12.655 -5.722 1 98.79 162 VAL B O 1
ATOM 3501 N N . SER B 1 163 ? -16.118 14.299 -4.648 1 98.62 163 SER B N 1
ATOM 3502 C CA . SER B 1 163 ? -16.006 15.245 -5.753 1 98.62 163 SER B CA 1
ATOM 3503 C C . SER B 1 163 ? -14.938 16.297 -5.474 1 98.62 163 SER B C 1
ATOM 3505 O O . SER B 1 163 ? -14.535 17.036 -6.375 1 98.62 163 SER B O 1
ATOM 3507 N N . ILE B 1 164 ? -14.491 16.402 -4.248 1 98.6 164 ILE B N 1
ATOM 3508 C CA . ILE B 1 164 ? -13.448 17.353 -3.879 1 98.6 164 ILE B CA 1
ATOM 3509 C C . ILE B 1 164 ? -12.076 16.759 -4.186 1 98.6 164 ILE B C 1
ATOM 3511 O O . ILE B 1 164 ? -11.942 15.545 -4.358 1 98.6 164 ILE B O 1
ATOM 3515 N N . PRO B 1 165 ? -11.049 17.597 -4.256 1 98.72 165 PRO B N 1
ATOM 3516 C CA . PRO B 1 165 ? -9.701 17.104 -4.548 1 98.72 165 PRO B CA 1
ATOM 3517 C C . PRO B 1 165 ? -9.203 16.099 -3.511 1 98.72 165 PRO B C 1
ATOM 3519 O O . PRO B 1 165 ? -9.464 16.259 -2.316 1 98.72 165 PRO B O 1
ATOM 3522 N N . VAL B 1 166 ? -8.521 15.105 -4.016 1 98.88 166 VAL B N 1
ATOM 3523 C CA . VAL B 1 166 ? -7.897 14.101 -3.161 1 98.88 166 VAL B CA 1
ATOM 3524 C C . VAL B 1 166 ? -6.377 14.232 -3.234 1 98.88 166 VAL B C 1
ATOM 3526 O O . VAL B 1 166 ? -5.812 14.381 -4.32 1 98.88 166 VAL B O 1
ATOM 3529 N N . ILE B 1 167 ? -5.736 14.265 -2.111 1 98.9 167 ILE B N 1
ATOM 3530 C CA . ILE B 1 167 ? -4.288 14.257 -1.933 1 98.9 167 ILE B CA 1
ATOM 3531 C C . ILE B 1 167 ? -3.846 12.908 -1.371 1 98.9 167 ILE B C 1
ATOM 3533 O O . ILE B 1 167 ? -4.442 12.399 -0.419 1 98.9 167 ILE B O 1
ATOM 3537 N N . ALA B 1 168 ? -2.883 12.29 -1.97 1 98.91 168 ALA B N 1
ATOM 3538 C CA . ALA B 1 168 ? -2.412 10.99 -1.498 1 98.91 168 ALA B CA 1
ATOM 3539 C C . ALA B 1 168 ? -1.276 11.151 -0.491 1 98.91 168 ALA B C 1
ATOM 3541 O O . ALA B 1 168 ? -0.404 12.006 -0.661 1 98.91 168 ALA B O 1
ATOM 3542 N N . ALA B 1 169 ? -1.291 10.335 0.478 1 98.82 169 ALA B N 1
ATOM 3543 C CA . ALA B 1 169 ? -0.214 10.269 1.462 1 98.82 169 ALA B CA 1
ATOM 3544 C C . ALA B 1 169 ? 0.11 8.823 1.825 1 98.82 169 ALA B C 1
ATOM 3546 O O . ALA B 1 169 ? -0.783 7.973 1.871 1 98.82 169 ALA B O 1
ATOM 3547 N N . GLY B 1 170 ? 1.403 8.569 2.132 1 98.57 170 GLY B N 1
ATOM 3548 C CA . GLY B 1 170 ? 1.871 7.237 2.482 1 98.57 170 GLY B CA 1
ATOM 3549 C C . GLY B 1 170 ? 2.575 6.532 1.338 1 98.57 170 GLY B C 1
ATOM 3550 O O . GLY B 1 170 ? 1.957 6.228 0.315 1 98.57 170 GLY B O 1
ATOM 3551 N N . GLY B 1 171 ? 3.846 6.232 1.543 1 98.49 171 GLY B N 1
ATOM 3552 C CA . GLY B 1 171 ? 4.562 5.425 0.569 1 98.49 171 GLY B CA 1
ATOM 3553 C C . GLY B 1 171 ? 5.156 6.242 -0.563 1 98.49 171 GLY B C 1
ATOM 3554 O O . GLY B 1 171 ? 5.576 5.689 -1.581 1 98.49 171 GLY B O 1
ATOM 3555 N N . ILE B 1 172 ? 5.18 7.546 -0.426 1 98.78 172 ILE B N 1
ATOM 3556 C CA . ILE B 1 172 ? 5.686 8.425 -1.474 1 98.78 172 ILE B CA 1
ATOM 3557 C C . ILE B 1 172 ? 7.024 9.024 -1.044 1 98.78 172 ILE B C 1
ATOM 3559 O O . ILE B 1 172 ? 7.075 9.854 -0.133 1 98.78 172 ILE B O 1
ATOM 3563 N N . GLY B 1 173 ? 8.115 8.59 -1.723 1 97.63 173 GLY B N 1
ATOM 3564 C CA . GLY B 1 173 ? 9.429 9.011 -1.262 1 97.63 173 GLY B CA 1
ATOM 3565 C C . GLY B 1 173 ? 10.301 9.566 -2.372 1 97.63 173 GLY B C 1
ATOM 3566 O O . GLY B 1 173 ? 11.359 10.142 -2.108 1 97.63 173 GLY B O 1
ATOM 3567 N N . ASP B 1 174 ? 9.891 9.356 -3.644 1 98.45 174 ASP B N 1
ATOM 3568 C CA . ASP B 1 174 ? 10.622 9.861 -4.802 1 98.45 174 ASP B CA 1
ATOM 3569 C C . ASP B 1 174 ? 9.674 10.168 -5.959 1 98.45 174 ASP B C 1
ATOM 3571 O O . ASP B 1 174 ? 8.454 10.17 -5.785 1 98.45 174 ASP B O 1
ATOM 3575 N N . GLY B 1 175 ? 10.259 10.524 -7.084 1 98.49 175 GLY B N 1
ATOM 3576 C CA . GLY B 1 175 ? 9.461 10.933 -8.228 1 98.49 175 GLY B CA 1
ATOM 3577 C C . GLY B 1 175 ? 8.578 9.824 -8.768 1 98.49 175 GLY B C 1
ATOM 3578 O O . GLY B 1 175 ? 7.5 10.087 -9.305 1 98.49 175 GLY B O 1
ATOM 3579 N N . ARG B 1 176 ? 9.011 8.572 -8.712 1 98.41 176 ARG B N 1
ATOM 3580 C CA . ARG B 1 176 ? 8.196 7.44 -9.14 1 98.41 176 ARG B CA 1
ATOM 3581 C C . ARG B 1 176 ? 6.906 7.357 -8.33 1 98.41 176 ARG B C 1
ATOM 3583 O O . ARG B 1 176 ? 5.831 7.126 -8.888 1 98.41 176 ARG B O 1
ATOM 3590 N N . GLY B 1 177 ? 7.086 7.55 -6.97 1 98.71 177 GLY B N 1
ATOM 3591 C CA . GLY B 1 177 ? 5.903 7.565 -6.124 1 98.71 177 GLY B CA 1
ATOM 3592 C C . GLY B 1 177 ? 4.93 8.674 -6.477 1 98.71 177 GLY B C 1
ATOM 3593 O O . GLY B 1 177 ? 3.716 8.461 -6.493 1 98.71 177 GLY B O 1
ATOM 3594 N N . VAL B 1 178 ? 5.475 9.857 -6.722 1 98.68 178 VAL B N 1
ATOM 3595 C CA . VAL B 1 178 ? 4.638 10.984 -7.12 1 98.68 178 VAL B CA 1
ATOM 3596 C C . VAL B 1 178 ? 3.881 10.64 -8.401 1 98.68 178 VAL B C 1
ATOM 3598 O O . VAL B 1 178 ? 2.657 10.774 -8.462 1 98.68 178 VAL B O 1
ATOM 3601 N N . ALA B 1 179 ? 4.594 10.164 -9.39 1 98.17 179 ALA B N 1
ATOM 3602 C CA . ALA B 1 179 ? 3.965 9.803 -10.657 1 98.17 179 ALA B CA 1
ATOM 3603 C C . ALA B 1 179 ? 2.895 8.735 -10.454 1 98.17 179 ALA B C 1
ATOM 3605 O O . ALA B 1 179 ? 1.806 8.82 -11.028 1 98.17 179 ALA B O 1
ATOM 3606 N N . ALA B 1 180 ? 3.181 7.792 -9.671 1 98.59 180 ALA B N 1
ATOM 3607 C CA . ALA B 1 180 ? 2.275 6.669 -9.443 1 98.59 180 ALA B CA 1
ATOM 3608 C C . ALA B 1 180 ? 0.936 7.148 -8.89 1 98.59 180 ALA B C 1
ATOM 3610 O O . ALA B 1 180 ? -0.123 6.788 -9.411 1 98.59 180 ALA B O 1
ATOM 3611 N N . VAL B 1 181 ? 0.981 7.979 -7.869 1 98.57 181 VAL B N 1
ATOM 3612 C CA . VAL B 1 181 ? -0.281 8.326 -7.224 1 98.57 181 VAL B CA 1
ATOM 3613 C C . VAL B 1 181 ? -1.075 9.275 -8.118 1 98.57 181 VAL B C 1
ATOM 3615 O O . VAL B 1 181 ? -2.308 9.281 -8.088 1 98.57 181 VAL B O 1
ATOM 3618 N N . PHE B 1 182 ? -0.458 10.046 -8.902 1 98 182 PHE B N 1
ATOM 3619 C CA . PHE B 1 182 ? -1.205 10.868 -9.845 1 98 182 PHE B CA 1
ATOM 3620 C C . PHE B 1 182 ? -1.955 9.998 -10.847 1 98 182 PHE B C 1
ATOM 3622 O O . PHE B 1 182 ? -3.05 10.353 -11.287 1 98 182 PHE B O 1
ATOM 3629 N N . MET B 1 183 ? -1.423 8.821 -11.186 1 97.73 183 MET B N 1
ATOM 3630 C CA . MET B 1 183 ? -2.154 7.89 -12.041 1 97.73 183 MET B CA 1
ATOM 3631 C C . MET B 1 183 ? -3.417 7.391 -11.347 1 97.73 183 MET B C 1
ATOM 3633 O O . MET B 1 183 ? -4.373 6.98 -12.007 1 97.73 183 MET B O 1
ATOM 3637 N N . LEU B 1 184 ? -3.379 7.432 -10.056 1 98.19 184 LEU B N 1
ATOM 3638 C CA . LEU B 1 184 ? -4.522 6.938 -9.295 1 98.19 184 LEU B CA 1
ATOM 3639 C C . LEU B 1 184 ? -5.629 7.986 -9.237 1 98.19 184 LEU B C 1
ATOM 3641 O O . LEU B 1 184 ? -6.716 7.718 -8.72 1 98.19 184 LEU B O 1
ATOM 3645 N N . GLY B 1 185 ? -5.363 9.236 -9.629 1 96.86 185 GLY B N 1
ATOM 3646 C CA . GLY B 1 185 ? -6.423 10.214 -9.813 1 96.86 185 GLY B CA 1
ATOM 3647 C C . GLY B 1 185 ? -6.34 11.375 -8.84 1 96.86 185 GLY B C 1
ATOM 3648 O O . GLY B 1 185 ? -7.269 12.18 -8.744 1 96.86 185 GLY B O 1
ATOM 3649 N N . VAL B 1 186 ? -5.217 11.513 -8.173 1 98.01 186 VAL B N 1
ATOM 3650 C CA . VAL B 1 186 ? -5.135 12.54 -7.14 1 98.01 186 VAL B CA 1
ATOM 3651 C C . VAL B 1 186 ? -4.745 13.876 -7.77 1 98.01 186 VAL B C 1
ATOM 3653 O O . VAL B 1 186 ? -4.373 13.93 -8.944 1 98.01 186 VAL B O 1
ATOM 3656 N N . GLN B 1 187 ? -4.82 14.941 -6.878 1 97.81 187 GLN B N 1
ATOM 3657 C CA . GLN B 1 187 ? -4.449 16.28 -7.323 1 97.81 187 GLN B CA 1
ATOM 3658 C C . GLN B 1 187 ? -3.224 16.791 -6.57 1 97.81 187 GLN B C 1
ATOM 3660 O O . GLN B 1 187 ? -2.828 17.947 -6.73 1 97.81 187 GLN B O 1
ATOM 3665 N N . GLY B 1 188 ? -2.635 15.997 -5.723 1 98.38 188 GLY B N 1
ATOM 3666 C CA . GLY B 1 188 ? -1.431 16.326 -4.978 1 98.38 188 GLY B CA 1
ATOM 3667 C C . GLY B 1 188 ? -0.956 15.197 -4.083 1 98.38 188 GLY B C 1
ATOM 3668 O O . GLY B 1 188 ? -1.566 14.126 -4.049 1 98.38 188 GLY B O 1
ATOM 3669 N N . VAL B 1 189 ? 0.122 15.497 -3.397 1 98.85 189 VAL B N 1
ATOM 3670 C CA . VAL B 1 189 ? 0.695 14.489 -2.511 1 98.85 189 VAL B CA 1
ATOM 3671 C C . VAL B 1 189 ? 1.06 15.125 -1.172 1 98.85 189 VAL B C 1
ATOM 3673 O O . VAL B 1 189 ? 1.369 16.317 -1.108 1 98.85 189 VAL B O 1
ATOM 3676 N N . GLN B 1 190 ? 0.926 14.371 -0.127 1 98.91 190 GLN B N 1
ATOM 3677 C CA . GLN B 1 190 ? 1.505 14.701 1.171 1 98.91 190 GLN B CA 1
ATOM 3678 C C . GLN B 1 190 ? 2.653 13.756 1.517 1 98.91 190 GLN B C 1
ATOM 3680 O O . GLN B 1 190 ? 2.498 12.535 1.458 1 98.91 190 GLN B O 1
ATOM 3685 N N . VAL B 1 191 ? 3.78 14.34 1.883 1 98.88 191 VAL B N 1
ATOM 3686 C CA . VAL B 1 191 ? 5 13.587 2.158 1 98.88 191 VAL B CA 1
ATOM 3687 C C . VAL B 1 191 ? 5.511 13.924 3.557 1 98.88 191 VAL B C 1
ATOM 3689 O O . VAL B 1 191 ? 5.537 15.093 3.951 1 98.88 191 VAL B O 1
ATOM 3692 N N . GLY B 1 192 ? 5.866 12.922 4.287 1 98.63 192 GLY B N 1
ATOM 3693 C CA . GLY B 1 192 ? 6.362 13.113 5.64 1 98.63 192 GLY B CA 1
ATOM 3694 C C . GLY B 1 192 ? 7.794 12.646 5.823 1 98.63 192 GLY B C 1
ATOM 3695 O O . GLY B 1 192 ? 8.719 13.46 5.854 1 98.63 192 GLY B O 1
ATOM 3696 N N . THR B 1 193 ? 8.086 11.393 5.648 1 98.8 193 THR B N 1
ATOM 3697 C CA . THR B 1 193 ? 9.35 10.74 5.972 1 98.8 193 THR B CA 1
ATOM 3698 C C . THR B 1 193 ? 10.498 11.362 5.183 1 98.8 193 THR B C 1
ATOM 3700 O O . THR B 1 193 ? 11.596 11.544 5.713 1 98.8 193 THR B O 1
ATOM 3703 N N . ARG B 1 194 ? 10.303 11.682 3.966 1 98.66 194 ARG B N 1
ATOM 3704 C CA . ARG B 1 194 ? 11.344 12.258 3.121 1 98.66 194 ARG B CA 1
ATOM 3705 C C . ARG B 1 194 ? 11.851 13.575 3.698 1 98.66 194 ARG B C 1
ATOM 3707 O O . ARG B 1 194 ? 13.033 13.901 3.568 1 98.66 194 ARG B O 1
ATOM 3714 N N . PHE B 1 195 ? 10.989 14.323 4.342 1 98.83 195 PHE B N 1
ATOM 3715 C CA . PHE B 1 195 ? 11.344 15.649 4.835 1 98.83 195 PHE B CA 1
ATOM 3716 C C . PHE B 1 195 ? 12.042 15.554 6.187 1 98.83 195 PHE B C 1
ATOM 3718 O O . PHE B 1 195 ? 12.58 16.545 6.685 1 98.83 195 PHE B O 1
ATOM 3725 N N . LEU B 1 196 ? 12.087 14.374 6.813 1 98.75 196 LEU B N 1
ATOM 3726 C CA . LEU B 1 196 ? 12.781 14.202 8.085 1 98.75 196 LEU B CA 1
ATOM 3727 C C . LEU B 1 196 ? 14.278 14.442 7.924 1 98.75 196 LEU B C 1
ATOM 3729 O O . LEU B 1 196 ? 14.956 14.828 8.879 1 98.75 196 LEU B O 1
ATOM 3733 N N . VAL B 1 197 ? 14.72 14.253 6.695 1 98.42 197 VAL B N 1
ATOM 3734 C CA . VAL B 1 197 ? 16.161 14.376 6.501 1 98.42 197 VAL B CA 1
ATOM 3735 C C . VAL B 1 197 ? 16.477 15.696 5.802 1 98.42 197 VAL B C 1
ATOM 3737 O O . VAL B 1 197 ? 17.603 15.91 5.346 1 98.42 197 VAL B O 1
ATOM 3740 N N . ALA B 1 198 ? 15.454 16.521 5.578 1 98.83 198 ALA B N 1
ATOM 3741 C CA . ALA B 1 198 ? 15.697 17.841 5.003 1 98.83 198 ALA B CA 1
ATOM 3742 C C . ALA B 1 198 ? 16.649 18.653 5.877 1 98.83 198 ALA B C 1
ATOM 3744 O O . ALA B 1 198 ? 16.581 18.588 7.106 1 98.83 198 ALA B O 1
ATOM 3745 N N . ASN B 1 199 ? 17.465 19.495 5.256 1 98.72 199 ASN B N 1
ATOM 3746 C CA . ASN B 1 199 ? 18.411 20.337 5.98 1 98.72 199 ASN B CA 1
ATOM 3747 C C . ASN B 1 199 ? 17.7 21.263 6.963 1 98.72 199 ASN B C 1
ATOM 3749 O O . ASN B 1 199 ? 18.237 21.576 8.027 1 98.72 199 ASN B O 1
ATOM 3753 N N . GLU B 1 200 ? 16.483 21.654 6.679 1 98.75 200 GLU B N 1
ATOM 3754 C CA . GLU B 1 200 ? 15.74 22.647 7.45 1 98.75 200 GLU B CA 1
ATOM 3755 C C . GLU B 1 200 ? 14.943 21.99 8.573 1 98.75 200 GLU B C 1
ATOM 3757 O O . GLU B 1 200 ? 14.321 22.679 9.385 1 98.75 200 GLU B O 1
ATOM 3762 N N . CYS B 1 201 ? 14.894 20.605 8.53 1 98.6 201 CYS B N 1
ATOM 3763 C CA . CYS B 1 201 ? 14.262 19.881 9.628 1 98.6 201 CYS B CA 1
ATOM 3764 C C . CYS B 1 201 ? 15.159 19.867 10.86 1 98.6 201 CYS B C 1
ATOM 3766 O O . CYS B 1 201 ? 16.335 19.511 10.772 1 98.6 201 CYS B O 1
ATOM 3768 N N . THR B 1 202 ? 14.658 20.136 12.019 1 97.75 202 THR B N 1
ATOM 3769 C CA . THR B 1 202 ? 15.489 20.434 13.18 1 97.75 202 THR B CA 1
ATOM 3770 C C . THR B 1 202 ? 15.54 19.24 14.129 1 97.75 202 THR B C 1
ATOM 3772 O O . THR B 1 202 ? 15.948 19.375 15.285 1 97.75 202 THR B O 1
ATOM 3775 N N . ILE B 1 203 ? 15.122 18.116 13.735 1 98.32 203 ILE B N 1
ATOM 3776 C CA . ILE B 1 203 ? 15.163 16.945 14.605 1 98.32 203 ILE B CA 1
ATOM 3777 C C . ILE B 1 203 ? 16.614 16.58 14.91 1 98.32 203 ILE B C 1
ATOM 3779 O O . ILE B 1 203 ? 17.531 17.018 14.212 1 98.32 203 ILE B O 1
ATOM 3783 N N . HIS B 1 204 ? 16.838 15.881 15.939 1 98.65 204 HIS B N 1
ATOM 3784 C CA . HIS B 1 204 ? 18.177 15.464 16.338 1 98.65 204 HIS B CA 1
ATOM 3785 C C . HIS B 1 204 ? 18.872 14.698 15.218 1 98.65 204 HIS B C 1
ATOM 3787 O O . HIS B 1 204 ? 18.237 13.916 14.507 1 98.65 204 HIS B O 1
ATOM 3793 N N . GLU B 1 205 ? 20.161 14.815 15.116 1 98.42 205 GLU B N 1
ATOM 3794 C CA . GLU B 1 205 ? 20.96 14.194 14.063 1 98.42 205 GLU B CA 1
ATOM 3795 C C . GLU B 1 205 ? 20.862 12.672 14.12 1 98.42 205 GLU B C 1
ATOM 3797 O O . GLU B 1 205 ? 20.898 12.004 13.085 1 98.42 205 GLU B O 1
ATOM 3802 N N . ASN B 1 206 ? 20.739 12.135 15.308 1 98.75 206 ASN B N 1
ATOM 3803 C CA . ASN B 1 206 ? 20.607 10.69 15.458 1 98.75 206 ASN B CA 1
ATOM 3804 C C . ASN B 1 206 ? 19.351 10.167 14.766 1 98.75 206 ASN B C 1
ATOM 3806 O O . ASN B 1 206 ? 19.359 9.073 14.199 1 98.75 206 ASN B O 1
ATOM 3810 N N . TYR B 1 207 ? 18.297 10.936 14.895 1 98.74 207 TYR B N 1
ATOM 3811 C CA . TYR B 1 207 ? 17.048 10.609 14.216 1 98.74 207 TYR B CA 1
ATOM 3812 C C . TYR B 1 207 ? 17.243 10.57 12.705 1 98.74 207 TYR B C 1
ATOM 3814 O O . TYR B 1 207 ? 16.843 9.607 12.046 1 98.74 207 TYR B O 1
ATOM 3822 N N . LYS B 1 208 ? 17.891 11.552 12.173 1 98.58 208 LYS B N 1
ATOM 3823 C CA . LYS B 1 208 ? 18.168 11.618 10.741 1 98.58 208 LYS B CA 1
ATOM 3824 C C . LYS B 1 208 ? 19.01 10.429 10.289 1 98.58 208 LYS B C 1
ATOM 3826 O O . LYS B 1 208 ? 18.708 9.798 9.273 1 98.58 208 LYS B O 1
ATOM 3831 N N . LYS B 1 209 ? 19.99 10.153 11.029 1 98.57 209 LYS B N 1
ATOM 3832 C CA . LYS B 1 209 ? 20.891 9.057 10.684 1 98.57 209 LYS B CA 1
ATOM 3833 C C . LYS B 1 209 ? 20.154 7.72 10.677 1 98.57 209 LYS B C 1
ATOM 3835 O O . LYS B 1 209 ? 20.438 6.852 9.849 1 98.57 209 LYS B O 1
ATOM 3840 N N . LYS B 1 210 ? 19.258 7.582 11.613 1 98.7 210 LYS B N 1
ATOM 3841 C CA . LYS B 1 210 ? 18.475 6.351 11.669 1 98.7 210 LYS B CA 1
ATOM 3842 C C . LYS B 1 210 ? 17.623 6.183 10.415 1 98.7 210 LYS B C 1
ATOM 3844 O O . LYS B 1 210 ? 17.494 5.076 9.888 1 98.7 210 LYS B O 1
ATOM 3849 N N . ILE B 1 211 ? 17.072 7.233 9.94 1 98.71 211 ILE B N 1
ATOM 3850 C CA . ILE B 1 211 ? 16.292 7.205 8.707 1 98.71 211 ILE B CA 1
ATOM 3851 C C . ILE B 1 211 ? 17.195 6.831 7.534 1 98.71 211 ILE B C 1
ATOM 3853 O O . ILE B 1 211 ? 16.859 5.947 6.742 1 98.71 211 ILE B O 1
ATOM 3857 N N . LEU B 1 212 ? 18.352 7.482 7.44 1 98.58 212 LEU B N 1
ATOM 3858 C CA . LEU B 1 212 ? 19.263 7.323 6.312 1 98.58 212 LEU B CA 1
ATOM 3859 C C . LEU B 1 212 ? 19.832 5.909 6.268 1 98.58 212 LEU B C 1
ATOM 3861 O O . LEU B 1 212 ? 20.244 5.434 5.207 1 98.58 212 LEU B O 1
ATOM 3865 N N . GLY B 1 213 ? 19.817 5.233 7.43 1 98.34 213 GLY B N 1
ATOM 3866 C CA . GLY B 1 213 ? 20.351 3.883 7.512 1 98.34 213 GLY B CA 1
ATOM 3867 C C . GLY B 1 213 ? 19.28 2.812 7.437 1 98.34 213 GLY B C 1
ATOM 3868 O O . GLY B 1 213 ? 19.584 1.618 7.493 1 98.34 213 GLY B O 1
ATOM 3869 N N . ALA B 1 214 ? 18.076 3.161 7.263 1 98.58 214 ALA B N 1
ATOM 3870 C CA . ALA B 1 214 ? 16.947 2.237 7.328 1 98.58 214 ALA B CA 1
ATOM 3871 C C . ALA B 1 214 ? 16.885 1.358 6.082 1 98.58 214 ALA B C 1
ATOM 3873 O O . ALA B 1 214 ? 17.261 1.791 4.99 1 98.58 214 ALA B O 1
ATOM 3874 N N . LYS B 1 215 ? 16.363 0.165 6.266 1 98.18 215 LYS B N 1
ATOM 3875 C CA . LYS B 1 215 ? 16.049 -0.765 5.185 1 98.18 215 LYS B CA 1
ATOM 3876 C C . LYS B 1 215 ? 14.54 -0.89 4.989 1 98.18 215 LYS B C 1
ATOM 3878 O O . LYS B 1 215 ? 13.76 -0.322 5.756 1 98.18 215 LYS B O 1
ATOM 3883 N N . ASP B 1 216 ? 14.157 -1.676 4.025 1 97.84 216 ASP B N 1
ATOM 3884 C CA . ASP B 1 216 ? 12.754 -1.76 3.63 1 97.84 216 ASP B CA 1
ATOM 3885 C C . ASP B 1 216 ? 11.903 -2.356 4.749 1 97.84 216 ASP B C 1
ATOM 3887 O O . ASP B 1 216 ? 10.735 -1.997 4.906 1 97.84 216 ASP B O 1
ATOM 3891 N N . ILE B 1 217 ? 12.474 -3.155 5.575 1 97.78 217 ILE B N 1
ATOM 3892 C CA . ILE B 1 217 ? 11.687 -3.905 6.548 1 97.78 217 ILE B CA 1
ATOM 3893 C C . ILE B 1 217 ? 11.858 -3.289 7.935 1 97.78 217 ILE B C 1
ATOM 3895 O O . ILE B 1 217 ? 11.48 -3.895 8.941 1 97.78 217 ILE B O 1
ATOM 3899 N N . ASP B 1 218 ? 12.431 -2.146 8.031 1 98.36 218 ASP B N 1
ATOM 3900 C CA . ASP B 1 218 ? 12.836 -1.611 9.327 1 98.36 218 ASP B CA 1
ATOM 3901 C C . ASP B 1 218 ? 11.676 -0.891 10.01 1 98.36 218 ASP B C 1
ATOM 3903 O O . ASP B 1 218 ? 11.784 -0.49 11.171 1 98.36 218 ASP B O 1
ATOM 3907 N N . SER B 1 219 ? 10.592 -0.652 9.369 1 98.01 219 SER B N 1
ATOM 3908 C CA . SER B 1 219 ? 9.426 -0.04 9.997 1 98.01 219 SER B CA 1
ATOM 3909 C C . SER B 1 219 ? 8.454 -1.099 10.507 1 98.01 219 SER B C 1
ATOM 3911 O O . SER B 1 219 ? 8.206 -2.099 9.83 1 98.01 219 SER B O 1
ATOM 3913 N N . VAL B 1 220 ? 7.901 -0.847 11.654 1 97.95 220 VAL B N 1
ATOM 3914 C CA . VAL B 1 220 ? 6.956 -1.781 12.258 1 97.95 220 VAL B CA 1
ATOM 3915 C C . VAL B 1 220 ? 5.792 -1.01 12.877 1 97.95 220 VAL B C 1
ATOM 3917 O O . VAL B 1 220 ? 5.873 0.207 13.061 1 97.95 220 VAL B O 1
ATOM 3920 N N . VAL B 1 221 ? 4.747 -1.712 13.153 1 97.86 221 VAL B N 1
ATOM 3921 C CA . VAL B 1 221 ? 3.564 -1.115 13.763 1 97.86 221 VAL B CA 1
ATOM 3922 C C . VAL B 1 221 ? 3.453 -1.559 15.22 1 97.86 221 VAL B C 1
ATOM 3924 O O . VAL B 1 221 ? 3.619 -2.741 15.53 1 97.86 221 VAL B O 1
ATOM 3927 N N . THR B 1 222 ? 3.278 -0.684 16.118 1 97.48 222 THR B N 1
ATOM 3928 C CA . THR B 1 222 ? 3.073 -0.934 17.54 1 97.48 222 THR B CA 1
ATOM 3929 C C . THR B 1 222 ? 1.736 -0.361 18.002 1 97.48 222 THR B C 1
ATOM 3931 O O . THR B 1 222 ? 1.106 0.417 17.283 1 97.48 222 THR B O 1
ATOM 3934 N N . GLY B 1 223 ? 1.253 -0.793 19.089 1 95.85 223 GLY B N 1
ATOM 3935 C CA . GLY B 1 223 ? 0.08 -0.22 19.728 1 95.85 223 GLY B CA 1
ATOM 3936 C C . GLY B 1 223 ? -1.223 -0.651 19.081 1 95.85 223 GLY B C 1
ATOM 3937 O O . GLY B 1 223 ? -2.24 0.035 19.203 1 95.85 223 GLY B O 1
ATOM 3938 N N . ARG B 1 224 ? -1.271 -1.733 18.372 1 92.74 224 ARG B N 1
ATOM 3939 C CA . ARG B 1 224 ? -2.466 -2.2 17.677 1 92.74 224 ARG B CA 1
ATOM 3940 C C . ARG B 1 224 ? -3.615 -2.424 18.654 1 92.74 224 ARG B C 1
ATOM 3942 O O . ARG B 1 224 ? -4.751 -2.025 18.386 1 92.74 224 ARG B O 1
ATOM 3949 N N . PRO B 1 225 ? -3.38 -2.999 19.827 1 90.64 225 PRO B N 1
ATOM 3950 C CA . PRO B 1 225 ? -4.478 -3.27 20.758 1 90.64 225 PRO B CA 1
ATOM 3951 C 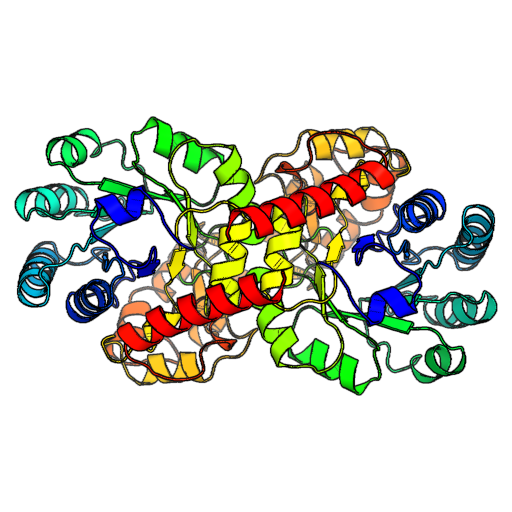C . PRO B 1 225 ? -5.122 -1.995 21.297 1 90.64 225 PRO B C 1
ATOM 3953 O O . PRO B 1 225 ? -6.228 -2.041 21.843 1 90.64 225 PRO B O 1
ATOM 3956 N N . THR B 1 226 ? -4.406 -0.87 21.218 1 91.68 226 THR B N 1
ATOM 3957 C CA . THR B 1 226 ? -4.921 0.385 21.757 1 91.68 226 THR B CA 1
ATOM 3958 C C . THR B 1 226 ? -5.982 0.975 20.833 1 91.68 226 THR B C 1
ATOM 3960 O O . THR B 1 226 ? -6.685 1.916 21.208 1 91.68 226 THR B O 1
ATOM 3963 N N . GLY B 1 227 ? -6.039 0.454 19.632 1 90.12 227 GLY B N 1
ATOM 3964 C CA . GLY B 1 227 ? -6.922 1.046 18.639 1 90.12 227 GLY B CA 1
ATOM 3965 C C . GLY B 1 227 ? -6.282 2.194 17.882 1 90.12 227 GLY B C 1
ATOM 3966 O O . GLY B 1 227 ? -6.871 2.728 16.939 1 90.12 227 GLY B O 1
ATOM 3967 N N . HIS B 1 228 ? -5.119 2.549 18.273 1 92.13 228 HIS B N 1
ATOM 3968 C CA . HIS B 1 228 ? -4.379 3.618 17.611 1 92.13 228 HIS B CA 1
ATOM 3969 C C . HIS B 1 228 ? -2.977 3.16 17.226 1 92.13 228 HIS B C 1
ATOM 3971 O O . HIS B 1 228 ? -1.986 3.67 17.753 1 92.13 228 HIS B O 1
ATOM 3977 N N . PRO B 1 229 ? -2.882 2.298 16.302 1 96.32 229 PRO B N 1
ATOM 3978 C CA . PRO B 1 229 ? -1.574 1.774 15.903 1 96.32 229 PRO B CA 1
ATOM 3979 C C . PRO B 1 229 ? -0.651 2.854 15.343 1 96.32 229 PRO B C 1
ATOM 3981 O O . PRO B 1 229 ? -1.117 3.799 14.703 1 96.32 229 PRO B O 1
ATOM 3984 N N . VAL B 1 230 ? 0.63 2.682 15.617 1 97.97 230 VAL B N 1
ATOM 3985 C CA . VAL B 1 230 ? 1.642 3.66 15.233 1 97.97 230 VAL B CA 1
ATOM 3986 C C . VAL B 1 230 ? 2.778 2.962 14.489 1 97.97 230 VAL B C 1
ATOM 3988 O O . VAL B 1 230 ? 3.271 1.921 14.931 1 97.97 230 VAL B O 1
ATOM 3991 N N . ARG B 1 231 ? 3.171 3.502 13.44 1 98.66 231 ARG B N 1
ATOM 3992 C CA . ARG B 1 231 ? 4.313 2.962 12.709 1 98.66 231 ARG B CA 1
ATOM 3993 C C . ARG B 1 231 ? 5.59 3.723 13.051 1 98.66 231 ARG B C 1
ATOM 3995 O O . ARG B 1 231 ? 5.627 4.952 12.971 1 98.66 231 ARG B O 1
ATOM 4002 N N . VAL B 1 232 ? 6.621 2.949 13.339 1 98.8 232 VAL B N 1
ATOM 4003 C CA . VAL B 1 232 ? 7.909 3.48 13.773 1 98.8 232 VAL B CA 1
ATOM 4004 C C . VAL B 1 232 ? 9.039 2.627 13.201 1 98.8 232 VAL B C 1
ATOM 4006 O O . VAL B 1 232 ? 8.805 1.515 12.722 1 98.8 232 VAL B O 1
ATOM 4009 N N . LEU B 1 233 ? 10.238 3.157 13.204 1 98.81 233 LEU B N 1
ATOM 4010 C CA . LEU B 1 233 ? 11.394 2.315 12.913 1 98.81 233 LEU B CA 1
ATOM 4011 C C . LEU B 1 233 ? 11.688 1.374 14.076 1 98.81 233 LEU B C 1
ATOM 4013 O O . LEU B 1 233 ? 11.582 1.767 15.24 1 98.81 233 LEU B O 1
ATOM 4017 N N . LYS B 1 234 ? 12.104 0.246 13.716 1 98.5 234 LYS B N 1
ATOM 4018 C CA . LYS B 1 234 ? 12.416 -0.786 14.701 1 98.5 234 LYS B CA 1
ATOM 4019 C C . LYS B 1 234 ? 13.551 -0.344 15.619 1 98.5 234 LYS B C 1
ATOM 4021 O O . LYS B 1 234 ? 14.545 0.222 15.159 1 98.5 234 LYS B O 1
ATOM 4026 N N . ASN B 1 235 ? 13.417 -0.534 16.86 1 98.44 235 ASN B N 1
ATOM 4027 C CA . ASN B 1 235 ? 14.44 -0.365 17.886 1 98.44 235 ASN B CA 1
ATOM 4028 C C . ASN B 1 235 ? 14.058 -1.077 19.181 1 98.44 235 ASN B C 1
ATOM 4030 O O . ASN B 1 235 ? 13.171 -1.932 19.186 1 98.44 235 ASN B O 1
ATOM 4034 N N . LYS B 1 236 ? 14.682 -0.772 20.279 1 98.67 236 LYS B N 1
ATOM 4035 C CA . LYS B 1 236 ? 14.408 -1.457 21.539 1 98.67 236 LYS B CA 1
ATOM 4036 C C . LYS B 1 236 ? 12.989 -1.172 22.023 1 98.67 236 LYS B C 1
ATOM 4038 O O . LYS B 1 236 ? 12.315 -2.063 22.544 1 98.67 236 LYS B O 1
ATOM 4043 N N . LEU B 1 237 ? 12.542 0.015 21.863 1 98.68 237 LEU B N 1
ATOM 4044 C CA . LEU B 1 237 ? 11.196 0.391 22.283 1 98.68 237 LEU B CA 1
ATOM 4045 C C . LEU B 1 237 ? 10.146 -0.417 21.529 1 98.68 237 LEU B C 1
ATOM 4047 O O . LEU B 1 237 ? 9.231 -0.976 22.138 1 98.68 237 LEU B O 1
ATOM 4051 N N . SER B 1 238 ? 10.23 -0.393 20.187 1 98.55 238 SER B N 1
ATOM 4052 C CA . SER B 1 238 ? 9.237 -1.1 19.383 1 98.55 238 SER B CA 1
ATOM 4053 C C . SER B 1 238 ? 9.209 -2.587 19.721 1 98.55 238 SER B C 1
ATOM 4055 O O . SER B 1 238 ? 8.143 -3.205 19.735 1 98.55 238 SER B O 1
ATOM 4057 N N . ARG B 1 239 ? 10.361 -3.177 19.987 1 98.04 239 ARG B N 1
ATOM 4058 C CA . ARG B 1 239 ? 10.419 -4.577 20.393 1 98.04 239 ARG B CA 1
ATOM 4059 C C . ARG B 1 239 ? 9.699 -4.793 21.72 1 98.04 239 ARG B C 1
ATOM 4061 O O . ARG B 1 239 ? 9.007 -5.797 21.901 1 98.04 239 ARG B O 1
ATOM 4068 N N . LYS B 1 240 ? 9.89 -3.868 22.628 1 98.28 240 LYS B N 1
ATOM 4069 C CA . LYS B 1 240 ? 9.205 -3.946 23.915 1 98.28 240 LYS B CA 1
ATOM 4070 C C . LYS B 1 240 ? 7.693 -3.846 23.74 1 98.28 240 LYS B C 1
ATOM 4072 O O . LYS B 1 240 ? 6.938 -4.566 24.397 1 98.28 240 LYS B O 1
ATOM 4077 N N . PHE B 1 241 ? 7.233 -2.953 22.913 1 97.98 241 PHE B N 1
ATOM 4078 C CA . PHE B 1 241 ? 5.812 -2.847 22.601 1 97.98 241 PHE B CA 1
ATOM 4079 C C . PHE B 1 241 ? 5.265 -4.183 22.111 1 97.98 241 PHE B C 1
ATOM 4081 O O . PHE B 1 241 ? 4.241 -4.658 22.605 1 97.98 241 PHE B O 1
ATOM 4088 N N . GLN B 1 242 ? 5.937 -4.722 21.125 1 95.82 242 GLN B N 1
ATOM 4089 C CA . GLN B 1 242 ? 5.47 -5.959 20.508 1 95.82 242 GLN B CA 1
ATOM 4090 C C . GLN B 1 242 ? 5.434 -7.099 21.522 1 95.82 242 GLN B C 1
ATOM 4092 O O . GLN B 1 242 ? 4.516 -7.922 21.505 1 95.82 242 GLN B O 1
ATOM 4097 N N . LYS B 1 243 ? 6.451 -7.169 22.409 1 96.09 243 LYS B N 1
ATOM 4098 C CA . LYS B 1 243 ? 6.464 -8.17 23.472 1 96.09 243 LYS B CA 1
ATOM 4099 C C . LYS B 1 243 ? 5.259 -8.008 24.395 1 96.09 243 LYS B C 1
ATOM 4101 O O . LYS B 1 243 ? 4.567 -8.982 24.698 1 96.09 243 LYS B O 1
ATOM 4106 N N . LEU B 1 244 ? 4.984 -6.786 24.808 1 96.63 244 LEU B N 1
ATOM 4107 C CA . LEU B 1 244 ? 3.872 -6.507 25.71 1 96.63 244 LEU B CA 1
ATOM 4108 C C . LEU B 1 244 ? 2.538 -6.826 25.045 1 96.63 244 LEU B C 1
ATOM 4110 O O . LEU B 1 244 ? 1.615 -7.318 25.699 1 96.63 244 LEU B O 1
ATOM 4114 N N . GLU B 1 245 ? 2.456 -6.537 23.775 1 93.89 245 GLU B N 1
ATOM 4115 C CA . GLU B 1 245 ? 1.24 -6.861 23.035 1 93.89 245 GLU B CA 1
ATOM 4116 C C . GLU B 1 245 ? 1.004 -8.369 22.994 1 93.89 245 GLU B C 1
ATOM 4118 O O . GLU B 1 245 ? -0.124 -8.831 23.18 1 93.89 245 GLU B O 1
ATOM 4123 N N . LYS B 1 246 ? 2.02 -9.15 22.716 1 90.47 246 LYS B N 1
ATOM 4124 C CA . LYS B 1 246 ? 1.931 -10.607 22.69 1 90.47 246 LYS B CA 1
ATOM 4125 C C . LYS B 1 246 ? 1.514 -11.157 24.052 1 90.47 246 LYS B C 1
ATOM 4127 O O . LYS B 1 246 ? 0.828 -12.177 24.132 1 90.47 246 LYS B O 1
ATOM 4132 N N . GLU B 1 247 ? 1.906 -10.416 25.096 1 92.85 247 GLU B N 1
ATOM 4133 C CA . GLU B 1 247 ? 1.602 -10.838 26.46 1 92.85 247 GLU B CA 1
ATOM 4134 C C . GLU B 1 247 ? 0.259 -10.283 26.924 1 92.85 247 GLU B C 1
ATOM 4136 O O . GLU B 1 247 ? -0.092 -10.394 28.101 1 92.85 247 GLU B O 1
ATOM 4141 N N . ASN B 1 248 ? -0.482 -9.554 26.048 1 91.87 248 ASN B N 1
ATOM 4142 C CA . ASN B 1 248 ? -1.799 -8.989 26.324 1 91.87 248 ASN B CA 1
ATOM 4143 C C . ASN B 1 248 ? -1.745 -7.971 27.459 1 91.87 248 ASN B C 1
ATOM 4145 O O . ASN B 1 248 ? -2.578 -8.001 28.367 1 91.87 248 ASN B O 1
ATOM 4149 N N . ALA B 1 249 ? -0.665 -7.191 27.411 1 94.61 249 ALA B N 1
ATOM 4150 C CA . ALA B 1 249 ? -0.575 -6.104 28.382 1 94.61 249 ALA B CA 1
ATOM 4151 C C . ALA B 1 249 ? -1.768 -5.159 28.259 1 94.61 249 ALA B C 1
ATOM 4153 O O . ALA B 1 249 ? -2.428 -5.115 27.218 1 94.61 249 ALA B O 1
ATOM 4154 N N . SER B 1 250 ? -2.022 -4.433 29.313 1 95.5 250 SER B N 1
ATOM 4155 C CA . SER B 1 250 ? -3.145 -3.501 29.315 1 95.5 250 SER B CA 1
ATOM 4156 C C . SER B 1 250 ? -2.867 -2.299 28.418 1 95.5 250 SER B C 1
ATOM 4158 O O . SER B 1 250 ? -1.709 -1.964 28.162 1 95.5 250 SER B O 1
ATOM 4160 N N . ILE B 1 251 ? -3.854 -1.704 28.009 1 95.67 251 ILE B N 1
ATOM 4161 C CA . ILE B 1 251 ? -3.748 -0.483 27.218 1 95.67 251 ILE B CA 1
ATOM 4162 C C . ILE B 1 251 ? -2.972 0.574 28.002 1 95.67 251 ILE B C 1
ATOM 4164 O O . ILE B 1 251 ? -2.14 1.288 27.437 1 95.67 251 ILE B O 1
ATOM 4168 N N . GLU B 1 252 ? -3.224 0.685 29.272 1 96.41 252 GLU B N 1
ATOM 4169 C CA . GLU B 1 252 ? -2.548 1.649 30.135 1 96.41 252 GLU B CA 1
ATOM 4170 C C . GLU B 1 252 ? -1.04 1.415 30.148 1 96.41 252 GLU B C 1
ATOM 4172 O O . GLU B 1 252 ? -0.259 2.367 30.1 1 96.41 252 GLU B O 1
ATOM 4177 N N . ASP B 1 253 ? -0.675 0.149 30.191 1 97.27 253 ASP B N 1
ATOM 4178 C CA . ASP B 1 253 ? 0.744 -0.192 30.18 1 97.27 253 ASP B CA 1
ATOM 4179 C C . ASP B 1 253 ? 1.405 0.25 28.876 1 97.27 253 ASP B C 1
ATOM 4181 O O . ASP B 1 253 ? 2.519 0.779 28.887 1 97.27 253 ASP B O 1
ATOM 4185 N N . LEU B 1 254 ? 0.725 0.016 27.824 1 97.3 254 LEU B N 1
ATOM 4186 C CA . LEU B 1 254 ? 1.25 0.389 26.515 1 97.3 254 LEU B CA 1
ATOM 4187 C C . LEU B 1 254 ? 1.348 1.905 26.381 1 97.3 254 LEU B C 1
ATOM 4189 O O . LEU B 1 254 ? 2.345 2.425 25.875 1 97.3 254 LEU B O 1
ATOM 4193 N N . GLU B 1 255 ? 0.327 2.588 26.838 1 95.61 255 GLU B N 1
ATOM 4194 C CA . GLU B 1 255 ? 0.339 4.046 26.781 1 95.61 255 GLU B CA 1
ATOM 4195 C C . GLU B 1 255 ? 1.462 4.623 27.639 1 95.61 255 GLU B C 1
ATOM 4197 O O . GLU B 1 255 ? 2.122 5.585 27.242 1 95.61 255 GLU B O 1
ATOM 4202 N N . GLU B 1 256 ? 1.645 4.054 28.798 1 96.86 256 GLU B N 1
ATOM 4203 C CA . GLU B 1 256 ? 2.709 4.502 29.69 1 96.86 256 GLU B CA 1
ATOM 4204 C C . GLU B 1 256 ? 4.084 4.279 29.065 1 96.86 256 GLU B C 1
ATOM 4206 O O . GLU B 1 256 ? 4.967 5.132 29.175 1 96.86 256 GLU B O 1
ATOM 4211 N N . LEU B 1 257 ? 4.255 3.179 28.403 1 97.37 257 LEU B N 1
ATOM 4212 C CA . LEU B 1 257 ? 5.522 2.847 27.76 1 97.37 257 LEU B CA 1
ATOM 4213 C C . LEU B 1 257 ? 5.87 3.87 26.684 1 97.37 257 LEU B C 1
ATOM 4215 O O . LEU B 1 257 ? 7.04 4.216 26.506 1 97.37 257 LEU B O 1
ATOM 4219 N N . GLY B 1 258 ? 4.894 4.358 25.959 1 96.74 258 GLY B N 1
ATOM 4220 C CA . GLY B 1 258 ? 5.116 5.239 24.824 1 96.74 258 GLY B CA 1
ATOM 4221 C C . GLY B 1 258 ? 5.173 6.705 25.209 1 96.74 258 GLY B C 1
ATOM 4222 O O . GLY B 1 258 ? 5.521 7.555 24.387 1 96.74 258 GLY B O 1
ATOM 4223 N N . ARG B 1 259 ? 4.837 7.029 26.456 1 95.61 259 ARG B N 1
ATOM 4224 C CA . ARG B 1 259 ? 4.722 8.419 26.885 1 95.61 259 ARG B CA 1
ATOM 4225 C C . ARG B 1 259 ? 6.059 9.142 26.767 1 95.61 259 ARG B C 1
ATOM 4227 O O . ARG B 1 259 ? 7.068 8.683 27.307 1 95.61 259 ARG B O 1
ATOM 4234 N N . GLY B 1 260 ? 6.029 10.196 25.98 1 95.96 260 GLY B N 1
ATOM 4235 C CA . GLY B 1 260 ? 7.189 11.068 25.893 1 95.96 260 GLY B CA 1
ATOM 4236 C C . GLY B 1 260 ? 8.272 10.53 24.977 1 95.96 260 GLY B C 1
ATOM 4237 O O . GLY B 1 260 ? 9.307 11.173 24.786 1 95.96 260 GLY B O 1
ATOM 4238 N N . CYS B 1 261 ? 8.085 9.392 24.375 1 97.72 261 CYS B N 1
ATOM 4239 C CA . CYS B 1 261 ? 9.138 8.721 23.622 1 97.72 261 CYS B CA 1
ATOM 4240 C C . CYS B 1 261 ? 9.406 9.436 22.303 1 97.72 261 CYS B C 1
ATOM 4242 O O . CYS B 1 261 ? 10.53 9.415 21.799 1 97.72 261 CYS B O 1
ATOM 4244 N N . LEU B 1 262 ? 8.376 10.041 21.747 1 97.63 262 LEU B N 1
ATOM 4245 C CA . LEU B 1 262 ? 8.592 10.798 20.519 1 97.63 262 LEU B CA 1
ATOM 4246 C C . LEU B 1 262 ? 9.483 12.009 20.777 1 97.63 262 LEU B C 1
ATOM 4248 O O . LEU B 1 262 ? 10.451 12.238 20.049 1 97.63 262 LEU B O 1
ATOM 4252 N N . GLN B 1 263 ? 9.153 12.745 21.778 1 96.9 263 GLN B N 1
ATOM 4253 C CA . GLN B 1 263 ? 9.949 13.916 22.131 1 96.9 263 GLN B CA 1
ATOM 4254 C C . GLN B 1 263 ? 11.404 13.534 22.39 1 96.9 263 GLN B C 1
ATOM 4256 O O . GLN B 1 263 ? 12.321 14.226 21.945 1 96.9 263 GLN B O 1
ATOM 4261 N N . ARG B 1 264 ? 11.617 12.447 23.065 1 98.17 264 ARG B N 1
ATOM 4262 C CA . ARG B 1 264 ? 12.965 11.984 23.381 1 98.17 264 ARG B CA 1
ATOM 4263 C C . ARG B 1 264 ? 13.744 11.659 22.11 1 98.17 264 ARG B C 1
ATOM 4265 O O . ARG B 1 264 ? 14.934 11.964 22.011 1 98.17 264 ARG B O 1
ATOM 4272 N N . ALA B 1 265 ? 13.066 11.071 21.144 1 98.57 265 ALA B N 1
ATOM 4273 C CA . ALA B 1 265 ? 13.725 10.748 19.881 1 98.57 265 ALA B CA 1
ATOM 4274 C C . ALA B 1 265 ? 14.057 12.014 19.097 1 98.57 265 ALA B C 1
ATOM 4276 O O . ALA B 1 265 ? 15.174 12.168 18.598 1 98.57 265 ALA B O 1
ATOM 4277 N N . VAL B 1 266 ? 13.134 12.929 19.051 1 98.32 266 VAL B N 1
ATOM 4278 C CA . VAL B 1 266 ? 13.222 14.098 18.182 1 98.32 266 VAL B CA 1
ATOM 4279 C C . VAL B 1 266 ? 14.207 15.106 18.771 1 98.32 266 VAL B C 1
ATOM 4281 O O . VAL B 1 266 ? 15.032 15.672 18.049 1 98.32 266 VAL B O 1
ATOM 4284 N N . GLN B 1 267 ? 14.155 15.317 20.077 1 97.56 267 GLN B N 1
ATOM 4285 C CA . GLN B 1 267 ? 14.901 16.407 20.697 1 97.56 267 GLN B CA 1
ATOM 4286 C C . GLN B 1 267 ? 16.202 15.901 21.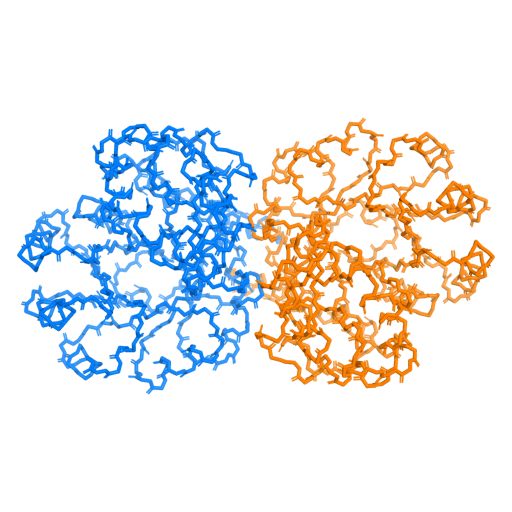314 1 97.56 267 GLN B C 1
ATOM 4288 O O . GLN B 1 267 ? 17.224 16.589 21.272 1 97.56 267 GLN B O 1
ATOM 4293 N N . GLU B 1 268 ? 16.168 14.68 21.87 1 98.18 268 GLU B N 1
ATOM 4294 C CA . GLU B 1 268 ? 17.323 14.191 22.617 1 98.18 268 GLU B CA 1
ATOM 4295 C C . GLU B 1 268 ? 18.11 13.166 21.807 1 98.18 268 GLU B C 1
ATOM 4297 O O . GLU B 1 268 ? 19.21 12.768 22.199 1 98.18 268 GLU B O 1
ATOM 4302 N N . GLY B 1 269 ? 17.529 12.718 20.77 1 98.47 269 GLY B N 1
ATOM 4303 C CA . GLY B 1 269 ? 18.238 11.802 19.891 1 98.47 269 GLY B CA 1
ATOM 4304 C C . GLY B 1 269 ? 18.248 10.373 20.401 1 98.47 269 GLY B C 1
ATOM 4305 O O . GLY B 1 269 ? 19.13 9.588 20.047 1 98.47 269 GLY B O 1
ATOM 4306 N N . ASP B 1 270 ? 17.339 10.057 21.25 1 98.63 270 ASP B N 1
ATOM 4307 C CA . ASP B 1 270 ? 17.23 8.69 21.748 1 98.63 270 ASP B CA 1
ATOM 4308 C C . ASP B 1 270 ? 16.718 7.748 20.66 1 98.63 270 ASP B C 1
ATOM 4310 O O . ASP B 1 270 ? 15.51 7.642 20.443 1 98.63 270 ASP B O 1
ATOM 4314 N N . ILE B 1 271 ? 17.546 6.973 20.116 1 98.42 271 ILE B N 1
ATOM 4315 C CA . ILE B 1 271 ? 17.174 6.098 19.01 1 98.42 271 ILE B CA 1
ATOM 4316 C C . ILE B 1 271 ? 16.953 4.678 19.526 1 98.42 271 ILE B C 1
ATOM 4318 O O . ILE B 1 271 ? 16.571 3.786 18.765 1 98.42 271 ILE B O 1
ATOM 4322 N N . GLU B 1 272 ? 17.219 4.454 20.782 1 98.41 272 GLU B N 1
ATOM 4323 C CA . GLU B 1 272 ? 17.061 3.127 21.371 1 98.41 272 GLU B CA 1
ATOM 4324 C C . GLU B 1 272 ? 15.672 2.954 21.977 1 98.41 272 GLU B C 1
ATOM 4326 O O . GLU B 1 272 ? 15.009 1.941 21.745 1 98.41 272 GLU B O 1
ATOM 4331 N N . MET B 1 273 ? 15.286 4.01 22.786 1 98.43 273 MET B N 1
ATOM 4332 C CA . MET B 1 273 ? 14.008 3.913 23.486 1 98.43 273 MET B CA 1
ATOM 4333 C C . MET B 1 273 ? 13.075 5.046 23.074 1 98.43 273 MET B C 1
ATOM 4335 O O . MET B 1 273 ? 12.07 5.302 23.74 1 98.43 273 MET B O 1
ATOM 4339 N N . GLY B 1 274 ? 13.435 5.763 22.044 1 98.62 274 GLY B N 1
ATOM 4340 C CA . GLY B 1 274 ? 12.563 6.781 21.48 1 98.62 274 GLY B CA 1
ATOM 4341 C C . GLY B 1 274 ? 11.671 6.256 20.371 1 98.62 274 GLY B C 1
ATOM 4342 O O . GLY B 1 274 ? 11.956 5.212 19.78 1 98.62 274 GLY B O 1
ATOM 4343 N N . SER B 1 275 ? 10.573 6.911 20.152 1 98.53 275 SER B N 1
ATOM 4344 C CA . SER B 1 275 ? 9.67 6.583 19.054 1 98.53 275 SER B CA 1
ATOM 4345 C C . SER B 1 275 ? 10.087 7.285 17.767 1 98.53 275 SER B C 1
ATOM 4347 O O . SER B 1 275 ? 9.926 8.501 17.636 1 98.53 275 SER B O 1
ATOM 4349 N N . ILE B 1 276 ? 10.61 6.579 16.839 1 98.71 276 ILE B N 1
ATOM 4350 C CA . ILE B 1 276 ? 11.093 7.131 15.579 1 98.71 276 ILE B CA 1
ATOM 4351 C C . ILE B 1 276 ? 10.04 6.933 14.491 1 98.71 276 ILE B C 1
ATOM 4353 O O . ILE B 1 276 ? 10.079 5.945 13.753 1 98.71 276 ILE B O 1
ATOM 4357 N N . LEU B 1 277 ? 9.125 7.89 14.416 1 98.67 277 LEU B N 1
ATOM 4358 C CA . LEU B 1 277 ? 8.027 7.807 13.459 1 98.67 277 LEU B CA 1
ATOM 4359 C C . LEU B 1 277 ? 8.537 7.965 12.031 1 98.67 277 LEU B C 1
ATOM 4361 O O . LEU B 1 277 ? 9.167 8.972 11.7 1 98.67 277 LEU B O 1
ATOM 4365 N N . ALA B 1 278 ? 8.338 6.955 11.196 1 98.71 278 ALA B N 1
ATOM 4366 C CA . ALA B 1 278 ? 8.716 6.957 9.785 1 98.71 278 ALA B CA 1
ATOM 4367 C C . ALA B 1 278 ? 7.926 5.91 9.005 1 98.71 278 ALA B C 1
ATOM 4369 O O . ALA B 1 278 ? 7.528 4.883 9.559 1 98.71 278 ALA B O 1
ATOM 4370 N N . GLY B 1 279 ? 7.677 6.22 7.814 1 98.71 279 GLY B N 1
ATOM 4371 C CA . GLY B 1 279 ? 6.951 5.292 6.962 1 98.71 279 GLY B CA 1
ATOM 4372 C C . GLY B 1 279 ? 7.836 4.218 6.359 1 98.71 279 GLY B C 1
ATOM 4373 O O . GLY B 1 279 ? 9.047 4.201 6.591 1 98.71 279 GLY B O 1
ATOM 4374 N N . GLN B 1 280 ? 7.221 3.36 5.527 1 98.81 280 GLN B N 1
ATOM 4375 C CA . GLN B 1 280 ? 7.888 2.201 4.944 1 98.81 280 GLN B CA 1
ATOM 4376 C C . GLN B 1 280 ? 8.864 2.622 3.849 1 98.81 280 GLN B C 1
ATOM 4378 O O . GLN B 1 280 ? 9.69 1.821 3.404 1 98.81 280 GLN B O 1
ATOM 4383 N N . ILE B 1 281 ? 8.826 3.849 3.428 1 98.51 281 ILE B N 1
ATOM 4384 C CA . ILE B 1 281 ? 9.712 4.302 2.361 1 98.51 281 ILE B CA 1
ATOM 4385 C C . ILE B 1 281 ? 11.039 4.767 2.954 1 98.51 281 ILE B C 1
ATOM 4387 O O . ILE B 1 281 ? 11.882 5.324 2.247 1 98.51 281 ILE B O 1
ATOM 4391 N N . ALA B 1 282 ? 11.214 4.641 4.281 1 98.66 282 ALA B N 1
ATOM 4392 C CA . ALA B 1 282 ? 12.472 5.05 4.901 1 98.66 282 ALA B CA 1
ATOM 4393 C C . ALA B 1 282 ? 13.666 4.428 4.183 1 98.66 282 ALA B C 1
ATOM 4395 O O . ALA B 1 282 ? 14.716 5.06 4.049 1 98.66 282 ALA B O 1
ATOM 4396 N N . GLY B 1 283 ? 13.508 3.265 3.656 1 97.8 283 GLY B N 1
ATOM 4397 C CA . GLY B 1 283 ? 14.561 2.56 2.941 1 97.8 283 GLY B CA 1
ATOM 4398 C C . GLY B 1 283 ? 14.929 3.215 1.623 1 97.8 283 GLY B C 1
ATOM 4399 O O . GLY B 1 283 ? 15.967 2.902 1.037 1 97.8 283 GLY B O 1
ATOM 4400 N N . LEU B 1 284 ? 14.099 4.151 1.121 1 97.58 284 LEU B N 1
ATOM 4401 C CA . LEU B 1 284 ? 14.348 4.87 -0.124 1 97.58 284 LEU B CA 1
ATOM 4402 C C . LEU B 1 284 ? 15.131 6.152 0.136 1 97.58 284 LEU B C 1
ATOM 4404 O O . LEU B 1 284 ? 15.643 6.772 -0.8 1 97.58 284 LEU B O 1
ATOM 4408 N N . VAL B 1 285 ? 15.118 6.628 1.372 1 98.15 285 VAL B N 1
ATOM 4409 C CA . VAL B 1 285 ? 15.733 7.903 1.725 1 98.15 285 VAL B CA 1
ATOM 4410 C C . VAL B 1 285 ? 17.218 7.698 2.019 1 98.15 285 VAL B C 1
ATOM 4412 O O . VAL B 1 285 ? 17.578 7.08 3.024 1 98.15 285 VAL B O 1
ATOM 4415 N N . LYS B 1 286 ? 18.102 8.29 1.168 1 97.34 286 LYS B N 1
ATOM 4416 C CA . LYS B 1 286 ? 19.495 7.863 1.264 1 97.34 286 LYS B CA 1
ATOM 4417 C C . LYS B 1 286 ? 20.422 9.056 1.479 1 97.34 286 LYS B C 1
ATOM 4419 O O . LYS B 1 286 ? 21.614 8.883 1.74 1 97.34 286 LYS B O 1
ATOM 4424 N N . ARG B 1 287 ? 19.879 10.255 1.386 1 97.55 287 ARG B N 1
ATOM 4425 C CA . ARG B 1 287 ? 20.767 11.398 1.564 1 97.55 287 ARG B CA 1
ATOM 4426 C C . ARG B 1 287 ? 20.004 12.608 2.094 1 97.55 287 ARG B C 1
ATOM 4428 O O . ARG B 1 287 ? 18.791 12.716 1.902 1 97.55 287 ARG B O 1
ATOM 4435 N N . GLU B 1 288 ? 20.698 13.463 2.773 1 98.26 288 GLU B N 1
ATOM 4436 C CA . GLU B 1 288 ? 20.167 14.753 3.204 1 98.26 288 GLU B CA 1
ATOM 4437 C C . GLU B 1 288 ? 20.133 15.749 2.049 1 98.26 288 GLU B C 1
ATOM 4439 O O . GLU B 1 288 ? 21.03 15.759 1.204 1 98.26 288 GLU B O 1
ATOM 4444 N N . GLN B 1 289 ? 19.131 16.543 2.024 1 98.55 289 GLN B N 1
ATOM 4445 C CA . GLN B 1 289 ? 18.921 17.567 1.006 1 98.55 289 GLN B CA 1
ATOM 4446 C C . GLN B 1 289 ? 18.126 18.743 1.564 1 98.55 289 GLN B C 1
ATOM 4448 O O . GLN B 1 289 ? 17.501 18.631 2.621 1 98.55 289 GLN B O 1
ATOM 4453 N N . SER B 1 290 ? 18.174 19.85 0.888 1 98.87 290 SER B N 1
ATOM 4454 C CA . SER B 1 290 ? 17.261 20.937 1.226 1 98.87 290 SER B CA 1
ATOM 4455 C C . SER B 1 290 ? 15.831 20.606 0.812 1 98.87 290 SER B C 1
ATOM 4457 O O . SER B 1 290 ? 15.61 19.746 -0.043 1 98.87 290 SER B O 1
ATOM 4459 N N . CYS B 1 291 ? 14.894 21.292 1.403 1 98.88 291 CYS B N 1
ATOM 4460 C CA . CYS B 1 291 ? 13.504 21.139 0.991 1 98.88 291 CYS B CA 1
ATOM 4461 C C . CYS B 1 291 ? 13.343 21.415 -0.499 1 98.88 291 CYS B C 1
ATOM 4463 O O . CYS B 1 291 ? 12.62 20.698 -1.193 1 98.88 291 CYS B O 1
ATOM 4465 N N . LYS B 1 292 ? 14.017 22.441 -0.984 1 98.88 292 LYS B N 1
ATOM 4466 C CA . LYS B 1 292 ? 13.955 22.8 -2.398 1 98.88 292 LYS B CA 1
ATOM 4467 C C . LYS B 1 292 ? 14.454 21.657 -3.278 1 98.88 292 LYS B C 1
ATOM 4469 O O . LYS B 1 292 ? 13.797 21.283 -4.251 1 98.88 292 LYS B O 1
ATOM 4474 N N . GLU B 1 293 ? 15.589 21.09 -2.95 1 98.88 293 GLU B N 1
ATOM 4475 C CA . GLU B 1 293 ? 16.149 19.983 -3.72 1 98.88 293 GLU B CA 1
ATOM 4476 C C . GLU B 1 293 ? 15.211 18.78 -3.718 1 98.88 293 GLU B C 1
ATOM 4478 O O . GLU B 1 293 ? 15.018 18.135 -4.751 1 98.88 293 GLU B O 1
ATOM 4483 N N . ILE B 1 294 ? 14.656 18.446 -2.576 1 98.86 294 ILE B N 1
ATOM 4484 C CA . ILE B 1 294 ? 13.757 17.306 -2.438 1 98.86 294 ILE B CA 1
ATOM 4485 C C . ILE B 1 294 ? 12.557 17.48 -3.365 1 98.86 294 ILE B C 1
ATOM 4487 O O . ILE B 1 294 ? 12.243 16.589 -4.158 1 98.86 294 ILE B O 1
ATOM 4491 N N . ILE B 1 295 ? 11.942 18.64 -3.288 1 98.86 295 ILE B N 1
ATOM 4492 C CA . ILE B 1 295 ? 10.71 18.886 -4.031 1 98.86 295 ILE B CA 1
ATOM 4493 C C . ILE B 1 295 ? 11.008 18.915 -5.528 1 98.86 295 ILE B C 1
ATOM 4495 O O . ILE B 1 295 ? 10.326 18.254 -6.315 1 98.86 295 ILE B O 1
ATOM 4499 N N . GLU B 1 296 ? 12.02 19.614 -5.955 1 98.76 296 GLU B N 1
ATOM 4500 C CA . GLU B 1 296 ? 12.367 19.707 -7.37 1 98.76 296 GLU B CA 1
ATOM 4501 C C . GLU B 1 296 ? 12.752 18.342 -7.934 1 98.76 296 GLU B C 1
ATOM 4503 O O . GLU B 1 296 ? 12.352 17.989 -9.046 1 98.76 296 GLU B O 1
ATOM 4508 N N . GLU B 1 297 ? 13.517 17.618 -7.184 1 98.66 297 GLU B N 1
ATOM 4509 C CA . GLU B 1 297 ? 13.919 16.286 -7.624 1 98.66 297 GLU B CA 1
ATOM 4510 C C . GLU B 1 297 ? 12.708 15.375 -7.805 1 98.66 297 GLU B C 1
ATOM 4512 O O . GLU B 1 297 ? 12.6 14.669 -8.81 1 98.66 297 GLU B O 1
ATOM 4517 N N . MET B 1 298 ? 11.778 15.351 -6.882 1 98.57 298 MET B N 1
ATOM 4518 C CA . MET B 1 298 ? 10.604 14.484 -6.926 1 98.57 298 MET B CA 1
ATOM 4519 C C . MET B 1 298 ? 9.745 14.792 -8.147 1 98.57 298 MET B C 1
ATOM 4521 O O . MET B 1 298 ? 9.31 13.879 -8.852 1 98.57 298 MET B O 1
ATOM 4525 N N . PHE B 1 299 ? 9.55 16.016 -8.44 1 98.24 299 PHE B N 1
ATOM 4526 C CA . PHE B 1 299 ? 8.645 16.358 -9.53 1 98.24 299 PHE B CA 1
ATOM 4527 C C . PHE B 1 299 ? 9.353 16.253 -10.876 1 98.24 299 PHE B C 1
ATOM 4529 O O . PHE B 1 299 ? 8.734 15.901 -11.882 1 98.24 299 PHE B O 1
ATOM 4536 N N . THR B 1 300 ? 10.699 16.524 -10.919 1 98.12 300 THR B N 1
ATOM 4537 C CA . THR B 1 300 ? 11.46 16.278 -12.139 1 98.12 300 THR B CA 1
ATOM 4538 C C . THR B 1 300 ? 11.459 14.792 -12.487 1 98.12 300 THR B C 1
ATOM 4540 O O . THR B 1 300 ? 11.192 14.417 -13.63 1 98.12 300 THR B O 1
ATOM 4543 N N . GLN B 1 301 ? 11.735 13.997 -11.491 1 97.92 301 GLN B N 1
ATOM 4544 C CA . GLN B 1 301 ? 11.739 12.553 -11.695 1 97.92 301 GLN B CA 1
ATOM 4545 C C . GLN B 1 301 ? 10.361 12.052 -12.119 1 97.92 301 GLN B C 1
ATOM 4547 O O . GLN B 1 301 ? 10.252 11.149 -12.95 1 97.92 301 GLN B O 1
ATOM 4552 N N . ALA B 1 302 ? 9.328 12.592 -11.471 1 97.45 302 ALA B N 1
ATOM 4553 C CA . ALA B 1 302 ? 7.968 12.19 -11.819 1 97.45 302 ALA B CA 1
ATOM 4554 C C . ALA B 1 302 ? 7.659 12.507 -13.279 1 97.45 302 ALA B C 1
ATOM 4556 O O . ALA B 1 302 ? 7.106 11.672 -13.999 1 97.45 302 ALA B O 1
ATOM 4557 N N . GLU B 1 303 ? 7.987 13.696 -13.699 1 95.66 303 GLU B N 1
ATOM 4558 C CA . GLU B 1 303 ? 7.777 14.098 -15.087 1 95.66 303 GLU B CA 1
ATOM 4559 C C . GLU B 1 303 ? 8.526 13.178 -16.047 1 95.66 303 GLU B C 1
ATOM 4561 O O . GLU B 1 303 ? 7.978 12.76 -17.069 1 95.66 303 GLU B O 1
ATOM 4566 N N . GLU B 1 304 ? 9.737 12.873 -15.719 1 95.15 304 GLU B N 1
ATOM 4567 C CA . GLU B 1 304 ? 10.56 12.01 -16.562 1 95.15 304 GLU B CA 1
ATOM 4568 C C . GLU B 1 304 ? 9.964 10.609 -16.666 1 95.15 304 GLU B C 1
ATOM 4570 O O . GLU B 1 304 ? 9.966 10.007 -17.741 1 95.15 304 GLU B O 1
ATOM 4575 N N . ALA B 1 305 ? 9.48 10.141 -15.53 1 92.76 305 ALA B N 1
ATOM 4576 C CA . ALA B 1 305 ? 8.882 8.808 -15.517 1 92.76 305 ALA B CA 1
ATOM 4577 C C . ALA B 1 305 ? 7.667 8.743 -16.438 1 92.76 305 ALA B C 1
ATOM 4579 O O . ALA B 1 305 ? 7.474 7.757 -17.152 1 92.76 305 ALA B O 1
ATOM 4580 N N . ILE B 1 306 ? 6.894 9.765 -16.44 1 93.2 306 ILE B N 1
ATOM 4581 C CA . ILE B 1 306 ? 5.664 9.796 -17.224 1 93.2 306 ILE B CA 1
ATOM 4582 C C . ILE B 1 306 ? 6.001 9.956 -18.705 1 93.2 306 ILE B C 1
ATOM 4584 O O . ILE B 1 306 ? 5.423 9.275 -19.556 1 93.2 306 ILE B O 1
ATOM 4588 N N . ILE B 1 307 ? 6.968 10.793 -19.012 1 90.13 307 ILE B N 1
ATOM 4589 C CA . ILE B 1 307 ? 7.347 11.073 -20.393 1 90.13 307 ILE B CA 1
ATOM 4590 C C . ILE B 1 307 ? 7.979 9.83 -21.016 1 90.13 307 ILE B C 1
ATOM 4592 O O . ILE B 1 307 ? 7.752 9.534 -22.191 1 90.13 307 ILE B O 1
ATOM 4596 N N . LYS B 1 308 ? 8.731 9.135 -20.267 1 83.62 308 LYS B N 1
ATOM 4597 C CA . LYS B 1 308 ? 9.408 7.942 -20.768 1 83.62 308 LYS B CA 1
ATOM 4598 C C . LYS B 1 308 ? 8.405 6.846 -21.115 1 83.62 308 LYS B C 1
ATOM 4600 O O . LYS B 1 308 ? 8.676 5.996 -21.966 1 83.62 308 LYS B O 1
ATOM 4605 N N . PHE B 1 309 ? 7.393 6.751 -20.435 1 78.39 309 PHE B N 1
ATOM 4606 C CA . PHE B 1 309 ? 6.414 5.703 -20.699 1 78.39 309 PHE B CA 1
ATOM 4607 C C . PHE B 1 309 ? 5.598 6.026 -21.944 1 78.39 309 PHE B C 1
ATOM 4609 O O . PHE B 1 309 ? 4.906 5.158 -22.482 1 78.39 309 PHE B O 1
ATOM 4616 N N . ARG B 1 310 ? 5.779 7.144 -22.645 1 62.43 310 ARG B N 1
ATOM 4617 C CA . ARG B 1 310 ? 5.124 7.493 -23.902 1 62.43 310 ARG B CA 1
ATOM 4618 C C . ARG B 1 310 ? 5.913 6.962 -25.095 1 62.43 310 ARG B C 1
ATOM 4620 O O . ARG B 1 310 ? 7.144 6.925 -25.065 1 62.43 310 ARG B O 1
#

Foldseek 3Di:
DQDFPVCVVQVAQAQEEADADPPWQFLLLQLLLQVLRYEGEHECAQNDLVRNLVRLVSNVVSHVGAYYYEAECPHPCSVVNLVSCLVSLHAEYEYDNDDCLVSQVVCVVSNHAYEYEDAALVVLLVNVVSPHQEYEHEAQLFWFWHDHHGQVGHLLSNLVRDDHAYEYHHDQQAQQSQLVSVVSPHSHYYYYQNSCQEPSTQFDVLLNVCLQPDALPQKDWFLVVLVTIGIFGDAQQRVVRVVCVVVVHDSVVSCVQQPCQQVCCGHVVPPHSHGNIGGSCSNVRNHYYHSSCSSVRNNVSNVVVVVVVD/DQDFPLCVVQVAQAQEEADADPPWQFLLLQLLLQVLRYEGEHECAQNDLVRNLVRLVSNVVSHVGAYYYEAECPHPCSVVNLVSCLVSLHAEYEYDNDDCLVSQVVCVVSNHAYEYEDAALVVLLVNVVSPHQEYEHEAQLFWWWHDHHGQVGHLLSNLVRDDHAYEYHHDQQAQQSQLVSVVSPHSHYYYYQNSCQEPSTQFDVLLNVCLQPDALVQWDWFLVVLVTIGIFGDAQQRVVRVVCVVVVHDSVVSCVQQPCQQVCCGHVVPPHSHGNIGGSCSNVRNDYYHSSCSSVRNNVSNVVVVVVVD

Sequence (620 aa):
MFNSVFFKELGVKYPIIQGGMAWVADSSLASAVSNAGGLGIIAAANAPTDYIRDEIRKAKKLTDKSFGVNIMLLSDNAEEIAHLVCEEGVKVVTTGAGNPGKYMELWKSHGIKVIPVVASVALAKRMERAGADAVIAEGCESGGHIGELTTMALVPQVVDAVSIPVIAAGGIGDGRGVAAVFMLGVQGVQVGTRFLVANECTIHENYKKKILGAKDIDSVVTGRPTGHPVRVLKNKLSRKFQKLEKENASIEDLEELGRGCLQRAVQEGDIEMGSILAGQIAGLVKREQSCKEIIEEMFTQAEEAIIKFRMFNSVFFKELGVKYPIIQGGMAWVADSSLASAVSNAGGLGIIAAANAPTDYIRDEIRKAKKLTDKSFGVNIMLLSDNAEEIAHLVCEEGVKVVTTGAGNPGKYMELWKSHGIKVIPVVASVALAKRMERAGADAVIAEGCESGGHIGELTTMALVPQVVDAVSIPVIAAGGIGDGRGVAAVFMLGVQGVQVGTRFLVANECTIHENYKKKILGAKDIDSVVTGRPTGHPVRVLKNKLSRKFQKLEKENASIEDLEELGRGCLQRAVQEGDIEMGSILAGQIAGLVKREQSCKEIIEEMFTQAEEAIIKFR